Protein AF-A0A0D2U146-F1 (afdb_monomer)

Sequence (484 aa):
MDWNKPRPTAHTASVLSSRIMRSCTVPRSRLTLAAVGFMLVCLGYWLGSMAPRAGFGGRFSPHLDSAAVWSPDGVAHPKGAAAAVVAGGGGGGGGGGGLQDGVASAEDLSFIPYPRTAPLRTPGEVRFRIGMVADLDQASRSPDDEEWHSFLVRGYLVFHSDTNKYSVEIDPKPAARLTSRYAEKGRGMELSELVAFHGRLLAMDDRTGIIFELVLRNEEDGTGIHVHTPDEEAALREQALKLAHESHFADHLFYLTPAMLKGSGAGSGKSDFSVEVVPRYVLSDGPGDASKGFKAEWATIKDNRLVVGGLGKEWTTGKGVVVHTHPQWIKQIDGTGRIRHLDWKPFYDAMRASTGTSFPGYLIHESAVWSPLHRQWYFLPRRASSEPYDEVQDELRGTNWLLAADERFETITRTEIGRVEPRRGFSSFKFVPYTDDNEIIAIKTEEVAGKLSSYVTIFTIYGEVLLPDTLIALDAKLEGIEFI

Mean predicted aligned error: 14.47 Å

pLDDT: mean 75.85, std 27.96, range [24.52, 98.94]

Structure (mmCIF, N/CA/C/O backbone):
data_AF-A0A0D2U146-F1
#
_entry.id   AF-A0A0D2U146-F1
#
loop_
_atom_site.group_PDB
_atom_site.id
_atom_site.type_symbol
_atom_site.label_atom_id
_atom_site.label_alt_id
_atom_site.label_comp_id
_atom_site.label_asym_id
_atom_site.label_entity_id
_atom_site.label_seq_id
_atom_site.pdbx_PDB_ins_code
_atom_site.Cartn_x
_atom_site.Cartn_y
_atom_site.Cartn_z
_atom_site.occupancy
_atom_site.B_iso_or_equiv
_atom_site.auth_seq_id
_atom_site.auth_comp_id
_atom_site.auth_asym_id
_atom_site.auth_atom_id
_atom_site.pdbx_PDB_model_num
ATOM 1 N N . MET A 1 1 ? 72.983 5.415 12.556 1.00 37.62 1 MET A N 1
ATOM 2 C CA . MET A 1 1 ? 73.214 6.722 11.914 1.00 37.62 1 MET A CA 1
ATOM 3 C C . MET A 1 1 ? 71.886 7.447 11.921 1.00 37.62 1 MET A C 1
ATOM 5 O O . MET A 1 1 ? 71.024 7.140 11.110 1.00 37.62 1 MET A O 1
ATOM 9 N N . ASP A 1 2 ? 71.706 8.293 12.933 1.00 35.34 2 ASP A N 1
ATOM 10 C CA . ASP A 1 2 ? 70.670 9.326 12.992 1.00 35.34 2 ASP A CA 1
ATOM 11 C C . ASP A 1 2 ? 70.843 10.339 11.847 1.00 35.34 2 ASP A C 1
ATOM 13 O O . ASP A 1 2 ? 71.936 10.448 11.290 1.00 35.34 2 ASP A O 1
ATOM 17 N N . TRP A 1 3 ? 69.786 11.085 11.509 1.00 31.39 3 TRP A N 1
ATOM 18 C CA . TRP A 1 3 ? 69.676 12.527 11.806 1.00 31.39 3 TRP A CA 1
ATOM 19 C C . TRP A 1 3 ? 68.493 13.181 11.047 1.00 31.39 3 TRP A C 1
ATOM 21 O O . TRP A 1 3 ? 68.475 13.280 9.826 1.00 31.39 3 TRP A O 1
ATOM 31 N N . ASN A 1 4 ? 67.561 13.697 11.858 1.00 33.50 4 ASN A N 1
ATOM 32 C CA . ASN A 1 4 ? 66.827 14.968 11.754 1.00 33.50 4 ASN A CA 1
ATOM 33 C C . ASN A 1 4 ? 65.680 15.241 10.752 1.00 33.50 4 ASN A C 1
ATOM 35 O O . ASN A 1 4 ? 65.870 15.495 9.568 1.00 33.50 4 ASN A O 1
ATOM 39 N N . LYS A 1 5 ? 64.492 15.464 11.348 1.00 39.16 5 LYS A N 1
ATOM 40 C CA . LYS A 1 5 ? 63.605 16.624 11.075 1.00 39.16 5 LYS A CA 1
ATOM 41 C C . LYS A 1 5 ? 64.196 17.898 11.733 1.00 39.16 5 LYS A C 1
ATOM 43 O O . LYS A 1 5 ? 64.958 17.735 12.687 1.00 39.16 5 LYS A O 1
ATOM 48 N N . PRO A 1 6 ? 63.845 19.140 11.315 1.00 42.75 6 PRO A N 1
ATOM 49 C CA . PRO A 1 6 ? 62.639 19.824 11.841 1.00 42.75 6 PRO A CA 1
ATOM 50 C C . PRO A 1 6 ? 61.909 20.800 10.867 1.00 42.75 6 PRO A C 1
ATOM 52 O O . PRO A 1 6 ? 62.410 21.158 9.808 1.00 42.75 6 PRO A O 1
ATOM 55 N N . ARG A 1 7 ? 60.689 21.217 11.269 1.00 34.00 7 ARG A N 1
ATOM 56 C CA . ARG A 1 7 ? 59.896 22.392 10.794 1.00 34.00 7 ARG A CA 1
ATOM 57 C C . ARG A 1 7 ? 60.456 23.709 11.425 1.00 34.00 7 ARG A C 1
ATOM 59 O O . ARG A 1 7 ? 61.428 23.599 12.166 1.00 34.00 7 ARG A O 1
ATOM 66 N N . PRO A 1 8 ? 59.717 24.845 11.492 1.00 55.44 8 PRO A N 1
ATOM 67 C CA . PRO A 1 8 ? 59.112 25.764 10.501 1.00 55.44 8 PRO A CA 1
ATOM 68 C C . PRO A 1 8 ? 59.671 27.214 10.646 1.00 55.44 8 PRO A C 1
ATOM 70 O O . PRO A 1 8 ? 60.405 27.494 11.589 1.00 55.44 8 PRO A O 1
ATOM 73 N N . THR A 1 9 ? 59.244 28.180 9.818 1.00 30.09 9 THR A N 1
ATOM 74 C CA . THR A 1 9 ? 59.349 29.620 10.152 1.00 30.09 9 THR A CA 1
ATOM 75 C C . THR A 1 9 ? 58.092 30.408 9.765 1.00 30.09 9 THR A C 1
ATOM 77 O O . THR A 1 9 ? 57.568 30.303 8.660 1.00 30.09 9 THR A O 1
ATOM 80 N N . ALA A 1 10 ? 57.625 31.201 10.727 1.00 33.12 10 ALA A N 1
ATOM 81 C CA . ALA A 1 10 ? 56.688 32.317 10.614 1.00 33.12 10 ALA A CA 1
ATOM 82 C C . ALA A 1 10 ? 57.446 33.603 10.994 1.00 33.12 10 ALA A C 1
ATOM 84 O O . ALA A 1 10 ? 58.457 33.476 11.674 1.00 33.12 10 ALA A O 1
ATOM 85 N N . HIS A 1 11 ? 56.961 34.793 10.601 1.00 31.27 11 HIS A N 1
ATOM 86 C CA . HIS A 1 11 ? 57.053 36.079 11.338 1.00 31.27 11 HIS A CA 1
ATOM 87 C C . HIS A 1 11 ? 56.341 37.199 10.523 1.00 31.27 11 HIS A C 1
ATOM 89 O O . HIS A 1 11 ? 56.695 37.401 9.368 1.00 31.27 11 HIS A O 1
ATOM 95 N N . THR A 1 12 ? 55.166 37.724 10.944 1.00 32.72 12 THR A N 1
ATOM 96 C CA . THR A 1 12 ? 54.861 38.890 11.850 1.00 32.72 12 THR A CA 1
ATOM 97 C C . THR A 1 12 ? 55.001 40.266 11.163 1.00 32.72 12 THR A C 1
ATOM 99 O O . THR A 1 12 ? 55.906 40.411 10.360 1.00 32.72 12 THR A O 1
ATOM 102 N N . ALA A 1 13 ? 54.238 41.350 11.392 1.00 31.72 13 ALA A N 1
ATOM 103 C CA . ALA A 1 13 ? 53.210 41.813 12.354 1.00 31.72 13 ALA A CA 1
ATOM 104 C C . ALA A 1 13 ? 52.418 42.984 11.676 1.00 31.72 13 ALA A C 1
ATOM 106 O O . ALA A 1 13 ? 52.890 43.504 10.671 1.00 31.72 13 ALA A O 1
ATOM 107 N N . SER A 1 14 ? 51.249 43.465 12.124 1.00 27.20 14 SER A N 1
ATOM 108 C CA . SER A 1 14 ? 51.092 44.390 13.266 1.00 27.20 14 SER A CA 1
ATOM 109 C C . SER A 1 14 ? 49.611 44.632 13.651 1.00 27.20 14 SER A C 1
ATOM 111 O O . SER A 1 14 ? 48.684 44.125 13.028 1.00 27.20 14 SER A O 1
ATOM 113 N N . VAL A 1 15 ? 49.424 45.373 14.745 1.00 32.16 15 VAL A N 1
ATOM 114 C CA . VAL A 1 15 ? 48.312 45.383 15.712 1.00 32.16 15 VAL A CA 1
ATOM 115 C C . VAL A 1 15 ? 47.678 46.788 15.778 1.00 32.16 15 VAL A C 1
ATOM 117 O O . VAL A 1 15 ? 48.434 47.747 15.686 1.00 32.16 15 VAL A O 1
ATOM 120 N N . LEU A 1 16 ? 46.352 46.926 15.995 1.00 27.78 16 LEU A N 1
ATOM 121 C CA . LEU A 1 16 ? 45.701 47.645 17.132 1.00 27.78 16 LEU A CA 1
ATOM 122 C C . LEU A 1 16 ? 44.200 48.008 16.920 1.00 27.78 16 LEU A C 1
ATOM 124 O O . LEU A 1 16 ? 43.851 48.802 16.061 1.00 27.78 16 LEU A O 1
ATOM 128 N N . SER A 1 17 ? 43.365 47.482 17.833 1.00 28.97 17 SER A N 1
ATOM 129 C CA . SER A 1 17 ? 42.366 48.150 18.709 1.00 28.97 17 SER A CA 1
ATOM 130 C C . SER A 1 17 ? 41.310 49.145 18.167 1.00 28.97 17 SER A C 1
ATOM 132 O O . SER A 1 17 ? 41.635 50.263 17.786 1.00 28.97 17 SER A O 1
ATOM 134 N N . SER A 1 18 ? 40.010 48.852 18.367 1.00 29.78 18 SER A N 1
ATOM 135 C CA . SER A 1 18 ? 39.167 49.412 19.463 1.00 29.78 18 SER A CA 1
ATOM 136 C C . SER A 1 18 ? 37.640 49.423 19.181 1.00 29.78 18 SER A C 1
ATOM 138 O O . SER A 1 18 ? 37.177 49.690 18.083 1.00 29.78 18 SER A O 1
ATOM 140 N N . ARG A 1 19 ? 36.896 49.090 20.252 1.00 31.45 19 ARG A N 1
ATOM 141 C CA . ARG A 1 19 ? 35.468 49.243 20.640 1.00 31.45 19 ARG A CA 1
ATOM 142 C C . ARG A 1 19 ? 34.472 50.041 19.749 1.00 31.45 19 ARG A C 1
ATOM 144 O O . ARG A 1 19 ? 34.771 51.154 19.348 1.00 31.45 19 ARG A O 1
ATOM 151 N N . ILE A 1 20 ? 33.200 49.591 19.708 1.00 29.27 20 ILE A N 1
ATOM 152 C CA . ILE A 1 20 ? 31.991 50.173 20.380 1.00 29.27 20 ILE A CA 1
ATOM 153 C C . ILE A 1 20 ? 30.679 49.594 19.777 1.00 29.27 20 ILE A C 1
ATOM 155 O O . ILE A 1 20 ? 30.523 49.503 18.566 1.00 29.27 20 ILE A O 1
ATOM 159 N N . MET A 1 21 ? 29.725 49.241 20.657 1.00 29.00 21 MET A N 1
ATOM 160 C CA . MET A 1 21 ? 28.320 48.865 20.388 1.00 29.00 21 MET A CA 1
ATOM 161 C C . MET A 1 21 ? 27.462 50.018 19.837 1.00 29.00 21 MET A C 1
ATOM 163 O O . MET A 1 21 ? 27.608 51.126 20.345 1.00 29.00 21 MET A O 1
ATOM 167 N N . ARG A 1 22 ? 26.450 49.711 19.001 1.00 28.41 22 ARG A N 1
ATOM 168 C CA . ARG A 1 22 ? 25.055 50.253 19.006 1.00 28.41 22 ARG A CA 1
ATOM 169 C C . ARG A 1 22 ? 24.156 49.252 18.254 1.00 28.41 22 ARG A C 1
ATOM 171 O O . ARG A 1 22 ? 24.463 48.922 17.118 1.00 28.41 22 ARG A O 1
ATOM 178 N N . SER A 1 23 ? 23.274 48.487 18.901 1.00 29.89 23 SER A N 1
ATOM 179 C CA . SER A 1 23 ? 21.856 48.769 19.215 1.00 29.89 23 SER A CA 1
ATOM 180 C C . SER A 1 23 ? 21.037 49.433 18.096 1.00 29.89 23 SER A C 1
ATOM 182 O O . SER A 1 23 ? 21.303 50.568 17.725 1.00 29.89 23 SER A O 1
ATOM 184 N N . CYS A 1 24 ? 19.980 48.744 17.642 1.00 26.83 24 CYS A N 1
ATOM 185 C CA . CYS A 1 24 ? 18.714 49.354 17.220 1.00 26.83 24 CYS A CA 1
ATOM 186 C C . CYS A 1 24 ? 17.594 48.297 17.192 1.00 26.83 24 CYS A C 1
ATOM 188 O O . CYS A 1 24 ? 17.450 47.513 16.263 1.00 26.83 24 CYS A O 1
ATOM 190 N N . THR A 1 25 ? 16.816 48.297 18.270 1.00 32.50 25 THR A N 1
ATOM 191 C CA . THR A 1 25 ? 15.456 47.764 18.420 1.00 32.50 25 THR A CA 1
ATOM 192 C C . THR A 1 25 ? 14.430 48.714 17.799 1.00 32.50 25 THR A C 1
ATOM 194 O O . THR A 1 25 ? 14.525 49.908 18.072 1.00 32.50 25 THR A O 1
ATOM 197 N N . VAL A 1 26 ? 13.396 48.212 17.110 1.00 31.41 26 VAL A N 1
ATOM 198 C CA . VAL A 1 26 ? 12.085 48.889 16.924 1.00 31.41 26 VAL A CA 1
ATOM 199 C C . VAL A 1 26 ? 10.995 47.809 16.649 1.00 31.41 26 VAL A C 1
ATOM 201 O O . VAL A 1 26 ? 11.363 46.693 16.294 1.00 31.41 26 VAL A O 1
ATOM 204 N N . PRO A 1 27 ? 9.681 48.036 16.873 1.00 35.16 27 PRO A N 1
ATOM 205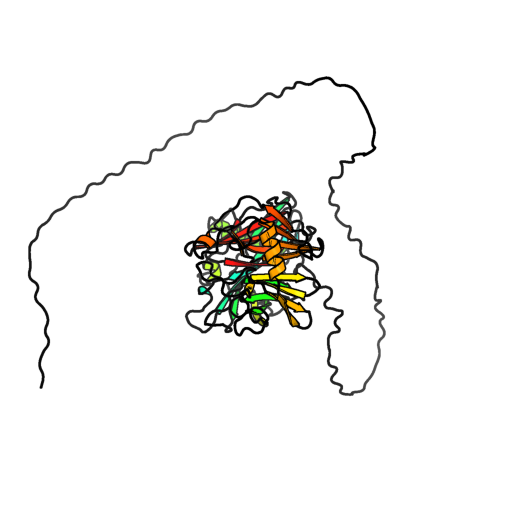 C CA . PRO A 1 27 ? 9.023 47.712 18.140 1.00 35.16 27 PRO A CA 1
ATOM 206 C C . PRO A 1 27 ? 7.725 46.880 17.983 1.00 35.16 27 PRO A C 1
ATOM 208 O O . PRO A 1 27 ? 7.140 46.767 16.910 1.00 35.16 27 PRO A O 1
ATOM 211 N N . ARG A 1 28 ? 7.212 46.373 19.113 1.00 36.53 28 ARG A N 1
ATOM 212 C CA . ARG A 1 28 ? 5.792 46.020 19.292 1.00 36.53 28 ARG A CA 1
ATOM 213 C C . ARG A 1 28 ? 4.997 47.274 19.671 1.00 36.53 28 ARG A C 1
ATOM 215 O O . ARG A 1 28 ? 5.411 47.986 20.584 1.00 36.53 28 ARG A O 1
ATOM 222 N N . SER A 1 29 ? 3.811 47.454 19.097 1.00 32.47 29 SER A N 1
ATOM 223 C CA . SER A 1 29 ? 2.737 48.263 19.688 1.00 32.47 29 SER A CA 1
ATOM 224 C C . SER A 1 29 ? 1.424 47.473 19.723 1.00 32.47 29 SER A C 1
ATOM 226 O O . SER A 1 29 ? 1.082 46.729 18.808 1.00 32.47 29 SER A O 1
ATOM 228 N N . ARG A 1 30 ? 0.754 47.592 20.872 1.00 32.50 30 ARG A N 1
ATOM 229 C CA . ARG A 1 30 ? -0.572 47.071 21.237 1.00 32.50 30 ARG A CA 1
ATOM 230 C C . ARG A 1 30 ? -1.669 48.095 20.881 1.00 32.50 30 ARG A C 1
ATOM 232 O O . ARG A 1 30 ? -1.332 49.222 20.534 1.00 32.50 30 ARG A O 1
ATOM 239 N N . LEU A 1 31 ? -2.915 47.703 21.201 1.00 30.16 31 LEU A N 1
ATOM 240 C CA . LEU A 1 31 ? -4.181 48.460 21.352 1.00 30.16 31 LEU A CA 1
ATOM 241 C C . LEU A 1 31 ? -5.094 48.376 20.107 1.00 30.16 31 LEU A C 1
ATOM 243 O O . LEU A 1 31 ? -4.609 48.549 19.002 1.00 30.16 31 LEU A O 1
ATOM 247 N N . THR A 1 32 ? -6.406 48.099 20.165 1.00 28.56 32 THR A N 1
ATOM 248 C CA . THR A 1 32 ? -7.395 47.966 21.263 1.00 28.56 32 THR A CA 1
ATOM 249 C C . THR A 1 32 ? -8.706 47.375 20.713 1.00 28.56 32 THR A C 1
ATOM 251 O O . THR A 1 32 ? -8.957 47.457 19.515 1.00 28.56 32 THR A O 1
ATOM 254 N N . LEU A 1 33 ? -9.559 46.850 21.606 1.00 30.73 33 LEU A N 1
ATOM 255 C CA . LEU A 1 33 ? -10.980 46.536 21.380 1.00 30.73 33 LEU A CA 1
ATOM 256 C C . LEU A 1 33 ? -11.787 47.726 20.818 1.00 30.73 33 LEU A C 1
ATOM 258 O O . LEU A 1 33 ? -11.645 48.838 21.323 1.00 30.73 33 LEU A O 1
ATOM 262 N N . ALA A 1 34 ? -12.759 47.442 19.942 1.00 28.31 34 ALA A N 1
ATOM 263 C CA . ALA A 1 34 ? -14.071 48.101 19.929 1.00 28.31 34 ALA A CA 1
ATOM 264 C C . ALA A 1 34 ? -15.123 47.191 19.263 1.00 28.31 34 ALA A C 1
ATOM 266 O O . ALA A 1 34 ? -14.854 46.532 18.264 1.00 28.31 34 ALA A O 1
ATOM 267 N N . ALA A 1 35 ? -16.295 47.139 19.891 1.00 28.41 35 ALA A N 1
ATOM 268 C CA . ALA A 1 35 ? -17.453 46.307 19.586 1.00 28.41 35 ALA A CA 1
ATOM 269 C C . ALA A 1 35 ? -18.434 46.976 18.594 1.00 28.41 35 ALA A C 1
ATOM 271 O O . ALA A 1 35 ? -18.204 48.105 18.169 1.00 28.41 35 ALA A O 1
ATOM 272 N N . VAL A 1 36 ? -19.592 46.312 18.403 1.00 29.16 36 VAL A N 1
ATOM 273 C CA . VAL A 1 36 ? -20.848 46.761 17.745 1.00 29.16 36 VAL A CA 1
ATOM 274 C C . VAL A 1 36 ? -20.849 46.523 16.224 1.00 29.16 36 VAL A C 1
ATOM 276 O O . VAL A 1 36 ? -19.914 46.919 15.551 1.00 29.16 36 VAL A O 1
ATOM 279 N N . GLY A 1 37 ? -21.826 45.895 15.563 1.00 26.52 37 GLY A N 1
ATOM 280 C CA . GLY A 1 37 ? -23.199 45.467 15.863 1.00 26.52 37 GLY A CA 1
ATOM 281 C C . GLY A 1 37 ? -24.004 45.461 14.538 1.00 26.52 37 GLY A C 1
ATOM 282 O O . GLY A 1 37 ? -23.528 46.019 13.556 1.00 26.52 37 GLY A O 1
ATOM 283 N N . PHE A 1 38 ? -25.221 44.895 14.554 1.00 28.50 38 PHE A N 1
ATOM 284 C CA . PHE A 1 38 ? -26.259 44.819 13.488 1.00 28.50 38 PHE A CA 1
ATOM 285 C C . PHE A 1 38 ? -26.135 43.687 12.444 1.00 28.50 38 PHE A C 1
ATOM 287 O O . PHE A 1 38 ? -25.205 43.655 11.653 1.00 28.50 38 PHE A O 1
ATOM 294 N N . MET A 1 39 ? -26.946 42.616 12.516 1.00 25.86 39 MET A N 1
ATOM 295 C CA . MET A 1 39 ? -28.391 42.443 12.190 1.00 25.86 39 MET A CA 1
ATOM 296 C C . MET A 1 39 ? -28.739 42.454 10.686 1.00 25.86 39 MET A C 1
ATOM 298 O O . MET A 1 39 ? -28.805 43.509 10.074 1.00 25.86 39 MET A O 1
ATOM 302 N N . LEU A 1 40 ? -29.015 41.245 10.167 1.00 27.64 40 LEU A N 1
ATOM 303 C CA . LEU A 1 40 ? -30.285 40.756 9.585 1.00 27.64 40 LEU A CA 1
ATOM 304 C C . LEU A 1 40 ? -31.109 41.619 8.586 1.00 27.64 40 LEU A C 1
ATOM 306 O O . LEU A 1 40 ? -31.366 42.795 8.805 1.00 27.64 40 LEU A O 1
ATOM 310 N N . VAL A 1 41 ? -31.687 40.889 7.611 1.00 28.28 41 VAL A N 1
ATOM 311 C CA . VAL A 1 41 ? -33.073 40.915 7.056 1.00 28.28 41 VAL A CA 1
ATOM 312 C C . VAL A 1 41 ? -33.178 41.044 5.510 1.00 28.28 41 VAL A C 1
ATOM 314 O O . VAL A 1 41 ? -32.486 41.843 4.888 1.00 28.28 41 VAL A O 1
ATOM 317 N N . CYS A 1 42 ? -34.139 40.260 4.968 1.00 26.56 42 CYS A N 1
ATOM 318 C CA . CYS A 1 42 ? -34.825 40.255 3.648 1.00 26.56 42 CYS A CA 1
ATOM 319 C C . CYS A 1 42 ? -34.186 39.331 2.589 1.00 26.56 42 CYS A C 1
ATOM 321 O O . CYS A 1 42 ? -33.094 39.614 2.123 1.00 26.56 42 CYS A O 1
ATOM 323 N N . LEU A 1 43 ? -34.725 38.181 2.147 1.00 26.58 43 LEU A N 1
ATOM 324 C CA . LEU A 1 43 ? -36.091 37.652 1.929 1.00 26.58 43 LEU A CA 1
ATOM 325 C C . LEU A 1 43 ? -36.941 38.449 0.922 1.00 26.58 43 LEU A C 1
ATOM 327 O O . LEU A 1 43 ? -37.312 39.581 1.210 1.00 26.58 43 LEU A O 1
ATOM 331 N N . GLY A 1 44 ? -37.326 37.815 -0.201 1.00 27.78 44 GLY A N 1
ATOM 332 C CA . GLY A 1 44 ? -38.486 38.252 -0.994 1.00 27.78 44 GLY A CA 1
ATOM 333 C C . GLY A 1 44 ? -38.445 38.073 -2.520 1.00 27.78 44 GLY A C 1
ATOM 334 O O . GLY A 1 44 ? -38.126 39.020 -3.218 1.00 27.78 44 GLY A O 1
ATOM 335 N N . TYR A 1 45 ? -38.851 36.888 -3.001 1.00 27.86 45 TYR A N 1
ATOM 336 C CA . TYR A 1 45 ? -39.795 36.628 -4.112 1.00 27.86 45 TYR A CA 1
ATOM 337 C C . TYR A 1 45 ? -39.806 37.492 -5.395 1.00 27.86 45 TYR A C 1
ATOM 339 O O . TYR A 1 45 ? -40.145 38.667 -5.337 1.00 27.86 45 TYR A O 1
ATOM 347 N N . TRP A 1 46 ? -39.787 36.828 -6.567 1.00 25.86 46 TRP A N 1
ATOM 348 C CA . TRP A 1 46 ? -40.957 36.875 -7.468 1.00 25.86 46 TRP A CA 1
ATOM 349 C C . TRP A 1 46 ? -41.054 35.690 -8.447 1.00 25.86 46 TRP A C 1
ATOM 351 O O . TRP A 1 46 ? -40.058 35.101 -8.857 1.00 25.86 46 TRP A O 1
ATOM 361 N N . LEU A 1 47 ? -42.304 35.353 -8.765 1.00 26.39 47 LEU A N 1
ATOM 362 C CA . LEU A 1 47 ? -42.844 34.163 -9.424 1.00 26.39 47 LEU A CA 1
ATOM 363 C C . LEU A 1 47 ? -43.498 34.543 -10.763 1.00 26.39 47 LEU A C 1
ATOM 365 O O . LEU A 1 47 ? -44.114 35.599 -10.855 1.00 26.39 47 LEU A O 1
ATOM 369 N N . GLY A 1 48 ? -43.517 33.584 -11.698 1.00 26.48 48 GLY A N 1
ATOM 370 C CA . GLY A 1 48 ? -44.532 33.441 -12.758 1.00 26.48 48 GLY A CA 1
ATOM 371 C C . GLY A 1 48 ? -44.221 34.175 -14.065 1.00 26.48 48 GLY A C 1
ATOM 372 O O . GLY A 1 48 ? -43.658 35.256 -14.064 1.00 26.48 48 GLY A O 1
ATOM 373 N N . SER A 1 49 ? -44.580 33.705 -15.257 1.00 27.64 49 SER A N 1
ATOM 374 C CA . SER A 1 49 ? -45.371 32.563 -15.756 1.00 27.64 49 SER A CA 1
ATOM 375 C C . SER A 1 49 ? -45.412 32.789 -17.289 1.00 27.64 49 SER A C 1
ATOM 377 O O . SER A 1 49 ? -45.446 33.939 -17.708 1.00 27.64 49 SER A O 1
ATOM 379 N N . MET A 1 50 ? -45.316 31.816 -18.196 1.00 27.09 50 MET A N 1
ATOM 380 C CA . MET A 1 50 ? -46.433 31.007 -18.694 1.00 27.09 50 MET A CA 1
ATOM 381 C C . MET A 1 50 ? -45.932 30.110 -19.851 1.00 27.09 50 MET A C 1
ATOM 383 O O . MET A 1 50 ? -45.200 30.560 -20.727 1.00 27.09 50 MET A O 1
ATOM 387 N N . ALA A 1 51 ? -46.383 28.854 -19.846 1.00 26.92 51 ALA A N 1
ATOM 388 C CA . ALA A 1 51 ? -46.438 27.906 -20.974 1.00 26.92 51 ALA A CA 1
ATOM 389 C C . ALA A 1 51 ? -47.678 28.237 -21.878 1.00 26.92 51 ALA A C 1
ATOM 391 O O . ALA A 1 51 ? -48.248 29.305 -21.640 1.00 26.92 51 ALA A O 1
ATOM 392 N N . PRO A 1 52 ? -48.221 27.393 -22.811 1.00 47.44 52 PRO A N 1
ATOM 393 C CA . PRO A 1 52 ? -47.904 25.981 -23.135 1.00 47.44 52 PRO A CA 1
ATOM 394 C C . PRO A 1 52 ? -48.088 25.474 -24.602 1.00 47.44 52 PRO A C 1
ATOM 396 O O . PRO A 1 52 ? -48.591 26.186 -25.466 1.00 47.44 52 PRO A O 1
ATOM 399 N N . ARG A 1 53 ? -47.809 24.154 -24.768 1.00 28.78 53 ARG A N 1
ATOM 400 C CA . ARG A 1 53 ? -48.399 23.088 -25.651 1.00 28.78 53 ARG A CA 1
ATOM 401 C C . ARG A 1 53 ? -47.412 22.508 -26.674 1.00 28.78 53 ARG A C 1
ATOM 403 O O . ARG A 1 53 ? -46.698 23.273 -27.295 1.00 28.78 53 ARG A O 1
ATOM 410 N N . ALA A 1 54 ? -47.339 21.208 -26.984 1.00 29.28 54 ALA A N 1
ATOM 411 C CA . ALA A 1 54 ? -47.947 19.928 -26.561 1.00 29.28 54 ALA A CA 1
ATOM 412 C C . ALA A 1 54 ? -47.007 18.817 -27.129 1.00 29.28 54 ALA A C 1
ATOM 414 O O . ALA A 1 54 ? -46.381 19.060 -28.152 1.00 29.28 54 ALA A O 1
ATOM 415 N N . GLY A 1 55 ? -46.744 17.664 -26.504 1.00 25.03 55 GLY A N 1
ATOM 416 C CA . GLY A 1 55 ? -47.599 16.469 -26.422 1.00 25.03 55 GLY A CA 1
ATOM 417 C C . GLY A 1 55 ? -46.828 15.225 -26.940 1.00 25.03 55 GLY A C 1
ATOM 418 O O . GLY A 1 55 ? -45.956 15.384 -27.784 1.00 25.03 55 GLY A O 1
ATOM 419 N N . PHE A 1 56 ? -47.196 14.027 -26.453 1.00 27.78 56 PHE A N 1
ATOM 420 C CA . PHE A 1 56 ? -46.552 12.687 -26.552 1.00 27.78 56 PHE A CA 1
ATOM 421 C C . PHE A 1 56 ? -45.435 12.433 -25.517 1.00 27.78 56 PHE A C 1
ATOM 423 O O . PHE A 1 56 ? -44.444 13.140 -25.492 1.00 27.78 56 PHE A O 1
ATOM 430 N N . GLY A 1 57 ? -45.482 11.450 -24.610 1.00 24.52 57 GLY A N 1
ATOM 431 C CA . GLY A 1 57 ? -46.371 10.298 -24.442 1.00 24.52 57 GLY A CA 1
ATOM 432 C C . GLY A 1 57 ? -45.540 9.042 -24.151 1.00 24.52 57 GLY A C 1
ATOM 433 O O . GLY A 1 57 ? -45.352 8.229 -25.044 1.00 24.52 57 GLY A O 1
ATOM 434 N N . GLY A 1 58 ? -45.027 8.888 -22.925 1.00 26.39 58 GLY A N 1
ATOM 435 C CA . GLY A 1 58 ? -44.268 7.708 -22.492 1.00 26.39 58 GLY A CA 1
ATOM 436 C C . GLY A 1 58 ? -44.157 7.664 -20.968 1.00 26.39 58 GLY A C 1
ATOM 437 O O . GLY A 1 58 ? -43.597 8.569 -20.362 1.00 26.39 58 GLY A O 1
ATOM 438 N N . ARG A 1 59 ? -44.770 6.650 -20.349 1.00 27.62 59 ARG A N 1
ATOM 439 C CA . ARG A 1 59 ? -44.855 6.445 -18.895 1.00 27.62 59 ARG A CA 1
ATOM 440 C C . ARG A 1 59 ? -43.474 6.212 -18.270 1.00 27.62 59 ARG A C 1
ATOM 442 O O . ARG A 1 59 ? -42.868 5.185 -18.545 1.00 27.62 59 ARG A O 1
ATOM 449 N N . PHE A 1 60 ? -43.077 7.078 -17.343 1.00 26.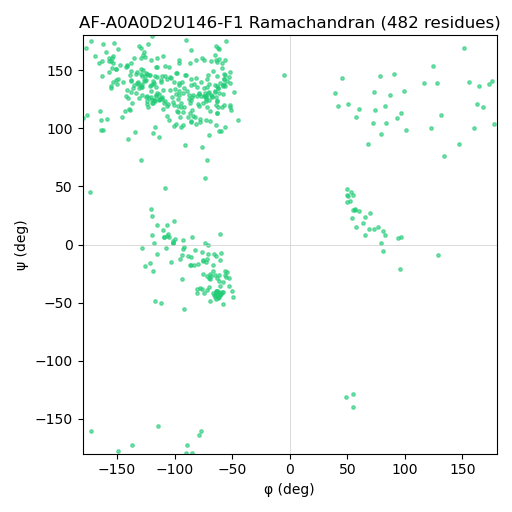92 60 PHE A N 1
ATOM 450 C CA . PHE A 1 60 ? -42.169 6.764 -16.237 1.00 26.92 60 PHE A CA 1
ATOM 451 C C . PHE A 1 60 ? -42.706 7.481 -14.990 1.00 26.92 60 PHE A C 1
ATOM 453 O O . PHE A 1 60 ? -42.828 8.704 -14.985 1.00 26.92 60 PHE A O 1
ATOM 460 N N . SER A 1 61 ? -43.097 6.719 -13.966 1.00 28.28 61 SER A N 1
ATOM 461 C CA . SER A 1 61 ? -43.411 7.267 -12.641 1.00 28.28 61 SER A CA 1
ATOM 462 C C . SER A 1 61 ? -42.111 7.497 -11.867 1.00 28.28 61 SER A C 1
ATOM 464 O O . SER A 1 61 ? -41.278 6.590 -11.852 1.00 28.28 61 SER A O 1
ATOM 466 N N . PRO A 1 62 ? -41.942 8.641 -11.183 1.00 29.53 62 PRO A N 1
ATOM 467 C CA . PRO A 1 62 ? -40.881 8.836 -10.211 1.00 29.53 62 PRO A CA 1
ATOM 468 C C . PRO A 1 62 ? -41.396 8.482 -8.809 1.00 29.53 62 PRO A C 1
ATOM 470 O O . PRO A 1 62 ? -42.439 8.974 -8.383 1.00 29.53 62 PRO A O 1
ATOM 473 N N . HIS A 1 63 ? -40.645 7.668 -8.074 1.00 26.08 63 HIS A N 1
ATOM 474 C CA . HIS A 1 63 ? -40.718 7.650 -6.616 1.00 26.08 63 HIS A CA 1
ATOM 475 C C . HIS A 1 63 ? -39.342 8.044 -6.079 1.00 26.08 63 HIS A C 1
ATOM 477 O O . HIS A 1 63 ? -38.427 7.232 -5.999 1.00 26.08 63 HIS A O 1
ATOM 483 N N . LEU A 1 64 ? -39.214 9.334 -5.773 1.00 29.70 64 LEU A N 1
ATOM 484 C CA . LEU A 1 64 ? -38.408 9.808 -4.658 1.00 29.70 64 LEU A CA 1
ATOM 485 C C . LEU A 1 64 ? -39.255 9.584 -3.405 1.00 29.70 64 LEU A C 1
ATOM 487 O O . LEU A 1 64 ? -40.384 10.065 -3.363 1.00 29.70 64 LEU A O 1
ATOM 491 N N . ASP A 1 65 ? -38.741 8.773 -2.484 1.00 25.98 65 ASP A N 1
ATOM 492 C CA . ASP A 1 65 ? -38.841 8.914 -1.026 1.00 25.98 65 ASP A CA 1
ATOM 493 C C . ASP A 1 65 ? -38.563 7.557 -0.377 1.00 25.98 65 ASP A C 1
ATOM 495 O O . ASP A 1 65 ? -39.432 6.694 -0.291 1.00 25.98 65 ASP A O 1
ATOM 499 N N . SER A 1 66 ? -37.340 7.390 0.122 1.00 26.91 66 SER A N 1
ATOM 500 C CA . SER A 1 66 ? -37.102 6.652 1.360 1.00 26.91 66 SER A CA 1
ATOM 501 C C . SER A 1 66 ? -35.698 6.974 1.856 1.00 26.91 66 SER A C 1
ATOM 503 O O . SER A 1 66 ? -34.711 6.393 1.409 1.00 26.91 66 SER A O 1
ATOM 505 N N . ALA A 1 67 ? -35.624 7.907 2.804 1.00 25.02 67 ALA A N 1
ATOM 506 C CA . ALA A 1 67 ? -34.581 7.882 3.812 1.00 25.02 67 ALA A CA 1
ATOM 507 C C . ALA A 1 67 ? -34.595 6.483 4.446 1.00 25.02 67 ALA A C 1
ATOM 509 O O . ALA A 1 67 ? -35.618 6.062 4.992 1.00 25.02 67 ALA A O 1
ATOM 510 N N . ALA A 1 68 ? -33.497 5.740 4.325 1.00 24.84 68 ALA A N 1
ATOM 511 C CA . ALA A 1 68 ? -33.337 4.487 5.042 1.00 24.84 68 ALA A CA 1
ATOM 512 C C . ALA A 1 68 ? -33.151 4.823 6.524 1.00 24.84 68 ALA A C 1
ATOM 514 O O . ALA A 1 68 ? -32.062 5.150 6.990 1.00 24.84 68 ALA A O 1
ATOM 515 N N . VAL A 1 69 ? -34.264 4.799 7.251 1.00 24.81 69 VAL A N 1
ATOM 516 C CA . VAL A 1 69 ? -34.280 4.737 8.705 1.00 24.81 69 VAL A CA 1
ATOM 517 C C . VAL A 1 69 ? -33.627 3.415 9.091 1.00 24.81 69 VAL A C 1
ATOM 519 O O . VAL A 1 69 ? -34.146 2.340 8.794 1.00 24.81 69 VAL A O 1
ATOM 522 N N . TRP A 1 70 ? -32.468 3.510 9.730 1.00 26.55 70 TRP A N 1
ATOM 523 C CA . TRP A 1 70 ? -31.811 2.399 10.398 1.00 26.55 70 TRP A CA 1
ATOM 524 C C . TRP A 1 70 ? -32.768 1.861 11.475 1.00 26.55 70 TRP A C 1
ATOM 526 O O . TRP A 1 70 ? -33.172 2.606 12.368 1.00 26.55 70 TRP A O 1
ATOM 536 N N . SER A 1 71 ? -33.180 0.597 11.370 1.00 26.31 71 SER A N 1
ATOM 537 C CA . SER A 1 71 ? -33.819 -0.117 12.481 1.00 26.31 71 SER A CA 1
ATOM 538 C C . SER A 1 71 ? -32.812 -1.085 13.094 1.00 26.31 71 SER A C 1
ATOM 540 O O . SER A 1 71 ? -32.149 -1.806 12.343 1.00 26.31 71 SER A O 1
ATOM 542 N N . PRO A 1 72 ? -32.692 -1.115 14.432 1.00 34.38 72 PRO A N 1
ATOM 543 C CA . PRO A 1 72 ? -31.936 -2.142 15.122 1.00 34.38 72 PRO A CA 1
ATOM 544 C C . PRO A 1 72 ? -32.728 -3.455 15.043 1.00 34.38 72 PRO A C 1
ATOM 546 O O . PRO A 1 72 ? -33.953 -3.448 15.125 1.00 34.38 72 PRO A O 1
ATOM 549 N N . ASP A 1 73 ? -32.009 -4.561 14.884 1.00 39.66 73 ASP A N 1
ATOM 550 C CA . ASP A 1 73 ? -32.505 -5.944 14.826 1.00 39.66 73 ASP A CA 1
ATOM 551 C C . ASP A 1 73 ? -33.108 -6.386 13.479 1.00 39.66 73 ASP A C 1
ATOM 553 O O . ASP A 1 73 ? -34.293 -6.232 13.189 1.00 39.66 73 ASP A O 1
ATOM 557 N N . GLY A 1 74 ? -32.276 -7.027 12.650 1.00 27.61 74 GLY A N 1
ATOM 558 C CA . GLY A 1 74 ? -32.726 -7.595 11.378 1.00 27.61 74 GLY A CA 1
ATOM 559 C C . GLY A 1 74 ? -31.688 -8.425 10.626 1.00 27.61 74 GLY A C 1
ATOM 560 O O . GLY A 1 74 ? -31.542 -8.260 9.420 1.00 27.61 74 GLY A O 1
ATOM 561 N N . VAL A 1 75 ? -30.958 -9.320 11.301 1.00 32.22 75 VAL A N 1
ATOM 562 C CA . VAL A 1 75 ? -30.161 -10.346 10.603 1.00 32.22 75 VAL A CA 1
ATOM 563 C C . VAL A 1 75 ? -31.101 -11.460 10.143 1.00 32.22 75 VAL A C 1
ATOM 565 O O . VAL A 1 75 ? -31.595 -12.253 10.944 1.00 32.22 75 VAL A O 1
ATOM 568 N N . ALA A 1 76 ? -31.344 -11.542 8.837 1.00 25.83 76 ALA A N 1
ATOM 569 C CA . ALA A 1 76 ? -31.922 -12.729 8.226 1.00 25.83 76 ALA A CA 1
ATOM 570 C C . ALA A 1 76 ? -30.823 -13.795 8.069 1.00 25.83 76 ALA A C 1
ATOM 572 O O . ALA A 1 76 ? -29.967 -13.694 7.195 1.00 25.83 76 ALA A O 1
ATOM 573 N N . HIS A 1 77 ? -30.841 -14.827 8.915 1.00 31.03 77 HIS A N 1
ATOM 574 C CA . HIS A 1 77 ? -30.010 -16.017 8.723 1.00 31.03 77 HIS A CA 1
ATOM 575 C C . HIS A 1 77 ? -30.574 -16.901 7.594 1.00 31.03 77 HIS A C 1
ATOM 577 O O . HIS A 1 77 ? -31.774 -17.203 7.604 1.00 31.03 77 HIS A O 1
ATOM 583 N N . PRO A 1 78 ? -29.745 -17.410 6.663 1.00 29.19 78 PRO A N 1
ATOM 584 C CA . PRO A 1 78 ? -30.140 -18.537 5.831 1.00 29.19 78 PRO A CA 1
ATOM 585 C C . PRO A 1 78 ? -30.261 -19.797 6.704 1.00 29.19 78 PRO A C 1
ATOM 587 O O . PRO A 1 78 ? -29.364 -20.149 7.467 1.00 29.19 78 PRO A O 1
ATOM 590 N N . LYS A 1 79 ? -31.408 -20.477 6.607 1.00 29.03 79 LYS A N 1
ATOM 591 C CA . LYS A 1 79 ? -31.669 -21.763 7.268 1.00 29.03 79 LYS A CA 1
ATOM 592 C C . LYS A 1 79 ? -30.717 -22.839 6.733 1.00 29.03 79 LYS A C 1
ATOM 594 O O . LYS A 1 79 ? -30.774 -23.155 5.548 1.00 29.03 79 LYS A O 1
ATOM 599 N N . GLY A 1 80 ? -29.951 -23.479 7.616 1.00 26.86 80 GLY A N 1
ATOM 600 C CA . GLY A 1 80 ? -29.224 -24.708 7.295 1.00 26.86 80 GLY A CA 1
ATOM 601 C C . GLY A 1 80 ? -28.490 -25.312 8.493 1.00 26.86 80 GLY A C 1
ATOM 602 O O . GLY A 1 80 ? -27.511 -24.750 8.951 1.00 26.86 80 GLY A O 1
ATOM 603 N N . ALA A 1 81 ? -28.973 -26.477 8.940 1.00 27.36 81 ALA A N 1
ATOM 604 C CA . ALA A 1 81 ? -28.353 -27.437 9.863 1.00 27.36 81 ALA A CA 1
ATOM 605 C C . ALA A 1 81 ? -28.158 -27.019 11.339 1.00 27.36 81 ALA A C 1
ATOM 607 O O . ALA A 1 81 ? -27.085 -26.632 11.786 1.00 27.36 81 ALA A O 1
ATOM 608 N N . ALA A 1 82 ? -29.203 -27.252 12.139 1.00 27.38 82 ALA A N 1
ATOM 609 C CA . ALA A 1 82 ? -29.055 -27.501 13.569 1.00 27.38 82 ALA A CA 1
ATOM 610 C C . ALA A 1 82 ? -28.438 -28.897 13.783 1.00 27.38 82 ALA A C 1
ATOM 612 O O . ALA A 1 82 ? -29.049 -29.900 13.413 1.00 27.38 82 ALA A O 1
ATOM 613 N N . ALA A 1 83 ? -27.253 -28.974 14.392 1.00 29.72 83 ALA A N 1
ATOM 614 C CA . ALA A 1 83 ? -26.723 -30.222 14.932 1.00 29.72 83 ALA A CA 1
ATOM 615 C C . ALA A 1 83 ? -27.221 -30.383 16.375 1.00 29.72 83 ALA A C 1
ATOM 617 O O . ALA A 1 83 ? -26.848 -29.630 17.274 1.00 29.72 83 ALA A O 1
ATOM 618 N N . ALA A 1 84 ? -28.118 -31.346 16.578 1.00 28.17 84 ALA A N 1
ATOM 619 C CA . ALA A 1 84 ? -28.605 -31.738 17.889 1.00 28.17 84 ALA A CA 1
ATOM 620 C C . ALA A 1 84 ? -27.486 -32.417 18.694 1.00 28.17 84 ALA A C 1
ATOM 622 O O . ALA A 1 84 ? -26.863 -33.373 18.233 1.00 28.17 84 ALA A O 1
ATOM 623 N N . VAL A 1 85 ? -27.272 -31.947 19.922 1.00 27.14 85 VAL A N 1
ATOM 624 C CA . VAL A 1 85 ? -26.452 -32.625 20.928 1.00 27.14 85 VAL A CA 1
ATOM 625 C C . VAL A 1 85 ? -27.235 -33.840 21.426 1.00 27.14 85 VAL A C 1
ATOM 627 O O . VAL A 1 85 ? -28.215 -33.698 22.155 1.00 27.14 85 VAL A O 1
ATOM 630 N N . VAL A 1 86 ? -26.813 -35.041 21.029 1.00 28.02 86 VAL A N 1
ATOM 631 C CA . VAL A 1 86 ? -27.260 -36.293 21.651 1.00 28.02 86 VAL A CA 1
ATOM 632 C C . VAL A 1 86 ? -26.210 -36.711 22.672 1.00 28.02 86 VAL A C 1
ATOM 634 O O . VAL A 1 86 ? -25.078 -37.040 22.328 1.00 28.02 86 VAL A O 1
ATOM 637 N N . ALA A 1 87 ? -26.608 -36.696 23.941 1.00 30.50 87 ALA A N 1
ATOM 638 C CA . ALA A 1 87 ? -25.888 -37.347 25.020 1.00 30.50 87 ALA A CA 1
ATOM 639 C C . ALA A 1 87 ? -26.084 -38.870 24.932 1.00 30.50 87 ALA A C 1
ATOM 641 O O . ALA A 1 87 ? -27.213 -39.354 24.859 1.00 30.50 87 ALA A O 1
ATOM 642 N N . GLY A 1 88 ? -24.987 -39.623 24.988 1.00 27.05 88 GLY A N 1
ATOM 643 C CA . GLY A 1 88 ? -24.985 -41.078 25.119 1.00 27.05 88 GLY A CA 1
ATOM 644 C C . GLY A 1 88 ? -23.598 -41.553 25.537 1.00 27.05 88 GLY A C 1
ATOM 645 O O . GLY A 1 88 ? -22.656 -41.473 24.757 1.00 27.05 88 GLY A O 1
ATOM 646 N N . GLY A 1 89 ? -23.459 -41.973 26.795 1.00 26.72 89 GLY A N 1
ATOM 647 C CA . GLY A 1 89 ? -22.200 -42.448 27.365 1.00 26.72 89 GLY A CA 1
ATOM 648 C C . GLY A 1 89 ? -21.920 -43.934 27.124 1.00 26.72 89 GLY A C 1
ATOM 649 O O . GLY A 1 89 ? -22.823 -44.704 26.811 1.00 26.72 89 GLY A O 1
ATOM 650 N N . GLY A 1 90 ? -20.668 -44.326 27.397 1.00 27.03 90 GLY A N 1
ATOM 651 C CA . GLY A 1 90 ? -20.318 -45.675 27.858 1.00 27.03 90 GLY A CA 1
ATOM 652 C C . GLY A 1 90 ? -19.313 -46.475 27.017 1.00 27.03 90 GLY A C 1
ATOM 653 O O . GLY A 1 90 ? -19.710 -47.170 26.095 1.00 27.03 90 GLY A O 1
ATOM 654 N N . GLY A 1 91 ? -18.049 -46.503 27.470 1.00 26.88 91 GLY A N 1
ATOM 655 C CA . GLY A 1 91 ? -17.294 -47.755 27.665 1.00 26.88 91 GLY A CA 1
ATOM 656 C C . GLY A 1 91 ? -16.325 -48.264 26.579 1.00 26.88 91 GLY A C 1
ATOM 657 O O . GLY A 1 91 ? -16.750 -48.827 25.584 1.00 26.88 91 GLY A O 1
ATOM 658 N N . GLY A 1 92 ? -15.022 -48.262 26.912 1.00 26.75 92 GLY A N 1
ATOM 659 C CA . GLY A 1 92 ? -14.185 -49.476 26.839 1.00 26.75 92 GLY A CA 1
ATOM 660 C C . GLY A 1 92 ? -13.230 -49.698 25.650 1.00 26.75 92 GLY A C 1
ATOM 661 O O . GLY A 1 92 ? -13.616 -50.304 24.666 1.00 26.75 92 GLY A O 1
ATOM 662 N N . GLY A 1 93 ? -11.944 -49.369 25.861 1.00 26.88 93 GLY A N 1
ATOM 663 C CA . GLY A 1 93 ? -10.781 -50.265 25.677 1.00 26.88 93 GLY A CA 1
ATOM 664 C C . GLY A 1 93 ? -10.277 -50.662 24.274 1.00 26.88 93 GLY A C 1
ATOM 665 O O . GLY A 1 93 ? -10.999 -51.239 23.475 1.00 26.88 93 GLY A O 1
ATOM 666 N N . GLY A 1 94 ? -8.956 -50.529 24.074 1.00 27.09 94 GLY A N 1
ATOM 667 C CA . GLY A 1 94 ? -8.179 -51.360 23.138 1.00 27.09 94 GLY A CA 1
ATOM 668 C C . GLY A 1 94 ? -7.268 -50.579 22.191 1.00 27.09 94 GLY A C 1
ATOM 669 O O . GLY A 1 94 ? -7.742 -49.865 21.319 1.00 27.09 94 GLY A O 1
ATOM 670 N N . GLY A 1 95 ? -5.953 -50.718 22.376 1.00 29.14 95 GLY A N 1
ATOM 671 C CA . GLY A 1 95 ? -4.924 -50.012 21.616 1.00 29.14 95 GLY A CA 1
ATOM 672 C C . GLY A 1 95 ? -4.684 -50.537 20.198 1.00 29.14 95 GLY A C 1
ATOM 673 O O . GLY A 1 95 ? -4.978 -51.682 19.868 1.00 29.14 95 GLY A O 1
ATOM 674 N N . GLY A 1 96 ? -4.068 -49.678 19.390 1.00 27.33 96 GLY A N 1
ATOM 675 C CA . GLY A 1 96 ? -3.566 -49.983 18.056 1.00 27.33 96 GLY A CA 1
ATOM 676 C C . GLY A 1 96 ? -2.981 -48.717 17.444 1.00 27.33 96 GLY A C 1
ATOM 677 O O . GLY A 1 96 ? -3.721 -47.815 17.070 1.00 27.33 96 GLY A O 1
ATOM 678 N N . GLY A 1 97 ? -1.650 -48.620 17.418 1.00 35.84 97 GLY A N 1
ATOM 679 C CA . GLY A 1 97 ? -0.937 -47.484 16.848 1.00 35.84 97 GLY A CA 1
ATOM 680 C C . GLY A 1 97 ? -1.196 -47.358 15.348 1.00 35.84 97 GLY A C 1
ATOM 681 O O . GLY A 1 97 ? -0.923 -48.280 14.585 1.00 35.84 97 GLY A O 1
ATOM 682 N N . GLY A 1 98 ? -1.688 -46.193 14.946 1.00 26.48 98 GLY A N 1
ATOM 683 C CA . GLY A 1 98 ? -1.729 -45.734 13.568 1.00 26.48 98 GLY A CA 1
ATOM 684 C C . GLY A 1 98 ? -1.452 -44.240 13.579 1.00 26.48 98 GLY A C 1
ATOM 685 O O . GLY A 1 98 ? -2.222 -43.477 14.155 1.00 26.48 98 GLY A O 1
ATOM 686 N N . LEU A 1 99 ? -0.328 -43.836 12.986 1.00 34.94 99 LEU A N 1
ATOM 687 C CA . LEU A 1 99 ? -0.082 -42.452 12.601 1.00 34.94 99 LEU A CA 1
ATOM 688 C C . LEU A 1 99 ? -1.170 -42.081 11.586 1.00 34.94 99 LEU A C 1
ATOM 690 O O . LEU A 1 99 ? -1.096 -42.476 10.426 1.00 34.94 99 LEU A O 1
ATOM 694 N N . GLN A 1 100 ? -2.229 -41.415 12.045 1.00 29.44 100 GLN A N 1
ATOM 695 C CA . GLN A 1 100 ? -3.146 -40.718 11.157 1.00 29.44 100 GLN A CA 1
ATOM 696 C C . GLN A 1 100 ? -2.563 -39.333 10.921 1.00 29.44 100 GLN A C 1
ATOM 698 O O . GLN A 1 100 ? -2.591 -38.473 11.801 1.00 29.44 100 GLN A O 1
ATOM 703 N N . ASP A 1 101 ? -2.006 -39.157 9.727 1.00 33.78 101 ASP A N 1
ATOM 704 C CA . ASP A 1 101 ? -1.722 -37.854 9.153 1.00 33.78 101 ASP A CA 1
ATOM 705 C C . ASP A 1 101 ? -3.031 -37.058 9.113 1.00 33.78 101 ASP A C 1
ATOM 707 O O . ASP A 1 101 ? -3.897 -37.269 8.262 1.00 33.78 101 ASP A O 1
ATOM 711 N N . GLY A 1 102 ? -3.195 -36.159 10.082 1.00 29.48 102 GLY A N 1
ATOM 712 C CA . GLY A 1 102 ? -4.264 -35.172 10.107 1.00 29.48 102 GLY A CA 1
ATOM 713 C C . GLY A 1 102 ? -4.006 -34.106 9.051 1.00 29.48 102 GLY A C 1
ATOM 714 O O . GLY A 1 102 ? -3.629 -32.983 9.376 1.00 29.48 102 GLY A O 1
ATOM 715 N N . VAL A 1 103 ? -4.186 -34.453 7.778 1.00 33.59 103 VAL A N 1
ATOM 716 C CA . VAL A 1 103 ? -4.370 -33.451 6.729 1.00 33.59 103 VAL A CA 1
ATOM 717 C C . VAL A 1 103 ? -5.736 -32.830 6.988 1.00 33.59 103 VAL A C 1
ATOM 719 O O . VAL A 1 103 ? -6.762 -33.471 6.768 1.00 33.59 103 VAL A O 1
ATOM 722 N N . ALA A 1 104 ? -5.746 -31.600 7.501 1.00 30.59 104 ALA A N 1
ATOM 723 C CA . ALA A 1 104 ? -6.952 -30.788 7.549 1.00 30.59 104 ALA A CA 1
ATOM 724 C C . ALA A 1 104 ? -7.576 -30.781 6.144 1.00 30.59 104 ALA A C 1
ATOM 726 O O . ALA A 1 104 ? -6.948 -30.345 5.175 1.00 30.59 104 ALA A O 1
ATOM 727 N N . SER A 1 105 ? -8.777 -31.342 6.014 1.00 34.34 105 SER A N 1
ATOM 728 C CA . SER A 1 105 ? -9.521 -31.350 4.760 1.00 34.34 105 SER A CA 1
ATOM 729 C C . SER A 1 105 ? -9.737 -29.912 4.293 1.00 34.34 105 SER A C 1
ATOM 731 O O . SER A 1 105 ? -10.108 -29.049 5.085 1.00 34.34 105 SER A O 1
ATOM 733 N N . ALA A 1 106 ? -9.534 -29.668 2.999 1.00 39.22 106 ALA A N 1
ATOM 734 C CA . ALA A 1 106 ? -9.568 -28.361 2.338 1.00 39.22 106 ALA A CA 1
ATOM 735 C C . ALA A 1 106 ? -10.914 -27.595 2.413 1.00 39.22 106 ALA A C 1
ATOM 737 O O . ALA A 1 106 ? -11.070 -26.573 1.748 1.00 39.22 106 ALA A O 1
ATOM 738 N N . GLU A 1 107 ? -11.883 -28.062 3.200 1.00 39.16 107 GLU A N 1
ATOM 739 C CA . GLU A 1 107 ? -13.234 -27.501 3.293 1.00 39.16 107 GLU A CA 1
ATOM 740 C C . GLU A 1 107 ? -13.410 -26.462 4.421 1.00 39.16 107 GLU A C 1
ATOM 742 O O . GLU A 1 107 ? -14.394 -25.725 4.400 1.00 39.16 107 GLU A O 1
ATOM 747 N N . ASP A 1 108 ? -12.435 -26.286 5.325 1.00 41.66 108 ASP A N 1
ATOM 748 C CA . ASP A 1 108 ? -12.569 -25.377 6.488 1.00 41.66 108 ASP A CA 1
ATOM 749 C C . ASP A 1 108 ? -11.763 -24.058 6.385 1.00 41.66 108 ASP A C 1
ATOM 751 O O . ASP A 1 108 ? -11.717 -23.253 7.308 1.00 41.66 108 ASP A O 1
ATOM 755 N N . LEU A 1 109 ? -11.143 -23.780 5.229 1.00 43.22 109 LEU A N 1
ATOM 756 C CA . LEU A 1 109 ? -10.503 -22.479 4.937 1.00 43.22 109 LEU A CA 1
ATOM 757 C C . LEU A 1 109 ? -11.497 -21.431 4.392 1.00 43.22 109 LEU A C 1
ATOM 759 O O . LEU A 1 109 ? -11.089 -20.364 3.935 1.00 43.22 109 LEU A O 1
ATOM 763 N N . SER A 1 110 ? -12.794 -21.755 4.373 1.00 43.41 110 SER A N 1
ATOM 764 C CA . SER A 1 110 ? -13.826 -21.035 3.616 1.00 43.41 110 SER A CA 1
ATOM 765 C C . SER A 1 110 ? -14.478 -19.865 4.363 1.00 43.41 110 SER A C 1
ATOM 767 O O . SER A 1 110 ? -15.158 -19.058 3.731 1.00 43.41 110 SER A O 1
ATOM 769 N N . PHE A 1 111 ? -14.229 -19.704 5.667 1.00 50.22 111 PHE A N 1
ATOM 770 C CA . PHE A 1 111 ? -14.694 -18.540 6.423 1.00 50.22 111 PHE A CA 1
ATOM 771 C C . PHE A 1 111 ? -13.631 -18.058 7.412 1.00 50.22 111 PHE A C 1
ATOM 773 O O . PHE A 1 111 ? -13.583 -18.482 8.564 1.00 50.22 111 PHE A O 1
ATOM 780 N N . ILE A 1 112 ? -12.774 -17.139 6.964 1.00 59.00 112 ILE A N 1
ATOM 781 C CA . ILE A 1 112 ? -12.027 -16.286 7.889 1.00 59.00 112 ILE A CA 1
ATOM 782 C C . ILE A 1 112 ? -12.834 -14.999 8.047 1.00 59.00 112 ILE A C 1
ATOM 784 O O . ILE A 1 112 ? -13.044 -14.318 7.040 1.00 59.00 112 ILE A O 1
ATOM 788 N N . PRO A 1 113 ? -13.304 -14.660 9.260 1.00 66.69 113 PRO A N 1
ATOM 789 C CA . PRO A 1 113 ? -13.996 -13.401 9.481 1.00 66.69 113 PRO A CA 1
ATOM 790 C C . PRO A 1 113 ? -13.080 -12.237 9.084 1.00 66.69 113 PRO A C 1
ATOM 792 O O . PRO A 1 113 ? -11.914 -12.181 9.480 1.00 66.69 113 PRO A O 1
ATOM 795 N N . TYR A 1 114 ? -13.619 -11.333 8.269 1.00 78.94 114 TYR A N 1
ATOM 796 C CA . TYR A 1 114 ? -12.989 -10.072 7.908 1.00 78.94 114 TYR A CA 1
ATOM 797 C C . TYR A 1 114 ? -13.950 -8.929 8.260 1.00 78.94 114 TYR A C 1
ATOM 799 O O . TYR A 1 114 ? -15.114 -8.985 7.849 1.00 78.94 114 TYR A O 1
ATOM 807 N N . PRO A 1 115 ? -13.514 -7.902 9.009 1.00 83.88 115 PRO A N 1
ATOM 808 C CA . PRO A 1 115 ? -12.182 -7.732 9.604 1.00 83.88 115 PRO A CA 1
ATOM 809 C C . PRO A 1 115 ? -11.855 -8.805 10.660 1.00 83.88 115 PRO A C 1
ATOM 811 O O . PRO A 1 115 ? -12.758 -9.457 11.186 1.00 83.88 115 PRO A O 1
ATOM 814 N N . ARG A 1 116 ? -10.559 -9.017 10.940 1.00 77.38 116 ARG A N 1
ATOM 815 C CA . ARG A 1 116 ? -10.094 -10.086 11.850 1.00 77.38 116 ARG A CA 1
ATOM 816 C C . ARG A 1 116 ? -10.599 -9.897 13.282 1.00 77.38 116 ARG A C 1
ATOM 818 O O . ARG A 1 116 ? -10.985 -10.876 13.918 1.00 77.38 116 ARG A O 1
ATOM 825 N N . THR A 1 117 ? -10.624 -8.662 13.782 1.00 82.81 117 THR A N 1
ATOM 826 C CA . THR A 1 117 ? -11.331 -8.310 15.018 1.00 82.81 117 THR A CA 1
ATOM 827 C C . THR A 1 117 ? -12.721 -7.763 14.713 1.00 82.81 117 THR A C 1
ATOM 829 O O . THR A 1 117 ? -12.922 -6.985 13.778 1.00 82.81 117 THR A O 1
ATOM 832 N N . ALA A 1 118 ? -13.708 -8.174 15.513 1.00 85.31 118 ALA A N 1
ATOM 833 C CA . ALA A 1 118 ? -15.059 -7.646 15.393 1.00 85.31 118 ALA A CA 1
ATOM 834 C C . ALA A 1 118 ? -15.062 -6.132 15.695 1.00 85.31 118 ALA A C 1
ATOM 836 O O . ALA A 1 118 ? -14.442 -5.717 16.677 1.00 85.31 118 ALA A O 1
ATOM 837 N N . PRO A 1 119 ? -15.768 -5.301 14.905 1.00 90.75 119 PRO A N 1
ATOM 838 C CA . PRO A 1 119 ? -15.863 -3.873 15.189 1.00 90.75 119 PRO A CA 1
ATOM 839 C C . PRO A 1 119 ? -16.513 -3.616 16.550 1.00 90.75 119 PRO A C 1
ATOM 841 O O . PRO A 1 119 ? -17.527 -4.238 16.885 1.00 90.75 119 PRO A O 1
ATOM 844 N N . LEU A 1 120 ? -15.985 -2.648 17.298 1.00 90.62 120 LEU A N 1
ATOM 845 C CA . LEU A 1 120 ? -16.595 -2.185 18.541 1.00 90.62 120 LEU A CA 1
ATOM 846 C C . LEU A 1 120 ? -17.718 -1.205 18.203 1.00 90.62 120 LEU A C 1
ATOM 848 O O . LEU A 1 120 ? -17.514 -0.249 17.454 1.00 90.62 120 LEU A O 1
ATOM 852 N N . ARG A 1 121 ? -18.912 -1.444 18.745 1.00 89.31 121 ARG A N 1
ATOM 853 C CA . ARG A 1 121 ? -20.100 -0.622 18.492 1.00 89.31 121 ARG A CA 1
ATOM 854 C C . ARG A 1 121 ? -20.569 0.009 19.792 1.00 89.31 121 ARG A C 1
ATOM 856 O O . ARG A 1 121 ? -20.857 -0.705 20.751 1.00 89.31 121 ARG A O 1
ATOM 863 N N . THR A 1 122 ? -20.684 1.327 19.799 1.00 86.44 122 THR A N 1
ATOM 864 C CA . THR A 1 122 ? -21.275 2.108 20.889 1.00 86.44 122 THR A CA 1
ATOM 865 C C . THR A 1 122 ? -22.362 3.023 20.316 1.00 86.44 122 THR A C 1
ATOM 867 O O . THR A 1 122 ? -22.427 3.222 19.099 1.00 86.44 122 THR A O 1
ATOM 870 N N . PRO A 1 123 ? -23.265 3.579 21.142 1.00 88.31 123 PRO A N 1
ATOM 871 C CA . PRO A 1 123 ? -24.148 4.642 20.674 1.00 88.31 123 PRO A CA 1
ATOM 872 C C . PRO A 1 123 ? -23.308 5.810 20.133 1.00 88.31 123 PRO A C 1
ATOM 874 O O . PRO A 1 123 ? -22.505 6.371 20.875 1.00 88.31 123 PRO A O 1
ATOM 877 N N . GLY A 1 124 ? -23.473 6.153 18.854 1.00 89.06 124 GLY A N 1
ATOM 878 C CA . GLY A 1 124 ? -22.764 7.266 18.211 1.00 89.06 124 GLY A CA 1
ATOM 879 C C . GLY A 1 124 ? -21.493 6.890 17.433 1.00 89.06 124 GLY A C 1
ATOM 880 O O . GLY A 1 124 ? -21.101 7.644 16.542 1.00 89.06 124 GLY A O 1
ATOM 881 N N . GLU A 1 125 ? -20.856 5.741 17.706 1.00 93.25 125 GLU A N 1
ATOM 882 C CA . GLU A 1 125 ? -19.581 5.360 17.073 1.00 93.25 125 GLU A CA 1
ATOM 883 C C . GLU A 1 125 ? -19.507 3.870 16.670 1.00 93.25 125 GLU A C 1
ATOM 885 O O . GLU A 1 125 ? -19.989 2.966 17.360 1.00 93.25 125 GLU A O 1
ATOM 890 N N . VAL A 1 126 ? -18.815 3.595 15.560 1.00 93.88 126 VAL A N 1
ATOM 891 C CA . VAL A 1 126 ? -18.319 2.257 15.196 1.00 93.88 126 VAL A CA 1
ATOM 892 C C . VAL A 1 126 ? -16.808 2.330 15.025 1.00 93.88 126 VAL A C 1
ATOM 894 O O . VAL A 1 126 ? -16.310 3.150 14.256 1.00 93.88 126 VAL A O 1
ATOM 897 N N . ARG A 1 127 ? -16.069 1.476 15.734 1.00 94.56 127 ARG A N 1
ATOM 898 C CA . ARG A 1 127 ? -14.602 1.486 15.763 1.00 94.56 127 ARG A CA 1
ATOM 899 C C . ARG A 1 127 ? -14.059 0.194 15.164 1.00 94.56 127 ARG A C 1
ATOM 901 O O . ARG A 1 127 ? -14.441 -0.900 15.579 1.00 94.56 127 ARG A O 1
ATOM 908 N N . PHE A 1 128 ? -13.143 0.324 14.216 1.00 94.69 128 PHE A N 1
ATOM 909 C CA . PHE A 1 128 ? -12.466 -0.786 13.554 1.00 94.69 128 PHE A CA 1
ATOM 910 C C . PHE A 1 128 ? -10.992 -0.778 13.923 1.00 94.69 128 PHE A C 1
ATOM 912 O O . PHE A 1 128 ? -10.331 0.255 13.787 1.00 94.69 128 PHE A O 1
ATOM 919 N N . ARG A 1 129 ? -10.463 -1.921 14.365 1.00 93.25 129 ARG A N 1
ATOM 920 C CA . ARG A 1 129 ? -9.034 -2.042 14.636 1.00 93.25 129 ARG A CA 1
ATOM 921 C C . ARG A 1 129 ? -8.262 -2.008 13.325 1.00 93.25 129 ARG A C 1
ATOM 923 O O . ARG A 1 129 ? -8.592 -2.745 12.397 1.00 93.25 129 ARG A O 1
ATOM 930 N N . ILE A 1 130 ? -7.228 -1.179 13.267 1.00 95.69 130 ILE A N 1
ATOM 931 C CA . ILE A 1 130 ? -6.339 -1.086 12.108 1.00 95.69 130 ILE A CA 1
ATOM 932 C C . ILE A 1 130 ? -4.887 -1.320 12.518 1.00 95.69 130 ILE A C 1
ATOM 934 O O . ILE A 1 130 ? -4.469 -0.972 13.627 1.00 95.69 130 ILE A O 1
ATOM 938 N N . GLY A 1 131 ? -4.127 -1.922 11.611 1.00 95.31 131 GLY A N 1
ATOM 939 C CA . GLY A 1 131 ? -2.684 -2.095 11.692 1.00 95.31 131 GLY A CA 1
ATOM 940 C C . GLY A 1 131 ? -2.011 -1.467 10.483 1.00 95.31 131 GLY A C 1
ATOM 941 O O . GLY A 1 131 ? -2.572 -1.482 9.389 1.00 95.31 131 GLY A O 1
ATOM 942 N N . MET A 1 132 ? -0.819 -0.918 10.684 1.00 97.12 132 MET A N 1
ATOM 943 C CA . MET A 1 132 ? 0.002 -0.322 9.638 1.00 97.12 132 MET A CA 1
ATOM 944 C C . MET A 1 132 ? 1.463 -0.720 9.812 1.00 97.12 132 MET A C 1
ATOM 946 O O . MET A 1 132 ? 1.952 -0.764 10.941 1.00 97.12 132 MET A O 1
ATOM 950 N N . VAL A 1 133 ? 2.164 -0.991 8.714 1.00 97.31 133 VAL A N 1
ATOM 951 C CA . VAL A 1 133 ? 3.598 -1.329 8.735 1.00 97.31 133 VAL A CA 1
ATOM 952 C C . VAL A 1 133 ? 4.442 -0.201 8.166 1.00 97.31 133 VAL A C 1
ATOM 954 O O . VAL A 1 133 ? 4.008 0.508 7.257 1.00 97.31 133 VAL A O 1
ATOM 957 N N . ALA A 1 134 ? 5.631 -0.027 8.739 1.00 95.81 134 ALA A N 1
ATOM 958 C CA . ALA A 1 134 ? 6.574 0.996 8.316 1.00 95.81 134 ALA A CA 1
ATOM 959 C C . ALA A 1 134 ? 7.616 0.450 7.332 1.00 95.81 134 ALA A C 1
ATOM 961 O O . ALA A 1 134 ? 8.226 -0.590 7.586 1.00 95.81 134 ALA A O 1
ATOM 962 N N . ASP A 1 135 ? 7.903 1.215 6.288 1.00 95.69 135 ASP A N 1
ATOM 963 C CA . ASP A 1 135 ? 9.139 1.083 5.528 1.00 95.69 135 ASP A CA 1
ATOM 964 C C . ASP A 1 135 ? 10.110 2.193 5.964 1.00 95.69 135 ASP A C 1
ATOM 966 O O . ASP A 1 135 ? 9.792 3.386 5.944 1.00 95.69 135 ASP A O 1
ATOM 970 N N . LEU A 1 136 ? 11.288 1.780 6.428 1.00 92.50 136 LEU A N 1
ATOM 971 C CA . LEU A 1 136 ? 12.354 2.663 6.905 1.00 92.50 136 LEU A CA 1
ATOM 972 C C . LEU A 1 136 ? 13.500 2.772 5.890 1.00 92.50 136 LEU A C 1
ATOM 974 O O . LEU A 1 136 ? 14.551 3.334 6.212 1.00 92.50 136 LEU A O 1
ATOM 978 N N . ASP A 1 137 ? 13.342 2.194 4.700 1.00 92.25 137 ASP A N 1
ATOM 979 C CA . ASP A 1 137 ? 14.384 2.055 3.693 1.00 92.25 137 ASP A CA 1
ATOM 980 C C . ASP A 1 137 ? 15.676 1.490 4.320 1.00 92.25 137 ASP A C 1
ATOM 982 O O . ASP A 1 137 ? 15.682 0.542 5.109 1.00 92.25 137 ASP A O 1
ATOM 986 N N . GLN A 1 138 ? 16.812 2.131 4.040 1.00 91.38 138 GLN A N 1
ATOM 987 C CA . GLN A 1 138 ? 18.118 1.761 4.580 1.00 91.38 138 GLN A CA 1
ATOM 988 C C . GLN A 1 138 ? 18.235 1.980 6.097 1.00 91.38 138 GLN A C 1
ATOM 990 O O . GLN A 1 138 ? 19.137 1.411 6.715 1.00 91.38 138 GLN A O 1
ATOM 995 N N . ALA A 1 139 ? 17.350 2.778 6.706 1.00 91.12 139 ALA A N 1
ATOM 996 C CA . ALA A 1 139 ? 17.329 2.990 8.153 1.00 91.12 139 ALA A CA 1
ATOM 997 C C . ALA A 1 139 ? 16.715 1.805 8.922 1.00 91.12 139 ALA A C 1
ATOM 999 O O . ALA A 1 139 ? 16.800 1.770 10.149 1.00 91.12 139 ALA A O 1
ATOM 1000 N N . SER A 1 140 ? 16.169 0.804 8.219 1.00 93.00 140 SER A N 1
ATOM 1001 C CA . SER A 1 140 ? 15.764 -0.484 8.802 1.00 93.00 140 SER A CA 1
ATOM 1002 C C . SER A 1 140 ? 16.937 -1.245 9.426 1.00 93.00 140 SER A C 1
ATOM 1004 O O . SER A 1 140 ? 16.747 -2.035 10.352 1.00 93.00 140 SER A O 1
ATOM 1006 N N . ARG A 1 141 ? 18.171 -1.026 8.963 1.00 93.31 141 ARG A N 1
ATOM 1007 C CA . ARG A 1 141 ? 19.341 -1.749 9.465 1.00 93.31 141 ARG A CA 1
ATOM 1008 C C . ARG A 1 141 ? 19.733 -1.278 10.869 1.00 93.31 141 ARG A C 1
ATOM 1010 O O . ARG A 1 141 ? 19.971 -0.092 11.094 1.00 93.31 141 ARG A O 1
ATOM 1017 N N . SER A 1 142 ? 19.871 -2.220 11.799 1.00 89.94 142 SER A N 1
ATOM 1018 C CA . SER A 1 142 ? 20.456 -1.964 13.116 1.00 89.94 142 SER A CA 1
ATOM 1019 C C . SER A 1 142 ? 21.940 -1.579 12.981 1.00 89.94 142 SER A C 1
ATOM 1021 O O . SER A 1 142 ? 22.660 -2.197 12.194 1.00 89.94 142 SER A O 1
ATOM 1023 N N . PRO A 1 143 ? 22.434 -0.572 13.725 1.00 83.38 143 PRO A N 1
ATOM 1024 C CA . PRO A 1 143 ? 23.840 -0.176 13.665 1.00 83.38 143 PRO A CA 1
ATOM 1025 C C . PRO A 1 143 ? 24.785 -1.219 14.277 1.00 83.38 143 PRO A C 1
ATOM 1027 O O . PRO A 1 143 ? 25.926 -1.332 13.831 1.00 83.38 143 PRO A O 1
ATOM 1030 N N . ASP A 1 144 ? 24.307 -1.972 15.270 1.00 76.56 144 ASP A N 1
ATOM 1031 C CA . ASP A 1 144 ? 25.152 -2.807 16.129 1.00 76.56 144 ASP A CA 1
ATOM 1032 C C . ASP A 1 144 ? 25.101 -4.304 15.777 1.00 76.56 144 ASP A C 1
ATOM 1034 O O . ASP A 1 144 ? 25.990 -5.051 16.176 1.00 76.56 144 ASP A O 1
ATOM 1038 N N . ASP A 1 145 ? 24.112 -4.734 14.985 1.00 77.75 145 ASP A N 1
ATOM 1039 C CA . ASP A 1 145 ? 23.844 -6.144 14.683 1.00 77.75 145 ASP A CA 1
ATOM 1040 C C . ASP A 1 145 ? 23.499 -6.366 13.198 1.00 77.75 145 ASP A C 1
ATOM 1042 O O . ASP A 1 145 ? 22.999 -5.471 12.513 1.00 77.75 145 ASP A O 1
ATOM 1046 N N . GLU A 1 146 ? 23.705 -7.590 12.693 1.00 89.00 146 GLU A N 1
ATOM 1047 C CA . GLU A 1 146 ? 23.152 -8.057 11.405 1.00 89.00 146 GLU A CA 1
ATOM 1048 C C . GLU A 1 146 ? 21.643 -8.334 11.529 1.00 89.00 146 GLU A C 1
ATOM 1050 O O . GLU A 1 146 ? 21.154 -9.445 11.316 1.00 89.00 146 GLU A O 1
ATOM 1055 N N . GLU A 1 147 ? 20.908 -7.307 11.943 1.00 94.56 147 GLU A N 1
ATOM 1056 C CA . GLU A 1 147 ? 19.470 -7.322 12.161 1.00 94.56 147 GLU A CA 1
ATOM 1057 C C . GLU A 1 147 ? 18.836 -6.103 11.492 1.00 94.56 147 GLU A C 1
ATOM 1059 O O . GLU A 1 147 ? 19.359 -4.986 11.546 1.00 94.56 147 GLU A O 1
ATOM 1064 N N . TRP A 1 148 ? 17.683 -6.323 10.876 1.00 96.12 148 TRP A N 1
ATOM 1065 C CA . TRP A 1 148 ? 16.849 -5.293 10.284 1.00 96.12 148 TRP A CA 1
ATOM 1066 C C . TRP A 1 148 ? 15.532 -5.221 11.038 1.00 96.12 148 TRP A C 1
ATOM 1068 O O . TRP A 1 148 ? 15.079 -6.209 11.625 1.00 96.12 148 TRP A O 1
ATOM 1078 N N . HIS A 1 149 ? 14.920 -4.044 11.034 1.00 94.81 149 HIS A N 1
ATOM 1079 C CA . HIS A 1 149 ? 13.685 -3.811 11.752 1.00 94.81 149 HIS A CA 1
ATOM 1080 C C . HIS A 1 149 ? 12.709 -2.912 11.004 1.00 94.81 149 HIS A C 1
ATOM 1082 O O . HIS A 1 149 ? 13.090 -2.063 10.204 1.00 94.81 149 HIS A O 1
ATOM 1088 N N . SER A 1 150 ? 11.443 -3.111 11.344 1.00 95.44 150 SER A N 1
ATOM 1089 C CA . SER A 1 150 ? 10.291 -2.296 10.975 1.00 95.44 150 SER A CA 1
ATOM 1090 C C . SER A 1 150 ? 9.407 -2.130 12.221 1.00 95.44 150 SER A C 1
ATOM 1092 O O . SER A 1 150 ? 9.787 -2.525 13.331 1.00 95.44 150 SER A O 1
ATOM 1094 N N . PHE A 1 151 ? 8.227 -1.543 12.060 1.00 93.75 151 PHE A N 1
ATOM 1095 C CA . PHE A 1 151 ? 7.263 -1.315 13.123 1.00 93.75 151 PHE A CA 1
ATOM 1096 C C . PHE A 1 151 ? 5.853 -1.676 12.671 1.00 93.75 151 PHE A C 1
ATOM 1098 O O . PHE A 1 151 ? 5.442 -1.306 11.573 1.00 93.75 151 PHE A O 1
ATOM 1105 N N . LEU A 1 152 ? 5.104 -2.344 13.550 1.00 93.50 152 LEU A N 1
ATOM 1106 C CA . LEU A 1 152 ? 3.653 -2.458 13.456 1.00 93.50 152 LEU A CA 1
ATOM 1107 C C . LEU A 1 152 ? 3.021 -1.372 14.332 1.00 93.50 152 LEU A C 1
ATOM 1109 O O . LEU A 1 152 ? 3.076 -1.423 15.565 1.00 93.50 152 LEU A O 1
ATOM 1113 N N . VAL A 1 153 ? 2.413 -0.394 13.675 1.00 91.62 153 VAL A N 1
ATOM 1114 C CA . VAL A 1 153 ? 1.631 0.680 14.285 1.00 91.62 153 VAL A CA 1
ATOM 1115 C C . VAL A 1 153 ? 0.175 0.236 14.326 1.00 91.62 153 VAL A C 1
ATOM 1117 O O . VAL A 1 153 ? -0.338 -0.298 13.346 1.00 91.62 153 VAL A O 1
ATOM 1120 N N . ARG A 1 154 ? -0.508 0.441 15.451 1.00 90.62 154 ARG A N 1
ATOM 1121 C CA . ARG A 1 154 ? -1.929 0.108 15.596 1.00 90.62 154 ARG A CA 1
ATOM 1122 C C . ARG A 1 154 ? -2.740 1.345 15.936 1.00 90.62 154 ARG A C 1
ATOM 1124 O O . ARG A 1 154 ? -2.205 2.336 16.433 1.00 90.62 154 ARG A O 1
ATOM 1131 N N . GLY A 1 155 ? -4.030 1.261 15.664 1.00 91.00 155 GLY A N 1
ATOM 1132 C CA . GLY A 1 155 ? -4.973 2.316 15.974 1.00 91.00 155 GLY A CA 1
ATOM 1133 C C . GLY A 1 155 ? -6.407 1.890 15.716 1.00 91.00 155 GLY A C 1
ATOM 1134 O O . GLY A 1 155 ? -6.719 0.697 15.606 1.00 91.00 155 GLY A O 1
ATOM 1135 N N . TYR A 1 156 ? -7.270 2.886 15.591 1.00 92.56 156 TYR A N 1
ATOM 1136 C CA . TYR A 1 156 ? -8.668 2.727 15.239 1.00 92.56 156 TYR A CA 1
ATOM 1137 C C . TYR A 1 156 ? -9.047 3.634 14.076 1.00 92.56 156 TYR A C 1
ATOM 1139 O O . TYR A 1 156 ? -8.736 4.825 14.072 1.00 92.56 156 TYR A O 1
ATOM 1147 N N . LEU A 1 157 ? -9.790 3.071 13.127 1.00 95.81 157 LEU A N 1
ATOM 1148 C CA . LEU A 1 157 ? -10.699 3.847 12.295 1.00 95.81 157 LEU A CA 1
ATOM 1149 C C . LEU A 1 157 ? -12.017 3.993 13.059 1.00 95.81 157 LEU A C 1
ATOM 1151 O O . LEU A 1 157 ? -12.593 2.991 13.482 1.00 95.81 157 LEU A O 1
ATOM 1155 N N . VAL A 1 158 ? -12.503 5.218 13.220 1.00 94.94 158 VAL A N 1
ATOM 1156 C CA . VAL A 1 158 ? -13.744 5.515 13.941 1.00 94.94 158 VAL A CA 1
ATOM 1157 C C . VAL A 1 158 ? -14.728 6.173 12.990 1.00 94.94 158 VAL A C 1
ATOM 1159 O O . VAL A 1 158 ? -14.433 7.220 12.417 1.00 94.94 158 VAL A O 1
ATOM 1162 N N . PHE A 1 159 ? -15.897 5.565 12.834 1.00 95.62 159 PHE A N 1
ATOM 1163 C CA . PHE A 1 159 ? -17.044 6.158 12.162 1.00 95.62 159 PHE A CA 1
ATOM 1164 C C . PHE A 1 159 ? -17.988 6.769 13.196 1.00 95.62 159 PHE A C 1
ATOM 1166 O O . PHE A 1 159 ? -18.432 6.073 14.108 1.00 95.62 159 PHE A O 1
ATOM 1173 N N . HIS A 1 160 ? -18.313 8.048 13.034 1.00 93.50 160 HIS A N 1
ATOM 1174 C CA . HIS A 1 160 ? -19.191 8.821 13.911 1.00 93.50 160 HIS A CA 1
ATOM 1175 C C . HIS A 1 160 ? -20.583 8.914 13.289 1.00 93.50 160 HIS A C 1
ATOM 1177 O O . HIS A 1 160 ? -20.801 9.728 12.385 1.00 93.50 160 HIS A O 1
ATOM 1183 N N . SER A 1 161 ? -21.540 8.117 13.772 1.00 90.31 161 SER A N 1
ATOM 1184 C CA . SER A 1 161 ? -22.887 8.038 13.186 1.00 90.31 161 SER A CA 1
ATOM 1185 C C . SER A 1 161 ? -23.660 9.352 13.278 1.00 90.31 161 SER A C 1
ATOM 1187 O O . SER A 1 161 ? -24.478 9.644 12.412 1.00 90.31 161 SER A O 1
ATOM 1189 N N . ASP A 1 162 ? -23.371 10.170 14.290 1.00 89.44 162 ASP A N 1
ATOM 1190 C CA . ASP A 1 162 ? -24.077 11.436 14.524 1.00 89.44 162 ASP A CA 1
ATOM 1191 C C . ASP A 1 162 ? -23.714 12.514 13.495 1.00 89.44 162 ASP A C 1
ATOM 1193 O O . ASP A 1 162 ? -24.501 13.421 13.225 1.00 89.44 162 ASP A O 1
ATOM 1197 N N . THR A 1 163 ? -22.511 12.430 12.918 1.00 90.00 163 THR A N 1
ATOM 1198 C CA . THR A 1 163 ? -22.011 13.409 11.938 1.00 90.00 163 THR A CA 1
ATOM 1199 C C . THR A 1 163 ? -21.785 12.819 10.552 1.00 90.00 163 THR A C 1
ATOM 1201 O O . THR A 1 163 ? -21.533 13.582 9.619 1.00 90.00 163 THR A O 1
ATOM 1204 N N . ASN A 1 164 ? -21.889 11.493 10.417 1.00 88.50 164 ASN A N 1
ATOM 1205 C CA . ASN A 1 164 ? -21.534 10.736 9.221 1.00 88.50 164 ASN A CA 1
ATOM 1206 C C . ASN A 1 164 ? -20.098 11.035 8.753 1.00 88.50 164 ASN A C 1
ATOM 1208 O O . ASN A 1 164 ? -19.852 11.323 7.582 1.00 88.50 164 ASN A O 1
ATOM 1212 N N . LYS A 1 165 ? -19.152 11.055 9.700 1.00 90.44 165 LYS A N 1
ATOM 1213 C CA . LYS A 1 165 ? -17.737 11.367 9.449 1.00 90.44 165 LYS A CA 1
ATOM 1214 C C . LYS A 1 165 ? -16.822 10.316 10.041 1.00 90.44 165 LYS A C 1
ATOM 1216 O O . LYS A 1 165 ? -17.185 9.617 10.981 1.00 90.44 165 LYS A O 1
ATOM 1221 N N . TYR A 1 166 ? -15.600 10.287 9.528 1.00 95.31 166 TYR A N 1
ATOM 1222 C CA . TYR A 1 166 ? -14.535 9.450 10.051 1.00 95.31 166 TYR A CA 1
ATOM 1223 C C . TYR A 1 166 ? -13.507 10.241 10.856 1.00 95.31 166 TYR A C 1
ATOM 1225 O O . TYR A 1 166 ? -13.248 11.414 10.584 1.00 95.31 166 TYR A O 1
ATOM 1233 N N . SER A 1 167 ? -12.866 9.561 11.800 1.00 93.25 167 SER A N 1
ATOM 1234 C CA . SER A 1 167 ? -11.583 9.954 12.381 1.00 93.25 167 SER A CA 1
ATOM 1235 C C . SER A 1 167 ? -10.662 8.741 12.484 1.00 93.25 167 SER A C 1
ATOM 1237 O O . SER A 1 167 ? -11.114 7.597 12.460 1.00 93.25 167 SER A O 1
ATOM 1239 N N . VAL A 1 168 ? -9.363 8.992 12.616 1.00 91.88 168 VAL A N 1
ATOM 1240 C CA . VAL A 1 168 ? -8.358 7.957 12.876 1.00 91.88 168 VAL A CA 1
ATOM 1241 C C . VAL A 1 168 ? -7.653 8.296 14.179 1.00 91.88 168 VAL A C 1
ATOM 1243 O O . VAL A 1 168 ? -7.330 9.457 14.417 1.00 91.88 168 VAL A O 1
ATOM 1246 N N . GLU A 1 169 ? -7.453 7.288 15.019 1.00 88.62 169 GLU A N 1
ATOM 1247 C CA . GLU A 1 169 ? -6.785 7.407 16.316 1.00 88.62 169 GLU A CA 1
ATOM 1248 C C . GLU A 1 169 ? -5.617 6.412 16.345 1.00 88.62 169 GLU A C 1
ATOM 1250 O O . GLU A 1 169 ? -5.836 5.214 16.167 1.00 88.62 169 GLU A O 1
ATOM 1255 N N . ILE A 1 170 ? -4.380 6.880 16.540 1.00 87.25 170 ILE A N 1
ATOM 1256 C CA . ILE A 1 170 ? -3.211 5.999 16.724 1.00 87.25 170 ILE A CA 1
ATOM 1257 C C . ILE A 1 170 ? -3.092 5.621 18.202 1.00 87.25 170 ILE A C 1
ATOM 1259 O O . ILE A 1 170 ? -3.351 6.444 19.082 1.00 87.25 170 ILE A O 1
ATOM 1263 N N . ASP A 1 171 ? -2.695 4.379 18.485 1.00 83.50 171 ASP A N 1
ATOM 1264 C CA . ASP A 1 171 ? -2.468 3.933 19.858 1.00 83.50 171 ASP A CA 1
ATOM 1265 C C . ASP A 1 171 ? -1.443 4.848 20.562 1.00 83.50 171 ASP A C 1
ATOM 1267 O O . ASP A 1 171 ? -0.391 5.153 19.993 1.00 83.50 171 ASP A O 1
ATOM 1271 N N . PRO A 1 172 ? -1.676 5.243 21.827 1.00 71.62 172 PRO A N 1
ATOM 1272 C CA . PRO A 1 172 ? -0.744 6.094 22.571 1.00 71.62 172 PRO A CA 1
ATOM 1273 C C . PRO A 1 172 ? 0.543 5.365 22.988 1.00 71.62 172 PRO A C 1
ATOM 1275 O O . PRO A 1 172 ? 1.494 5.993 23.456 1.00 71.62 172 PRO A O 1
ATOM 1278 N N . LYS A 1 173 ? 0.570 4.033 22.871 1.00 72.81 173 LYS A N 1
ATOM 1279 C CA . LYS A 1 173 ? 1.707 3.191 23.254 1.00 72.81 173 LYS A CA 1
ATOM 1280 C C . LYS A 1 173 ? 2.708 3.064 22.099 1.00 72.81 173 LYS A C 1
ATOM 1282 O O . LYS A 1 173 ? 2.325 3.243 20.943 1.00 72.81 173 LYS A O 1
ATOM 1287 N N . PRO A 1 174 ? 3.992 2.768 22.384 1.00 74.56 174 PRO A N 1
ATOM 1288 C CA . PRO A 1 174 ? 4.991 2.601 21.333 1.00 74.56 174 PRO A CA 1
ATOM 1289 C C . PRO A 1 174 ? 4.585 1.533 20.314 1.00 74.56 174 PRO A C 1
ATOM 1291 O O . PRO A 1 174 ? 3.969 0.524 20.668 1.00 74.56 174 PRO A O 1
ATOM 1294 N N . ALA A 1 175 ? 4.961 1.752 19.054 1.00 83.62 175 ALA A N 1
ATOM 1295 C CA . ALA A 1 175 ? 4.743 0.774 17.997 1.00 83.62 175 ALA A CA 1
ATOM 1296 C C . ALA A 1 175 ? 5.534 -0.510 18.292 1.00 83.62 175 ALA A C 1
ATOM 1298 O O . ALA A 1 175 ? 6.652 -0.453 18.814 1.00 83.62 175 ALA A O 1
ATOM 1299 N N . ALA A 1 176 ? 4.979 -1.671 17.941 1.00 87.31 176 ALA A N 1
ATOM 1300 C CA . ALA A 1 176 ? 5.689 -2.926 18.149 1.00 87.31 176 ALA A CA 1
ATOM 1301 C C . ALA A 1 176 ? 6.824 -3.052 17.137 1.00 87.31 176 ALA A C 1
ATOM 1303 O O . ALA A 1 176 ? 6.605 -2.969 15.927 1.00 87.31 176 ALA A O 1
ATOM 1304 N N . ARG A 1 177 ? 8.040 -3.267 17.639 1.00 90.31 177 ARG A N 1
ATOM 1305 C CA . ARG A 1 177 ? 9.217 -3.473 16.798 1.00 90.31 177 ARG A CA 1
ATOM 1306 C C . ARG A 1 177 ? 9.161 -4.862 16.168 1.00 90.31 177 ARG A C 1
ATOM 1308 O O . ARG A 1 177 ? 9.018 -5.860 16.868 1.00 90.31 177 ARG A O 1
ATOM 1315 N N . LEU A 1 178 ? 9.302 -4.907 14.851 1.00 94.25 178 LEU A N 1
ATOM 1316 C CA . LEU A 1 178 ? 9.397 -6.126 14.055 1.00 94.25 178 LEU A CA 1
ATOM 1317 C C . LEU A 1 178 ? 10.867 -6.324 13.708 1.00 94.25 178 LEU A C 1
ATOM 1319 O O . LEU A 1 178 ? 11.464 -5.393 13.174 1.00 94.25 178 LEU A O 1
ATOM 1323 N N . THR A 1 179 ? 11.461 -7.485 13.983 1.00 94.38 179 THR A N 1
ATOM 1324 C CA . THR A 1 179 ? 12.879 -7.731 13.677 1.00 94.38 179 THR A CA 1
ATOM 1325 C C . THR A 1 179 ? 13.087 -9.006 12.873 1.00 94.38 179 THR A C 1
ATOM 1327 O O . THR A 1 179 ? 12.321 -9.965 12.970 1.00 94.38 179 THR A O 1
ATOM 1330 N N . SER A 1 180 ? 14.131 -9.004 12.049 1.00 95.94 180 SER A N 1
ATOM 1331 C CA . SER A 1 180 ? 14.552 -10.151 11.251 1.00 95.94 180 SER A CA 1
ATOM 1332 C C . SER A 1 180 ? 16.039 -10.060 10.931 1.00 95.94 180 SER A C 1
ATOM 1334 O O . SER A 1 180 ? 16.603 -8.975 10.804 1.00 95.94 180 SER A O 1
ATOM 1336 N N . ARG A 1 181 ? 16.672 -11.219 10.750 1.00 96.19 181 ARG A N 1
ATOM 1337 C CA . ARG A 1 181 ? 18.056 -11.331 10.259 1.00 96.19 181 ARG A CA 1
ATOM 1338 C C . ARG A 1 181 ? 18.136 -11.715 8.782 1.00 96.19 181 ARG A C 1
ATOM 1340 O O . ARG A 1 181 ? 19.228 -11.893 8.250 1.00 96.19 181 ARG A O 1
ATOM 1347 N N . TYR A 1 182 ? 16.993 -11.877 8.118 1.00 97.00 182 TYR A N 1
ATOM 1348 C CA . TYR A 1 182 ? 16.957 -12.081 6.676 1.00 97.00 182 TYR A CA 1
ATOM 1349 C C . TYR A 1 182 ? 17.191 -10.750 5.967 1.00 97.00 182 TYR A C 1
ATOM 1351 O O . TYR A 1 182 ? 16.509 -9.767 6.243 1.00 97.00 182 TYR A O 1
ATOM 1359 N N . ALA A 1 183 ? 18.145 -10.743 5.042 1.00 96.94 183 ALA A N 1
ATOM 1360 C CA . ALA A 1 183 ? 18.452 -9.591 4.216 1.00 96.94 183 ALA A CA 1
ATOM 1361 C C . ALA A 1 183 ? 19.005 -10.029 2.862 1.00 96.94 183 ALA A C 1
ATOM 1363 O O . ALA A 1 183 ? 19.688 -11.049 2.744 1.00 96.94 183 ALA A O 1
ATOM 1364 N N . GLU A 1 184 ? 18.774 -9.207 1.844 1.00 96.62 184 GLU A N 1
ATOM 1365 C CA . GLU A 1 184 ? 19.391 -9.336 0.533 1.00 96.62 184 GLU A CA 1
ATOM 1366 C C . GLU A 1 184 ? 20.228 -8.085 0.260 1.00 96.62 184 GLU A C 1
ATOM 1368 O O . GLU A 1 184 ? 19.747 -6.954 0.326 1.00 96.62 184 GLU A O 1
ATOM 1373 N N . LYS A 1 185 ? 21.520 -8.280 -0.042 1.00 94.94 185 LYS A N 1
ATOM 1374 C CA . LYS A 1 185 ? 22.481 -7.186 -0.291 1.00 94.94 185 LYS A CA 1
ATOM 1375 C C . LYS A 1 185 ? 22.510 -6.142 0.841 1.00 94.94 185 LYS A C 1
ATOM 1377 O O . LYS A 1 185 ? 22.670 -4.951 0.590 1.00 94.94 185 LYS A O 1
ATOM 1382 N N . GLY A 1 186 ? 22.373 -6.604 2.086 1.00 94.38 186 GLY A N 1
ATOM 1383 C CA . GLY A 1 186 ? 22.441 -5.765 3.284 1.00 94.38 186 GLY A CA 1
ATOM 1384 C C . GLY A 1 186 ? 21.187 -4.927 3.567 1.00 94.38 186 GLY A C 1
ATOM 1385 O O . GLY A 1 186 ? 21.270 -3.997 4.369 1.00 94.38 186 GLY A O 1
ATOM 1386 N N . ARG A 1 187 ? 20.056 -5.233 2.918 1.00 96.94 187 ARG A N 1
ATOM 1387 C CA . ARG A 1 187 ? 18.747 -4.597 3.126 1.00 96.94 187 ARG A CA 1
ATOM 1388 C C . ARG A 1 187 ? 17.683 -5.656 3.435 1.00 96.94 187 ARG A C 1
ATOM 1390 O O . ARG A 1 187 ? 17.748 -6.747 2.868 1.00 96.94 187 ARG A O 1
ATOM 1397 N N . GLY A 1 188 ? 16.726 -5.337 4.295 1.00 97.19 188 GLY A N 1
ATOM 1398 C CA . GLY A 1 188 ? 15.632 -6.222 4.692 1.00 97.19 188 GLY A CA 1
ATOM 1399 C C . GLY A 1 188 ? 14.676 -5.508 5.644 1.00 97.19 188 GLY A C 1
ATOM 1400 O O . GLY A 1 188 ? 15.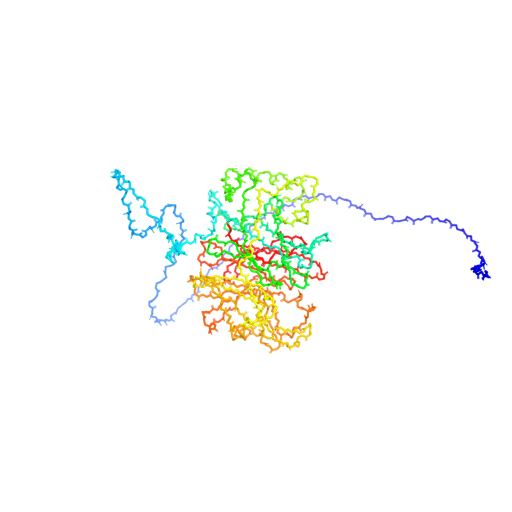004 -4.435 6.144 1.00 97.19 188 GLY A O 1
ATOM 1401 N N . MET A 1 189 ? 13.515 -6.109 5.905 1.00 97.69 189 MET A N 1
ATOM 1402 C CA . MET A 1 189 ? 12.431 -5.494 6.697 1.00 97.69 189 MET A CA 1
ATOM 1403 C C . MET A 1 189 ? 11.945 -4.142 6.153 1.00 97.69 189 MET A C 1
ATOM 1405 O O . MET A 1 189 ? 11.473 -3.300 6.914 1.00 97.69 189 MET A O 1
ATOM 1409 N N . GLU A 1 190 ? 12.023 -3.944 4.842 1.00 97.88 190 GLU A N 1
ATOM 1410 C CA . GLU A 1 190 ? 11.408 -2.803 4.163 1.00 97.88 190 GLU A CA 1
ATOM 1411 C C . GLU A 1 190 ? 10.002 -3.239 3.749 1.00 97.88 190 GLU A C 1
ATOM 1413 O O . GLU A 1 190 ? 9.790 -3.863 2.710 1.00 97.88 190 GLU A O 1
ATOM 1418 N N . LEU A 1 191 ? 9.068 -3.093 4.697 1.00 98.38 191 LEU A N 1
ATOM 1419 C CA . LEU A 1 191 ? 7.744 -3.704 4.613 1.00 98.38 191 LEU A CA 1
ATOM 1420 C C . LEU A 1 191 ? 6.773 -2.817 3.827 1.00 98.38 191 LEU A C 1
ATOM 1422 O O . LEU A 1 191 ? 6.271 -1.834 4.372 1.00 98.38 191 LEU A O 1
ATOM 1426 N N . SER A 1 192 ? 6.456 -3.220 2.597 1.00 97.75 192 SER A N 1
ATOM 1427 C CA . SER A 1 192 ? 5.724 -2.389 1.625 1.00 97.75 192 SER A CA 1
ATOM 1428 C C . SER A 1 192 ? 4.232 -2.710 1.474 1.00 97.75 192 SER A C 1
ATOM 1430 O O . SER A 1 192 ? 3.575 -2.129 0.629 1.00 97.75 192 SER A O 1
ATOM 1432 N N . GLU A 1 193 ? 3.671 -3.648 2.250 1.00 98.38 193 GLU A N 1
ATOM 1433 C CA . GLU A 1 193 ? 2.215 -3.872 2.328 1.00 98.38 193 GLU A CA 1
ATOM 1434 C C . GLU A 1 193 ? 1.849 -4.696 3.576 1.00 98.38 193 GLU A C 1
ATOM 1436 O O . GLU A 1 193 ? 2.677 -5.442 4.112 1.00 98.38 193 GLU A O 1
ATOM 1441 N N . LEU A 1 194 ? 0.588 -4.598 4.013 1.00 98.38 194 LEU A N 1
ATOM 1442 C CA . LEU A 1 194 ? -0.032 -5.412 5.054 1.00 98.38 194 LEU A CA 1
ATOM 1443 C C . LEU A 1 194 ? -1.358 -6.007 4.550 1.00 98.38 194 LEU A C 1
ATOM 1445 O O . LEU A 1 194 ? -2.232 -5.288 4.061 1.00 98.38 194 LEU A O 1
ATOM 1449 N N . VAL A 1 195 ? -1.530 -7.324 4.682 1.00 96.69 195 VAL A N 1
ATOM 1450 C CA . VAL A 1 195 ? -2.731 -8.016 4.187 1.00 96.69 195 VAL A CA 1
ATOM 1451 C C . VAL A 1 195 ? -3.158 -9.180 5.076 1.00 96.69 195 VAL A C 1
ATOM 1453 O O . VAL A 1 195 ? -2.331 -9.962 5.553 1.00 96.69 195 VAL A O 1
ATOM 1456 N N . ALA A 1 196 ? -4.465 -9.331 5.277 1.00 92.12 196 ALA A N 1
ATOM 1457 C CA . ALA A 1 196 ? -5.053 -10.494 5.928 1.00 92.12 196 ALA A CA 1
ATOM 1458 C C . ALA A 1 196 ? -5.319 -11.618 4.909 1.00 92.12 196 ALA A C 1
ATOM 1460 O O . ALA A 1 196 ? -6.078 -11.455 3.954 1.00 92.12 196 ALA A O 1
ATOM 1461 N N . PHE A 1 197 ? -4.729 -12.794 5.126 1.00 88.69 197 PHE A N 1
ATOM 1462 C CA . PHE A 1 197 ? -4.938 -13.970 4.276 1.00 88.69 197 PHE A CA 1
ATOM 1463 C C . PHE A 1 197 ? -4.980 -15.244 5.113 1.00 88.69 197 PHE A C 1
ATOM 1465 O O . PHE A 1 197 ? -4.071 -15.505 5.896 1.00 88.69 197 PHE A O 1
ATOM 1472 N N . HIS A 1 198 ? -6.023 -16.062 4.948 1.00 84.25 198 HIS A N 1
ATOM 1473 C CA . HIS A 1 198 ? -6.143 -17.355 5.645 1.00 84.25 198 HIS A CA 1
ATOM 1474 C C . HIS A 1 198 ? -5.936 -17.268 7.166 1.00 84.25 198 HIS A C 1
ATOM 1476 O O . HIS A 1 198 ? -5.257 -18.096 7.766 1.00 84.25 198 HIS A O 1
ATOM 1482 N N . GLY A 1 199 ? -6.500 -16.222 7.785 1.00 80.19 199 GLY A N 1
ATOM 1483 C CA . GLY A 1 199 ? -6.442 -15.976 9.235 1.00 80.19 199 GLY A CA 1
ATOM 1484 C C . GLY A 1 199 ? -5.138 -15.334 9.716 1.00 80.19 199 GLY A C 1
ATOM 1485 O O . GLY A 1 199 ? -5.030 -14.943 10.883 1.00 80.19 199 GLY A O 1
ATOM 1486 N N . ARG A 1 200 ? -4.168 -15.179 8.814 1.00 88.25 200 ARG A N 1
ATOM 1487 C CA . ARG A 1 200 ? -2.833 -14.647 9.079 1.00 88.25 200 ARG A CA 1
ATOM 1488 C C . ARG A 1 200 ? -2.767 -13.185 8.681 1.00 88.25 200 ARG A C 1
ATOM 1490 O O . ARG A 1 200 ? -3.402 -12.778 7.711 1.00 88.25 200 ARG A O 1
ATOM 1497 N N . LEU A 1 201 ? -1.961 -12.428 9.411 1.00 94.19 201 LEU A N 1
ATOM 1498 C CA . LEU A 1 201 ? -1.568 -11.081 9.032 1.00 94.19 201 LEU A CA 1
ATOM 1499 C C . LEU A 1 201 ? -0.199 -11.168 8.359 1.00 94.19 201 LEU A C 1
ATOM 1501 O O . LEU A 1 201 ? 0.745 -11.665 8.971 1.00 94.19 201 LEU A O 1
ATOM 1505 N N . LEU A 1 202 ? -0.104 -10.754 7.101 1.00 97.19 202 LEU A N 1
ATOM 1506 C CA . LEU A 1 202 ? 1.091 -10.916 6.281 1.00 97.19 202 LEU A CA 1
ATOM 1507 C 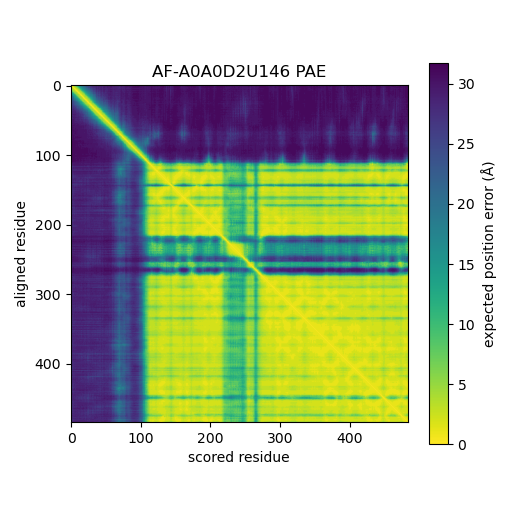C . LEU A 1 202 ? 1.673 -9.557 5.897 1.00 97.19 202 LEU A C 1
ATOM 1509 O O . LEU A 1 202 ? 0.929 -8.678 5.470 1.00 97.19 202 LEU A O 1
ATOM 1513 N N . ALA A 1 203 ? 2.991 -9.417 6.007 1.00 98.38 203 ALA A N 1
ATOM 1514 C CA . ALA A 1 203 ? 3.744 -8.246 5.570 1.00 98.38 203 ALA A CA 1
ATOM 1515 C C . ALA A 1 203 ? 4.860 -8.654 4.602 1.00 98.38 203 ALA A C 1
ATOM 1517 O O . ALA A 1 203 ? 5.395 -9.761 4.701 1.00 98.38 203 ALA A O 1
ATOM 1518 N N . MET A 1 204 ? 5.192 -7.789 3.647 1.00 98.25 204 MET A N 1
ATOM 1519 C CA . MET A 1 204 ? 6.044 -8.145 2.505 1.00 98.25 204 MET A CA 1
ATOM 1520 C C . MET A 1 204 ? 7.298 -7.294 2.485 1.00 98.25 204 MET A C 1
ATOM 1522 O O . MET A 1 204 ? 7.190 -6.079 2.423 1.00 98.25 204 MET A O 1
ATOM 1526 N N . ASP A 1 205 ? 8.462 -7.935 2.529 1.00 98.69 205 ASP A N 1
ATOM 1527 C CA . ASP A 1 205 ? 9.752 -7.259 2.398 1.00 98.69 205 ASP A CA 1
ATOM 1528 C C . ASP A 1 205 ? 10.129 -7.133 0.917 1.00 98.69 205 ASP A C 1
ATOM 1530 O O . ASP A 1 205 ? 10.396 -8.137 0.241 1.00 98.69 205 ASP A O 1
ATOM 1534 N N . ASP A 1 206 ? 10.160 -5.902 0.411 1.00 98.19 206 ASP A N 1
ATOM 1535 C CA . ASP A 1 206 ? 10.408 -5.579 -0.999 1.00 98.19 206 ASP A CA 1
ATOM 1536 C C . ASP A 1 206 ? 11.871 -5.829 -1.433 1.00 98.19 206 ASP A C 1
ATOM 1538 O O . ASP A 1 206 ? 12.217 -5.762 -2.623 1.00 98.19 206 ASP A O 1
ATOM 1542 N N . ARG A 1 207 ? 12.757 -6.127 -0.473 1.00 98.00 207 ARG A N 1
ATOM 1543 C CA . ARG A 1 207 ? 14.182 -6.388 -0.716 1.00 98.00 207 ARG A CA 1
ATOM 1544 C C . ARG A 1 207 ? 14.441 -7.854 -0.934 1.00 98.00 207 ARG A C 1
ATOM 1546 O O . ARG A 1 207 ? 15.038 -8.222 -1.942 1.00 98.00 207 ARG A O 1
ATOM 1553 N N . THR A 1 208 ? 14.016 -8.663 0.028 1.00 98.38 208 THR A N 1
ATOM 1554 C CA . THR A 1 208 ? 14.245 -10.109 0.042 1.00 98.38 208 THR A CA 1
ATOM 1555 C C . THR A 1 208 ? 13.175 -10.871 -0.737 1.00 98.38 208 THR A C 1
ATOM 1557 O O . THR A 1 208 ? 13.379 -12.036 -1.081 1.00 98.38 208 THR A O 1
ATOM 1560 N N . GLY A 1 209 ? 12.026 -10.242 -1.008 1.00 98.38 209 GLY A N 1
ATOM 1561 C CA . GLY A 1 209 ? 10.843 -10.914 -1.537 1.00 98.38 209 GLY A CA 1
ATOM 1562 C C . GLY A 1 209 ? 10.202 -11.870 -0.528 1.00 98.38 209 GLY A C 1
ATOM 1563 O O . GLY A 1 209 ? 9.390 -12.710 -0.922 1.00 98.38 209 GLY A O 1
ATOM 1564 N N . ILE A 1 210 ? 10.579 -11.808 0.754 1.00 98.75 210 ILE A N 1
ATOM 1565 C CA . ILE A 1 210 ? 9.987 -12.644 1.798 1.00 98.75 210 ILE A CA 1
ATOM 1566 C C . ILE A 1 210 ? 8.636 -12.057 2.206 1.00 98.75 210 ILE A C 1
ATOM 1568 O O . ILE A 1 210 ? 8.522 -10.879 2.538 1.00 98.75 210 ILE A O 1
ATOM 1572 N N . ILE A 1 211 ? 7.614 -12.910 2.243 1.00 98.69 211 ILE A N 1
ATOM 1573 C CA . ILE A 1 211 ? 6.370 -12.619 2.955 1.00 98.69 211 ILE A CA 1
ATOM 1574 C C . ILE A 1 211 ? 6.507 -13.167 4.373 1.00 98.69 211 ILE A C 1
ATOM 1576 O O . ILE A 1 211 ? 6.647 -14.381 4.571 1.00 98.69 211 ILE A O 1
ATOM 1580 N N . PHE A 1 212 ? 6.431 -12.275 5.350 1.00 98.62 212 PHE A N 1
ATOM 1581 C CA . PHE A 1 212 ? 6.396 -12.594 6.767 1.00 98.62 212 PHE A CA 1
ATOM 1582 C C . PHE A 1 212 ? 4.956 -12.699 7.260 1.00 98.62 212 PHE A C 1
ATOM 1584 O O . PHE A 1 212 ? 4.105 -11.894 6.902 1.00 98.62 212 PHE A O 1
ATOM 1591 N N . GLU A 1 213 ? 4.687 -13.671 8.122 1.00 96.75 213 GLU A N 1
ATOM 1592 C CA . GLU A 1 213 ? 3.519 -13.667 8.992 1.00 96.75 213 GLU A CA 1
ATOM 1593 C C . GLU A 1 213 ? 3.858 -12.930 10.283 1.00 96.75 213 GLU A C 1
ATOM 1595 O O . GLU A 1 213 ? 4.857 -13.233 10.936 1.00 96.75 213 GLU A O 1
ATOM 1600 N N . LEU A 1 214 ? 3.007 -11.974 10.642 1.00 95.31 214 LEU A N 1
ATOM 1601 C CA . LEU A 1 214 ? 3.072 -11.241 11.894 1.00 95.31 214 LEU A CA 1
ATOM 1602 C C . LEU A 1 214 ? 2.149 -11.931 12.901 1.00 95.31 214 LEU A C 1
ATOM 1604 O O . LEU A 1 214 ? 0.925 -11.771 12.859 1.00 95.31 214 LEU A O 1
ATOM 1608 N N . VAL A 1 215 ? 2.730 -12.718 13.805 1.00 90.56 215 VAL A N 1
ATOM 1609 C CA . VAL A 1 215 ? 1.988 -13.404 14.869 1.00 90.56 215 VAL A CA 1
ATOM 1610 C C . VAL A 1 215 ? 1.995 -12.522 16.111 1.00 90.56 215 VAL A C 1
ATOM 1612 O O . VAL A 1 215 ? 2.994 -12.431 16.823 1.00 90.56 215 VAL A O 1
ATOM 1615 N N . LEU A 1 216 ? 0.876 -11.849 16.365 1.00 85.62 216 LEU A N 1
ATOM 1616 C CA . LEU A 1 216 ? 0.716 -10.995 17.539 1.00 85.62 216 LEU A CA 1
ATOM 1617 C C . LEU A 1 216 ? 0.431 -11.857 18.780 1.00 85.62 216 LEU A C 1
ATOM 1619 O O . LEU A 1 216 ? -0.482 -12.687 18.765 1.00 85.62 216 LEU A O 1
ATOM 1623 N N . ARG A 1 217 ? 1.186 -11.626 19.856 1.00 77.69 217 ARG A N 1
ATOM 1624 C CA . ARG A 1 217 ? 1.054 -12.301 21.156 1.00 77.69 217 ARG A CA 1
ATOM 1625 C C . ARG A 1 217 ? 0.886 -11.268 22.266 1.00 77.69 217 ARG A C 1
ATOM 1627 O O . ARG A 1 217 ? 1.555 -10.233 22.246 1.00 77.69 217 ARG A O 1
ATOM 1634 N N . ASN A 1 218 ? 0.021 -11.550 23.235 1.00 67.88 218 ASN A N 1
ATOM 1635 C CA . ASN A 1 218 ? -0.087 -10.738 24.444 1.00 67.88 218 ASN A CA 1
ATOM 1636 C C . ASN A 1 218 ? 1.144 -10.969 25.345 1.00 67.88 218 ASN A C 1
ATOM 1638 O O . ASN A 1 218 ? 1.573 -12.113 25.512 1.00 67.88 218 ASN A O 1
ATOM 1642 N N . GLU A 1 219 ? 1.740 -9.906 25.896 1.00 61.31 219 GLU A N 1
ATOM 1643 C CA . GLU A 1 219 ? 2.903 -10.043 26.789 1.00 61.31 219 GLU A CA 1
ATOM 1644 C C . GLU A 1 219 ? 2.528 -10.543 28.196 1.00 61.31 219 GLU A C 1
ATOM 1646 O O . GLU A 1 219 ? 3.370 -11.155 28.853 1.00 61.31 219 GLU A O 1
ATOM 1651 N N . GLU A 1 220 ? 1.294 -10.318 28.664 1.00 60.62 220 GLU A N 1
ATOM 1652 C CA . GLU A 1 220 ? 0.907 -10.641 30.049 1.00 60.62 220 GLU A CA 1
ATOM 1653 C C . GLU A 1 220 ? 0.673 -12.138 30.294 1.00 60.62 220 GLU A C 1
ATOM 1655 O O . GLU A 1 220 ? 1.053 -12.660 31.343 1.00 60.62 220 GLU A O 1
ATOM 1660 N N . ASP A 1 221 ? 0.075 -12.846 29.335 1.00 56.53 221 ASP A N 1
ATOM 1661 C CA . ASP A 1 221 ? -0.305 -14.256 29.485 1.00 56.53 221 ASP A CA 1
ATOM 1662 C C . ASP A 1 221 ? 0.209 -15.164 28.353 1.00 56.53 221 ASP A C 1
ATOM 1664 O O . ASP A 1 221 ? 0.016 -16.382 28.393 1.00 56.53 221 ASP A O 1
ATOM 1668 N N . GLY A 1 222 ? 0.883 -14.597 27.345 1.00 53.41 222 GLY A N 1
ATOM 1669 C CA . GLY A 1 222 ? 1.387 -15.331 26.184 1.00 53.41 222 GLY A CA 1
ATOM 1670 C C . GLY A 1 222 ? 0.292 -15.924 25.292 1.00 53.41 222 GLY A C 1
ATOM 1671 O O . GLY A 1 222 ? 0.613 -16.698 24.380 1.00 53.41 222 GLY A O 1
ATOM 1672 N N . THR A 1 223 ? -0.980 -15.597 25.542 1.00 47.66 223 THR A N 1
ATOM 1673 C CA . THR A 1 223 ? -2.104 -16.040 24.717 1.00 47.66 223 THR A CA 1
ATOM 1674 C C . THR A 1 223 ? -2.288 -15.092 23.524 1.00 47.66 223 THR A C 1
ATOM 1676 O O . THR A 1 223 ? -1.467 -14.199 23.280 1.00 47.66 223 THR A O 1
ATOM 1679 N N . GLY A 1 224 ? -3.292 -15.356 22.679 1.00 53.28 224 GLY A N 1
ATOM 1680 C CA . GLY A 1 224 ? -3.592 -14.508 21.521 1.00 53.28 224 GLY A CA 1
ATOM 1681 C C . GLY A 1 224 ? -3.832 -13.041 21.911 1.00 53.28 224 GLY A C 1
ATOM 1682 O O . GLY A 1 224 ? -3.837 -12.683 23.081 1.00 53.28 224 GLY A O 1
ATOM 1683 N N . ILE A 1 225 ? -4.018 -12.166 20.921 1.00 54.19 225 ILE A N 1
ATOM 1684 C CA . ILE A 1 225 ? -4.262 -10.733 21.161 1.00 54.19 225 ILE A CA 1
ATOM 1685 C C . ILE A 1 225 ? -5.411 -10.560 22.170 1.00 54.19 225 ILE A C 1
ATOM 1687 O O . ILE A 1 225 ? -6.534 -10.973 21.877 1.00 54.19 225 ILE A O 1
ATOM 1691 N N . HIS A 1 226 ? -5.149 -9.921 23.319 1.00 55.72 226 HIS A N 1
ATOM 1692 C CA . HIS A 1 226 ? -6.215 -9.454 24.209 1.00 55.72 226 HIS A CA 1
ATOM 1693 C C . HIS A 1 226 ? -7.033 -8.407 23.462 1.00 55.72 226 HIS A C 1
ATOM 1695 O O . HIS A 1 226 ? -6.524 -7.345 23.095 1.00 55.72 226 HIS A O 1
ATOM 1701 N N . VAL A 1 227 ? -8.286 -8.738 23.168 1.00 58.53 227 VAL A N 1
ATOM 1702 C CA . VAL A 1 227 ? -9.234 -7.793 22.585 1.00 58.53 227 VAL A CA 1
ATOM 1703 C C . VAL A 1 227 ? -9.792 -6.980 23.740 1.00 58.53 227 VAL A C 1
ATOM 1705 O O . VAL A 1 227 ? -10.532 -7.519 24.564 1.00 58.53 227 VAL A O 1
ATOM 1708 N N . HIS A 1 228 ? -9.416 -5.703 23.808 1.00 59.31 228 HIS A N 1
ATOM 1709 C CA . HIS A 1 228 ? -9.889 -4.821 24.863 1.00 59.31 228 HIS A CA 1
ATOM 1710 C C . HIS A 1 228 ? -11.416 -4.740 24.865 1.00 59.31 228 HIS A C 1
ATOM 1712 O O . HIS A 1 228 ? -12.066 -4.631 23.819 1.00 59.31 228 HIS A O 1
ATOM 1718 N N . THR A 1 229 ? -11.996 -4.777 26.059 1.00 64.62 229 THR A N 1
ATOM 1719 C CA . THR A 1 229 ? -13.422 -4.495 26.232 1.00 64.62 229 THR A CA 1
ATOM 1720 C C . THR A 1 229 ? -13.710 -3.012 25.948 1.00 64.62 229 THR A C 1
ATOM 1722 O O . THR A 1 229 ? -12.806 -2.181 26.062 1.00 64.62 229 THR A O 1
ATOM 1725 N N . PRO A 1 230 ? -14.959 -2.628 25.617 1.00 66.69 230 PRO A N 1
ATOM 1726 C CA . PRO A 1 230 ? -15.315 -1.219 25.434 1.00 66.69 230 PRO A CA 1
ATOM 1727 C C . PRO A 1 230 ? -14.928 -0.314 26.616 1.00 66.69 230 PRO A C 1
ATOM 1729 O O . PRO A 1 230 ? -14.513 0.821 26.394 1.00 66.69 230 PRO A O 1
ATOM 1732 N N . ASP A 1 231 ? -15.012 -0.817 27.852 1.00 70.44 231 ASP A N 1
ATOM 1733 C CA . ASP A 1 231 ? -14.636 -0.068 29.058 1.00 70.44 231 ASP A CA 1
ATOM 1734 C C . ASP A 1 231 ? -13.111 0.101 29.181 1.00 70.44 231 ASP A C 1
ATOM 1736 O O . ASP A 1 231 ? -12.630 1.175 29.546 1.00 70.44 231 ASP A O 1
ATOM 1740 N N . GLU A 1 232 ? -12.336 -0.933 28.834 1.00 70.38 232 GLU A N 1
ATOM 1741 C CA . GLU A 1 232 ? -10.868 -0.859 28.781 1.00 70.38 232 GLU A CA 1
ATOM 1742 C C . GLU A 1 232 ? -10.399 0.133 27.707 1.00 70.38 232 GLU A C 1
ATOM 1744 O O . GLU A 1 232 ? -9.518 0.954 27.966 1.00 70.38 232 GLU A O 1
ATOM 1749 N N . GLU A 1 233 ? -11.025 0.113 26.528 1.00 69.81 233 GLU A N 1
ATOM 1750 C CA . GLU A 1 233 ? -10.771 1.085 25.457 1.00 69.81 233 GLU A CA 1
ATOM 1751 C C . GLU A 1 233 ? -11.135 2.511 25.877 1.00 69.81 233 GLU A C 1
ATOM 1753 O O . GLU A 1 233 ? -10.378 3.449 25.617 1.00 69.81 233 GLU A O 1
ATOM 1758 N N . ALA A 1 234 ? -12.262 2.696 26.570 1.00 70.12 234 ALA A N 1
ATOM 1759 C CA . ALA A 1 234 ? -12.656 3.999 27.095 1.00 70.12 234 ALA A CA 1
ATOM 1760 C C . ALA A 1 234 ? -11.625 4.539 28.102 1.00 70.12 234 ALA A C 1
ATOM 1762 O O . ALA A 1 234 ? -11.243 5.709 28.018 1.00 70.12 234 ALA A O 1
ATOM 1763 N N . ALA A 1 235 ? -11.119 3.688 28.999 1.00 73.75 235 ALA A N 1
ATOM 1764 C CA . ALA A 1 235 ? -10.087 4.058 29.965 1.00 73.75 235 ALA A CA 1
ATOM 1765 C C . ALA A 1 235 ? -8.748 4.407 29.288 1.00 73.75 235 ALA A C 1
ATOM 1767 O O . ALA A 1 235 ? -8.126 5.420 29.624 1.00 73.75 235 ALA A O 1
ATOM 1768 N N . LEU A 1 236 ? -8.319 3.612 28.299 1.00 69.25 236 LEU A N 1
ATOM 1769 C CA . LEU A 1 236 ? -7.125 3.903 27.500 1.00 69.25 236 LEU A CA 1
ATOM 1770 C C . LEU A 1 236 ? -7.275 5.231 26.753 1.00 69.25 236 LEU A C 1
ATOM 1772 O O . LEU A 1 236 ? -6.353 6.046 26.778 1.00 69.25 236 LEU A O 1
ATOM 1776 N N . ARG A 1 237 ? -8.442 5.490 26.150 1.00 68.94 237 ARG A N 1
ATOM 1777 C CA . ARG A 1 237 ? -8.755 6.751 25.459 1.00 68.94 237 ARG A CA 1
ATOM 1778 C C . ARG A 1 237 ? -8.711 7.945 26.410 1.00 68.94 237 ARG A C 1
ATOM 1780 O O . ARG A 1 237 ? -8.132 8.967 26.052 1.00 68.94 237 ARG A O 1
ATOM 1787 N N . GLU A 1 238 ? -9.270 7.833 27.614 1.00 74.62 238 GLU A N 1
ATOM 1788 C CA . GLU A 1 238 ? -9.221 8.897 28.628 1.00 74.62 238 GLU A CA 1
ATOM 1789 C C . GLU A 1 238 ? -7.777 9.208 29.046 1.00 74.62 238 GLU A C 1
ATOM 1791 O O . GLU A 1 238 ? -7.366 10.374 29.083 1.00 74.62 238 GLU A O 1
ATOM 1796 N N . GLN A 1 239 ? -6.969 8.172 29.286 1.00 68.69 239 GLN A N 1
ATOM 1797 C CA . GLN A 1 239 ? -5.543 8.329 29.569 1.00 68.69 239 GLN A CA 1
ATOM 1798 C C . GLN A 1 239 ? -4.818 9.027 28.410 1.00 68.69 239 GLN A C 1
ATOM 1800 O O . GLN A 1 239 ? -3.999 9.925 28.630 1.00 68.69 239 GLN A O 1
ATOM 1805 N N . ALA A 1 240 ? -5.137 8.638 27.178 1.00 62.78 240 ALA A N 1
ATOM 1806 C CA . ALA A 1 240 ? -4.556 9.196 25.971 1.00 62.78 240 ALA A CA 1
ATOM 1807 C C . ALA A 1 240 ? -4.936 10.682 25.789 1.00 62.78 240 ALA A C 1
ATOM 1809 O O . ALA A 1 240 ? -4.069 11.526 25.559 1.00 62.78 240 ALA A O 1
ATOM 1810 N N . LEU A 1 241 ? -6.207 11.036 25.995 1.00 66.00 241 LEU A N 1
ATOM 1811 C CA . LEU A 1 241 ? -6.700 12.418 25.981 1.00 66.00 241 LEU A CA 1
ATOM 1812 C C . LEU A 1 241 ? -5.989 13.292 27.021 1.00 66.00 241 LEU A C 1
ATOM 1814 O O . LEU A 1 241 ? -5.617 14.431 26.730 1.00 66.00 241 LEU A O 1
ATOM 1818 N N . LYS A 1 242 ? -5.754 12.757 28.223 1.00 67.81 242 LYS A N 1
ATOM 1819 C CA . LYS A 1 242 ? -5.015 13.460 29.276 1.00 67.81 242 LYS A CA 1
ATOM 1820 C C . LYS A 1 242 ? -3.571 13.763 28.855 1.00 67.81 242 LYS A C 1
ATOM 1822 O O . LYS A 1 242 ? -3.129 14.903 28.985 1.00 67.81 242 LYS A O 1
ATOM 1827 N N . LEU A 1 243 ? -2.872 12.780 28.281 1.00 61.88 243 LEU A N 1
ATOM 1828 C CA . LEU A 1 243 ? -1.518 12.947 27.732 1.00 61.88 243 LEU A CA 1
ATOM 1829 C C . LEU A 1 243 ? -1.475 13.964 26.576 1.00 61.88 243 LEU A C 1
ATOM 1831 O O . LEU A 1 243 ? -0.557 14.786 26.502 1.00 61.88 243 LEU A O 1
ATOM 1835 N N . ALA A 1 244 ? -2.468 13.944 25.683 1.00 56.72 244 ALA A N 1
ATOM 1836 C CA . ALA A 1 244 ? -2.573 14.881 24.561 1.00 56.72 244 ALA A CA 1
ATOM 1837 C C . ALA A 1 244 ? -2.770 16.333 25.036 1.00 56.72 244 ALA A C 1
ATOM 1839 O O . ALA A 1 244 ? -2.155 17.265 24.510 1.00 56.72 244 ALA A O 1
ATOM 1840 N N . HIS A 1 245 ? -3.581 16.527 26.078 1.00 58.41 245 HIS A N 1
ATOM 1841 C CA . HIS A 1 245 ? -3.814 17.840 26.674 1.00 58.41 245 HIS A CA 1
ATOM 1842 C C . HIS A 1 245 ? -2.549 18.400 27.347 1.00 58.41 245 HIS A C 1
ATOM 1844 O O . HIS A 1 245 ? -2.222 19.574 27.166 1.00 58.41 245 HIS A O 1
ATOM 1850 N N . GLU A 1 246 ? -1.794 17.559 28.058 1.00 56.94 246 GLU A N 1
ATOM 1851 C CA . GLU A 1 246 ? -0.527 17.938 28.704 1.00 56.94 246 GLU A CA 1
ATOM 1852 C C . GLU A 1 246 ? 0.587 18.281 27.696 1.00 56.94 246 GLU A C 1
ATOM 1854 O O . GLU A 1 246 ? 1.510 19.026 28.022 1.00 56.94 246 GLU A O 1
ATOM 1859 N N . SER A 1 247 ? 0.489 17.787 26.458 1.00 50.28 247 SER A N 1
ATOM 1860 C CA . SER A 1 247 ? 1.493 17.979 25.403 1.00 50.28 247 SER A CA 1
ATOM 1861 C C . SER A 1 247 ? 1.155 19.086 24.389 1.00 50.28 247 SER A C 1
ATOM 1863 O O . SER A 1 247 ? 1.930 19.307 23.463 1.00 50.28 247 SER A O 1
ATOM 1865 N N . HIS A 1 248 ? 0.065 19.842 24.588 1.00 48.31 248 HIS A N 1
ATOM 1866 C CA . HIS A 1 248 ? -0.441 20.886 23.674 1.00 48.31 248 HIS A CA 1
ATOM 1867 C C . HIS A 1 248 ? -0.892 20.387 22.279 1.00 48.31 248 HIS A C 1
ATOM 1869 O O . HIS A 1 248 ? -1.059 21.201 21.371 1.00 48.31 248 HIS A O 1
ATOM 1875 N N . PHE A 1 249 ? -1.153 19.087 22.101 1.00 49.50 249 PHE A N 1
ATOM 1876 C CA . PHE A 1 249 ? -1.591 18.483 20.828 1.00 49.50 249 PHE A CA 1
ATOM 1877 C C . PHE A 1 249 ? -3.073 18.064 20.866 1.00 49.50 249 PHE A C 1
ATOM 1879 O O . PHE A 1 249 ? -3.425 16.938 20.529 1.00 49.50 249 PHE A O 1
ATOM 1886 N N . ALA A 1 250 ? -3.953 18.962 21.316 1.00 42.25 250 ALA A N 1
ATOM 1887 C CA . ALA A 1 250 ? -5.346 18.631 21.637 1.00 42.25 250 ALA A CA 1
ATOM 1888 C C . ALA A 1 250 ? -6.264 18.371 20.422 1.00 42.25 250 ALA A C 1
ATOM 1890 O O . ALA A 1 250 ? -7.337 17.801 20.603 1.00 42.25 250 ALA A O 1
ATOM 1891 N N . ASP A 1 251 ? -5.864 18.745 19.202 1.00 41.75 251 ASP A N 1
ATOM 1892 C CA . ASP A 1 251 ? -6.798 18.769 18.063 1.00 41.75 251 ASP A CA 1
ATOM 1893 C C . ASP A 1 251 ? -6.789 17.495 17.194 1.00 41.75 251 ASP A C 1
ATOM 1895 O O . ASP A 1 251 ? -7.711 17.289 16.406 1.00 41.75 251 ASP A O 1
ATOM 1899 N N . HIS A 1 252 ? -5.806 16.600 17.357 1.00 45.94 252 HIS A N 1
ATOM 1900 C CA . HIS A 1 252 ? -5.716 15.334 16.616 1.00 45.94 252 HIS A CA 1
ATOM 1901 C C . HIS A 1 252 ? -5.111 14.247 17.510 1.00 45.94 252 HIS A C 1
ATOM 1903 O O . HIS A 1 252 ? -3.925 14.299 17.838 1.00 45.94 252 HIS A O 1
ATOM 1909 N N . LEU A 1 253 ? -5.922 13.271 17.926 1.00 51.12 253 LEU A N 1
ATOM 1910 C CA . LEU A 1 253 ? -5.464 12.167 18.767 1.00 51.12 253 LEU A CA 1
ATOM 1911 C C . LEU A 1 253 ? -4.431 11.307 18.003 1.00 51.12 253 LEU A C 1
ATOM 1913 O O . LEU A 1 253 ? -4.791 10.502 17.150 1.00 51.12 253 LEU A O 1
ATOM 1917 N N . PHE A 1 254 ? -3.159 11.519 18.354 1.00 64.38 254 PHE A N 1
ATOM 1918 C CA . PHE A 1 254 ? -1.929 10.796 17.997 1.00 64.38 254 PHE A CA 1
ATOM 1919 C C . PHE A 1 254 ? -1.606 10.672 16.501 1.00 64.38 254 PHE A C 1
ATOM 1921 O O . PHE A 1 254 ? -2.184 9.877 15.775 1.00 64.38 254 PHE A O 1
ATOM 1928 N N . TYR A 1 255 ? -0.564 11.381 16.064 1.00 64.69 255 TYR A N 1
ATOM 1929 C CA . TYR A 1 255 ? 0.274 10.937 14.950 1.00 64.69 255 TYR A CA 1
ATOM 1930 C C . TYR A 1 255 ? 1.522 10.257 15.523 1.00 64.69 255 TYR A C 1
ATOM 1932 O O . TYR A 1 255 ? 2.027 10.638 16.583 1.00 64.69 255 TYR A O 1
ATOM 1940 N N . LEU A 1 256 ? 2.038 9.254 14.821 1.00 66.12 256 LEU A N 1
ATOM 1941 C CA . LEU A 1 256 ? 3.268 8.565 15.179 1.00 66.12 256 LEU A CA 1
ATOM 1942 C C . LEU A 1 256 ? 4.445 9.549 15.140 1.00 66.12 256 LEU A C 1
ATOM 1944 O O . LEU A 1 256 ? 4.765 10.127 14.097 1.00 66.12 256 LEU A O 1
ATOM 1948 N N . THR A 1 257 ? 5.088 9.743 16.290 1.00 67.19 257 THR A N 1
ATOM 1949 C CA . THR A 1 257 ? 6.281 10.590 16.415 1.00 67.19 257 THR A CA 1
ATOM 1950 C C . THR A 1 257 ? 7.561 9.754 16.335 1.00 67.19 257 THR A C 1
ATOM 1952 O O . THR A 1 257 ? 7.550 8.575 16.703 1.00 67.19 257 THR A O 1
ATOM 1955 N N . PRO A 1 258 ? 8.715 10.359 15.992 1.00 66.88 258 PRO A N 1
ATOM 1956 C CA . PRO A 1 258 ? 10.001 9.661 16.037 1.00 66.88 258 PRO A CA 1
ATOM 1957 C C . PRO A 1 258 ? 10.327 9.044 17.408 1.00 66.88 258 PRO A C 1
ATOM 1959 O O . PRO A 1 258 ? 11.043 8.049 17.486 1.00 66.88 258 PRO A O 1
ATOM 1962 N N . ALA A 1 259 ? 9.808 9.609 18.505 1.00 62.59 259 ALA A N 1
ATOM 1963 C CA . ALA A 1 259 ? 10.008 9.069 19.851 1.00 62.59 259 ALA A CA 1
ATOM 1964 C C . ALA A 1 259 ? 9.254 7.745 20.072 1.00 62.59 259 ALA A C 1
ATOM 1966 O O . ALA A 1 259 ? 9.787 6.845 20.719 1.00 62.59 259 ALA A O 1
ATOM 1967 N N . MET A 1 260 ? 8.054 7.608 19.496 1.00 63.84 260 MET A N 1
ATOM 1968 C CA . MET A 1 260 ? 7.246 6.382 19.570 1.00 63.84 260 MET A CA 1
ATOM 1969 C C . 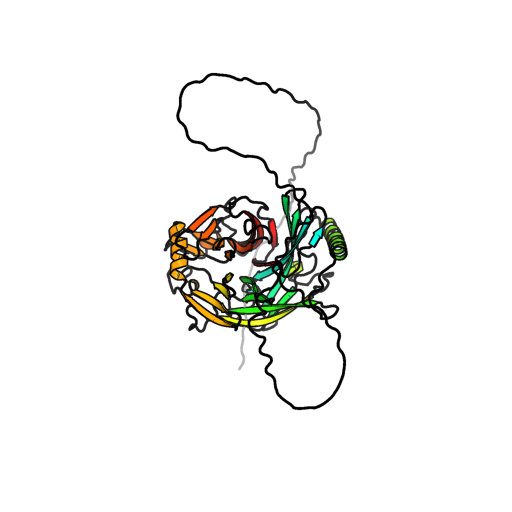MET A 1 260 ? 7.858 5.227 18.768 1.00 63.84 260 MET A C 1
ATOM 1971 O O . MET A 1 260 ? 7.629 4.071 19.107 1.00 63.84 260 MET A O 1
ATOM 1975 N N . LEU A 1 261 ? 8.662 5.541 17.745 1.00 64.06 261 LEU A N 1
ATOM 1976 C CA . LEU A 1 261 ? 9.438 4.569 16.968 1.00 64.06 261 LEU A CA 1
ATOM 1977 C C . LEU A 1 261 ? 10.732 4.148 17.679 1.00 64.06 261 LEU A C 1
ATOM 1979 O O . LEU A 1 261 ? 11.121 2.987 17.648 1.00 64.06 261 LEU A O 1
ATOM 1983 N N . LYS A 1 262 ? 11.417 5.077 18.355 1.00 56.25 262 LYS A N 1
ATOM 1984 C CA . LYS A 1 262 ? 12.730 4.800 18.967 1.00 56.25 262 LYS A CA 1
ATOM 1985 C C . LYS A 1 262 ? 12.672 3.969 20.252 1.00 56.25 262 LYS A C 1
ATOM 1987 O O . LYS A 1 262 ? 13.716 3.515 20.710 1.00 56.25 262 LYS A O 1
ATOM 1992 N N . GLY A 1 263 ? 11.498 3.801 20.869 1.00 51.00 263 GLY A N 1
ATOM 1993 C CA . GLY A 1 263 ? 11.348 3.076 22.141 1.00 51.00 263 GLY A CA 1
ATOM 1994 C C . GLY A 1 263 ? 12.187 3.650 23.298 1.00 51.00 263 GLY A C 1
ATOM 1995 O O . GLY A 1 263 ? 12.396 2.979 24.304 1.00 51.00 263 GLY A O 1
ATOM 1996 N N . SER A 1 264 ? 12.708 4.873 23.147 1.00 36.62 264 SER A N 1
ATOM 1997 C CA . SER A 1 264 ? 13.722 5.466 24.018 1.00 36.62 264 SER A CA 1
ATOM 1998 C C . SER A 1 264 ? 13.284 6.858 24.480 1.00 36.62 264 SER A C 1
ATOM 2000 O O . SER A 1 264 ? 13.799 7.884 24.032 1.00 36.62 264 SER A O 1
ATOM 2002 N N . GLY A 1 265 ? 12.306 6.897 25.379 1.00 33.69 265 GLY A N 1
ATOM 2003 C CA . GLY A 1 265 ? 12.004 8.065 26.200 1.00 33.69 265 GLY A CA 1
ATOM 2004 C C . GLY A 1 265 ? 11.921 7.625 27.655 1.00 33.69 265 GLY A C 1
ATOM 2005 O O . GLY A 1 265 ? 11.326 6.592 27.947 1.00 33.69 265 GLY A O 1
ATOM 2006 N N . ALA A 1 266 ? 12.523 8.371 28.582 1.00 31.06 266 ALA A N 1
ATOM 2007 C CA . ALA A 1 266 ? 12.347 8.129 30.012 1.00 31.06 266 ALA A CA 1
ATOM 2008 C C . ALA A 1 266 ? 10.850 8.278 30.356 1.00 31.06 266 ALA A C 1
ATOM 2010 O O . ALA A 1 266 ? 10.352 9.394 30.473 1.00 31.06 266 ALA A O 1
ATOM 2011 N N . GLY A 1 267 ? 10.135 7.149 30.419 1.00 39.06 267 GLY A N 1
ATOM 2012 C CA . GLY A 1 267 ? 8.675 7.075 30.549 1.00 39.06 267 GLY A CA 1
ATOM 2013 C C . GLY A 1 267 ? 7.962 6.168 29.531 1.00 39.06 267 GLY A C 1
ATOM 2014 O O . GLY A 1 267 ? 6.777 5.905 29.712 1.00 39.06 267 GLY A O 1
ATOM 2015 N N . SER A 1 268 ? 8.635 5.656 28.491 1.00 41.81 268 SER A N 1
ATOM 2016 C CA . SER A 1 268 ? 8.016 4.748 27.514 1.00 41.81 268 SER A CA 1
ATOM 2017 C C . SER A 1 268 ? 7.973 3.316 28.050 1.00 41.81 268 SER A C 1
ATOM 2019 O O . SER A 1 268 ? 8.994 2.628 28.083 1.00 41.81 268 SER A O 1
ATOM 2021 N N . GLY A 1 269 ? 6.793 2.868 28.482 1.00 51.81 269 GLY A N 1
ATOM 2022 C CA . GLY A 1 269 ? 6.534 1.445 28.712 1.00 51.81 269 GLY A CA 1
ATOM 2023 C C . GLY A 1 269 ? 6.802 0.620 27.446 1.00 51.81 269 GLY A C 1
ATOM 2024 O O . GLY A 1 269 ? 6.815 1.160 26.339 1.00 51.81 269 GLY A O 1
ATOM 2025 N N . LYS A 1 270 ? 7.037 -0.687 27.605 1.00 57.19 270 LYS A N 1
ATOM 2026 C CA . LYS A 1 270 ? 7.039 -1.632 26.475 1.00 57.19 270 LYS A CA 1
ATOM 2027 C C . LYS A 1 270 ? 5.672 -1.606 25.778 1.00 57.19 270 LYS A C 1
ATOM 2029 O O . LYS A 1 270 ? 4.681 -1.223 26.401 1.00 57.19 270 LYS A O 1
ATOM 2034 N N . SER A 1 271 ? 5.612 -1.987 24.501 1.00 63.12 271 SER A N 1
ATOM 2035 C CA . SER A 1 271 ? 4.324 -2.310 23.879 1.00 63.12 271 SER A CA 1
ATOM 2036 C C . SER A 1 271 ? 3.656 -3.423 24.691 1.00 63.12 271 SER A C 1
ATOM 2038 O O . SER A 1 271 ? 4.342 -4.334 25.133 1.00 63.12 271 SER A O 1
ATOM 2040 N N . ASP A 1 272 ? 2.332 -3.402 24.867 1.00 69.06 272 ASP A N 1
ATOM 2041 C CA . ASP A 1 272 ? 1.652 -4.474 25.632 1.00 69.06 272 ASP A CA 1
ATOM 2042 C C . ASP A 1 272 ? 1.561 -5.803 24.868 1.00 69.06 272 ASP A C 1
ATOM 2044 O O . ASP A 1 272 ? 0.931 -6.764 25.301 1.00 69.06 272 ASP A O 1
ATOM 2048 N N . PHE A 1 273 ? 2.117 -5.837 23.664 1.00 72.56 273 PHE A N 1
ATOM 2049 C CA . PHE A 1 273 ? 2.102 -6.989 22.793 1.00 72.56 273 PHE A CA 1
ATOM 2050 C C . PHE A 1 273 ? 3.471 -7.144 22.150 1.00 72.56 273 PHE A C 1
ATOM 2052 O O . PHE A 1 273 ? 4.171 -6.162 21.879 1.00 72.56 273 PHE A O 1
ATOM 2059 N N . SER A 1 274 ? 3.813 -8.393 21.867 1.00 78.00 274 SER A N 1
ATOM 2060 C CA . SER A 1 274 ? 4.968 -8.755 21.060 1.00 78.00 274 SER A CA 1
ATOM 2061 C C . SER A 1 274 ? 4.492 -9.284 19.712 1.00 78.00 274 SER A C 1
ATOM 2063 O O . SER A 1 274 ? 3.366 -9.771 19.567 1.00 78.00 274 SER A O 1
ATOM 2065 N N . VAL A 1 275 ? 5.343 -9.155 18.698 1.00 88.12 275 VAL A N 1
ATOM 2066 C CA . VAL A 1 275 ? 5.068 -9.683 17.363 1.00 88.12 275 VAL A CA 1
ATOM 2067 C C . VAL A 1 275 ? 6.194 -10.622 16.990 1.00 88.12 275 VAL A C 1
ATOM 2069 O O . VAL A 1 275 ? 7.352 -10.220 16.900 1.00 88.12 275 VAL A O 1
ATOM 2072 N N . GLU A 1 276 ? 5.848 -11.880 16.767 1.00 91.19 276 GLU A N 1
ATOM 2073 C CA . GLU A 1 276 ? 6.763 -12.848 16.186 1.00 91.19 276 GLU A CA 1
ATOM 2074 C C . GLU A 1 276 ? 6.691 -12.727 14.658 1.00 91.19 276 GLU A C 1
ATOM 2076 O O . GLU A 1 276 ? 5.614 -12.801 14.063 1.00 91.19 276 GLU A O 1
ATOM 2081 N N . VAL A 1 277 ? 7.846 -12.495 14.033 1.00 95.31 277 VAL A N 1
ATOM 2082 C CA . VAL A 1 277 ? 7.988 -12.281 12.588 1.00 95.31 277 VAL A CA 1
ATOM 2083 C C . VAL A 1 277 ? 8.442 -13.591 11.949 1.00 95.31 277 VAL A C 1
ATOM 2085 O O . VAL A 1 277 ? 9.603 -13.985 12.068 1.00 95.31 277 VAL A O 1
ATOM 2088 N N . VAL A 1 278 ? 7.524 -14.298 11.288 1.00 97.31 278 VAL A N 1
ATOM 2089 C CA . VAL A 1 278 ? 7.759 -15.662 10.786 1.00 97.31 278 VAL A CA 1
ATOM 2090 C C . VAL A 1 278 ? 7.829 -15.667 9.257 1.00 97.31 278 VAL A C 1
ATOM 2092 O O . VAL A 1 278 ? 6.819 -15.380 8.617 1.00 97.31 278 VAL A O 1
ATOM 2095 N N . PRO A 1 279 ? 8.960 -16.023 8.619 1.00 97.50 279 PRO A N 1
ATOM 2096 C CA . PRO A 1 279 ? 9.025 -16.116 7.160 1.00 97.50 279 PRO A CA 1
ATOM 2097 C C . PRO A 1 279 ? 8.110 -17.243 6.658 1.00 97.50 279 PRO A C 1
ATOM 2099 O O . PRO A 1 279 ? 8.154 -18.365 7.171 1.00 97.50 279 PRO A O 1
ATOM 2102 N N . ARG A 1 280 ? 7.271 -16.961 5.655 1.00 94.81 280 ARG A N 1
ATOM 2103 C CA . ARG A 1 280 ? 6.311 -17.934 5.096 1.00 94.81 280 ARG A CA 1
ATOM 2104 C C . ARG A 1 280 ? 6.558 -18.267 3.641 1.00 94.81 280 ARG A C 1
ATOM 2106 O O . ARG A 1 280 ? 6.583 -19.442 3.285 1.00 94.81 280 ARG A O 1
ATOM 2113 N N . TYR A 1 281 ? 6.736 -17.245 2.820 1.00 97.25 281 TYR A N 1
ATOM 2114 C CA . TYR A 1 281 ? 6.959 -17.396 1.388 1.00 97.25 281 TYR A CA 1
ATOM 2115 C C . TYR A 1 281 ? 8.185 -16.592 0.987 1.00 97.25 281 TYR A C 1
ATOM 2117 O O . TYR A 1 281 ? 8.473 -15.570 1.601 1.00 97.25 281 TYR A O 1
ATOM 2125 N N . VAL A 1 282 ? 8.881 -17.042 -0.053 1.00 97.88 282 VAL A N 1
ATOM 2126 C CA . VAL A 1 282 ? 9.973 -16.296 -0.684 1.00 97.88 282 VAL A CA 1
ATOM 2127 C C . VAL A 1 282 ? 9.636 -16.163 -2.160 1.00 97.88 282 VAL A C 1
ATOM 2129 O O . VAL A 1 282 ? 9.377 -17.162 -2.833 1.00 97.88 282 VAL A O 1
ATOM 2132 N N . LEU A 1 283 ? 9.585 -14.931 -2.649 1.00 98.69 283 LEU A N 1
ATOM 2133 C CA . LEU A 1 283 ? 9.181 -14.601 -4.006 1.00 98.69 283 LEU A CA 1
ATOM 2134 C C . LEU A 1 283 ? 10.410 -14.193 -4.815 1.00 98.69 283 LEU A C 1
ATOM 2136 O O . LEU A 1 283 ? 10.958 -13.118 -4.603 1.00 98.69 283 LEU A O 1
ATOM 2140 N N . SER A 1 284 ? 10.817 -15.018 -5.775 1.00 98.50 284 SER A N 1
ATOM 2141 C CA . SER A 1 284 ? 11.817 -14.627 -6.776 1.00 98.50 284 SER A CA 1
ATOM 2142 C C . SER A 1 284 ? 11.249 -13.606 -7.767 1.00 98.50 284 SER A C 1
ATOM 2144 O O . SER A 1 284 ? 10.063 -13.655 -8.120 1.00 98.50 284 SER A O 1
ATOM 2146 N N . ASP A 1 285 ? 12.096 -12.685 -8.228 1.00 98.62 285 ASP A N 1
ATOM 2147 C CA . ASP A 1 285 ? 11.713 -11.588 -9.120 1.00 98.62 285 ASP A CA 1
ATOM 2148 C C . ASP A 1 285 ? 11.203 -12.066 -10.497 1.00 98.62 285 ASP A C 1
ATOM 2150 O O . ASP A 1 285 ? 11.484 -13.179 -10.952 1.00 98.62 285 ASP A O 1
ATOM 2154 N N . GLY A 1 286 ? 10.420 -11.212 -11.164 1.00 98.12 286 GLY A N 1
ATOM 2155 C CA . GLY A 1 286 ? 9.936 -11.434 -12.529 1.00 98.12 286 GLY A CA 1
ATOM 2156 C C . GLY A 1 286 ? 9.191 -12.770 -12.709 1.00 98.12 286 GLY A C 1
ATOM 2157 O O . GLY A 1 286 ? 8.270 -13.046 -11.924 1.00 98.12 286 GLY A O 1
ATOM 2158 N N . PRO A 1 287 ? 9.562 -13.596 -13.712 1.00 98.12 287 PRO A N 1
ATOM 2159 C CA . PRO A 1 287 ? 8.930 -14.890 -13.980 1.00 98.12 287 PRO A CA 1
ATOM 2160 C C . PRO A 1 287 ? 9.228 -15.979 -12.939 1.00 98.12 287 PRO A C 1
ATOM 2162 O O . PRO A 1 287 ? 8.690 -17.079 -13.058 1.00 98.12 287 PRO A O 1
ATOM 2165 N N . GLY A 1 288 ? 10.022 -15.683 -11.904 1.00 97.69 288 GLY A N 1
ATOM 2166 C CA . GLY A 1 288 ? 10.325 -16.615 -10.814 1.00 97.69 288 GLY A CA 1
ATOM 2167 C C . GLY A 1 288 ? 11.632 -17.390 -10.967 1.00 97.69 288 GLY A C 1
ATOM 2168 O O . GLY A 1 288 ? 11.909 -18.264 -10.155 1.00 97.69 288 GLY A O 1
ATOM 2169 N N . ASP A 1 289 ? 12.438 -17.072 -11.977 1.00 97.06 289 ASP A N 1
ATOM 2170 C CA . ASP A 1 289 ? 13.754 -17.669 -12.242 1.00 97.06 289 ASP A CA 1
ATOM 2171 C C . ASP A 1 289 ? 14.922 -16.697 -11.973 1.00 97.06 289 ASP A C 1
ATOM 2173 O O . ASP A 1 289 ? 16.087 -17.020 -12.215 1.00 97.06 289 ASP A O 1
ATOM 2177 N N . ALA A 1 290 ? 14.627 -15.513 -11.429 1.00 96.19 290 ALA A N 1
ATOM 2178 C CA . ALA A 1 290 ? 15.627 -14.547 -11.004 1.00 96.19 290 ALA A CA 1
ATOM 2179 C C . ALA A 1 290 ? 16.188 -14.889 -9.614 1.00 96.19 290 ALA A C 1
ATOM 2181 O O . ALA A 1 290 ? 15.467 -15.290 -8.701 1.00 96.19 290 ALA A O 1
ATOM 2182 N N . SER A 1 291 ? 17.488 -14.650 -9.423 1.00 94.50 291 SER A N 1
ATOM 2183 C CA . SER A 1 291 ? 18.162 -14.856 -8.133 1.00 94.50 291 SER A CA 1
ATOM 2184 C C . SER A 1 291 ? 17.854 -13.778 -7.088 1.00 94.50 291 SER A C 1
ATOM 2186 O O . SER A 1 291 ? 18.237 -13.932 -5.935 1.00 94.50 291 SER A O 1
ATOM 2188 N N . LYS A 1 292 ? 17.254 -12.661 -7.510 1.00 97.12 292 LYS A N 1
ATOM 2189 C CA . LYS A 1 292 ? 16.883 -11.523 -6.663 1.00 97.12 292 LYS A CA 1
ATOM 2190 C C . LYS A 1 292 ? 15.463 -11.722 -6.125 1.00 97.12 292 LYS A C 1
ATOM 2192 O O . LYS A 1 292 ? 14.609 -12.226 -6.860 1.00 97.12 292 LYS A O 1
ATOM 2197 N N . GLY A 1 293 ? 15.199 -11.262 -4.907 1.00 98.31 293 GLY A N 1
ATOM 2198 C CA . GLY A 1 293 ? 13.858 -11.099 -4.360 1.00 98.31 293 GLY A CA 1
ATOM 2199 C C . GLY A 1 293 ? 12.972 -10.186 -5.215 1.00 98.31 293 GLY A C 1
ATOM 2200 O O . GLY A 1 293 ? 13.420 -9.193 -5.804 1.00 98.31 293 GLY A O 1
ATOM 2201 N N . PHE A 1 294 ? 11.696 -10.551 -5.310 1.00 98.75 294 PHE A N 1
ATOM 2202 C CA . PHE A 1 294 ? 10.656 -9.762 -5.954 1.00 98.75 294 PHE A CA 1
ATOM 2203 C C . PHE A 1 294 ? 10.394 -8.496 -5.139 1.00 98.75 294 PHE A C 1
ATOM 2205 O O . PHE A 1 294 ? 10.102 -8.579 -3.949 1.00 98.75 294 PHE A O 1
ATOM 2212 N N . LYS A 1 295 ? 10.454 -7.337 -5.802 1.00 98.50 295 LYS A N 1
ATOM 2213 C CA . LYS A 1 295 ? 10.095 -6.050 -5.198 1.00 98.50 295 LYS A CA 1
ATOM 2214 C C . LYS A 1 295 ? 8.570 -5.951 -5.117 1.00 98.50 295 LYS A C 1
ATOM 2216 O O . LYS A 1 295 ? 7.930 -5.489 -6.063 1.00 98.50 295 LYS A O 1
ATOM 2221 N N . ALA A 1 296 ? 8.020 -6.537 -4.056 1.00 98.50 296 ALA A N 1
ATOM 2222 C CA . ALA A 1 296 ? 6.599 -6.542 -3.740 1.00 98.50 296 ALA A CA 1
ATOM 2223 C C . ALA A 1 296 ? 6.183 -5.165 -3.223 1.00 98.50 296 ALA A C 1
ATOM 2225 O O . ALA A 1 296 ? 6.807 -4.659 -2.305 1.00 98.50 296 ALA A O 1
ATOM 2226 N N . GLU A 1 297 ? 5.142 -4.594 -3.816 1.00 98.75 297 GLU A N 1
ATOM 2227 C CA . GLU A 1 297 ? 4.679 -3.230 -3.529 1.00 98.75 297 GLU A CA 1
ATOM 2228 C C . GLU A 1 297 ? 3.200 -3.188 -3.145 1.00 98.75 297 GLU A C 1
ATOM 2230 O O . GLU A 1 297 ? 2.730 -2.190 -2.635 1.00 98.75 297 GLU A O 1
ATOM 2235 N N . TRP A 1 298 ? 2.426 -4.232 -3.455 1.00 98.88 298 TRP A N 1
ATOM 2236 C CA . TRP A 1 298 ? 1.008 -4.295 -3.113 1.00 98.88 298 TRP A CA 1
ATOM 2237 C C . TRP A 1 298 ? 0.525 -5.734 -3.053 1.00 98.88 298 TRP A C 1
ATOM 2239 O O . TRP A 1 298 ? 1.087 -6.630 -3.699 1.00 98.88 298 TRP A O 1
ATOM 2249 N N . ALA A 1 299 ? -0.575 -5.952 -2.335 1.00 98.75 299 ALA A N 1
ATOM 2250 C CA . ALA A 1 299 ? -1.208 -7.254 -2.260 1.00 98.75 299 ALA A CA 1
ATOM 2251 C C . ALA A 1 299 ? -2.714 -7.202 -2.020 1.00 98.75 299 ALA A C 1
ATOM 2253 O O . ALA A 1 299 ? -3.244 -6.316 -1.358 1.00 98.75 299 ALA A O 1
ATOM 2254 N N . THR A 1 300 ? -3.407 -8.219 -2.526 1.00 98.38 300 THR A N 1
ATOM 2255 C CA . THR A 1 300 ? -4.844 -8.399 -2.320 1.00 98.38 300 THR A CA 1
ATOM 2256 C C . THR A 1 300 ? -5.246 -9.865 -2.396 1.00 98.38 300 THR A C 1
ATOM 2258 O O . THR A 1 300 ? -4.441 -10.728 -2.755 1.00 98.38 300 THR A O 1
ATOM 2261 N N . ILE A 1 301 ? -6.506 -10.159 -2.082 1.00 96.25 301 ILE A N 1
ATOM 2262 C CA . ILE A 1 301 ? -7.075 -11.499 -2.173 1.00 96.25 301 ILE A CA 1
ATOM 2263 C C . ILE A 1 301 ? -8.054 -11.556 -3.340 1.00 96.25 301 ILE A C 1
ATOM 2265 O O . ILE A 1 301 ? -9.035 -10.818 -3.379 1.00 96.25 301 ILE A O 1
ATOM 2269 N N . LYS A 1 302 ? -7.829 -12.487 -4.270 1.00 95.44 302 LYS A N 1
ATOM 2270 C CA . LYS A 1 302 ? -8.775 -12.800 -5.349 1.00 95.44 302 LYS A CA 1
ATOM 2271 C C . LYS A 1 302 ? -8.944 -14.303 -5.479 1.00 95.44 302 LYS A C 1
ATOM 2273 O O . LYS A 1 302 ? -7.960 -15.036 -5.554 1.00 95.44 302 LYS A O 1
ATOM 2278 N N . ASP A 1 303 ? -10.192 -14.764 -5.517 1.00 91.19 303 ASP A N 1
ATOM 2279 C CA . ASP A 1 303 ? -10.553 -16.176 -5.701 1.00 91.19 303 ASP A CA 1
ATOM 2280 C C . ASP A 1 303 ? -9.789 -17.117 -4.755 1.00 91.19 303 ASP A C 1
ATOM 2282 O O . ASP A 1 303 ? -9.202 -18.118 -5.182 1.00 91.19 303 ASP A O 1
ATOM 2286 N N . ASN A 1 304 ? -9.769 -16.754 -3.466 1.00 87.88 304 ASN A N 1
ATOM 2287 C CA . ASN A 1 304 ? -9.082 -17.479 -2.395 1.00 87.88 304 ASN A CA 1
ATOM 2288 C C . ASN A 1 304 ? -7.558 -17.623 -2.590 1.00 87.88 304 ASN A C 1
ATOM 2290 O O . ASN A 1 304 ? -6.948 -18.604 -2.157 1.00 87.88 304 ASN A O 1
ATOM 2294 N N . ARG A 1 305 ? -6.938 -16.666 -3.283 1.00 95.19 305 ARG A N 1
ATOM 2295 C CA . ARG A 1 305 ? -5.493 -16.614 -3.510 1.00 95.19 305 ARG A CA 1
ATOM 2296 C C . ARG A 1 305 ? -4.958 -15.254 -3.117 1.00 95.19 305 ARG A C 1
ATOM 2298 O O . ARG A 1 305 ? -5.559 -14.235 -3.458 1.00 95.19 305 ARG A O 1
ATOM 2305 N N . LEU A 1 306 ? -3.810 -15.258 -2.457 1.00 97.75 306 LEU A N 1
ATOM 2306 C CA . LEU A 1 306 ? -3.023 -14.057 -2.244 1.00 97.75 306 LEU A CA 1
ATOM 2307 C C . LEU A 1 306 ? -2.372 -13.669 -3.572 1.00 97.75 306 LEU A C 1
ATOM 2309 O O . LEU A 1 306 ? -1.673 -14.474 -4.188 1.00 97.75 306 LEU A O 1
ATOM 2313 N N . VAL A 1 307 ? -2.627 -12.449 -4.020 1.00 98.81 307 VAL A N 1
ATOM 2314 C CA . VAL A 1 307 ? -2.029 -11.849 -5.208 1.00 98.81 307 VAL A CA 1
ATOM 2315 C C . VAL A 1 307 ? -1.098 -10.741 -4.750 1.00 98.81 307 VAL A C 1
ATOM 2317 O O . VAL A 1 307 ? -1.525 -9.865 -4.010 1.00 98.81 307 VAL A O 1
ATOM 2320 N N . VAL A 1 308 ? 0.153 -10.787 -5.197 1.00 98.94 308 VAL A N 1
ATOM 2321 C CA . VAL A 1 308 ? 1.204 -9.825 -4.855 1.00 98.94 308 VAL A CA 1
ATOM 2322 C C . VAL A 1 308 ? 1.775 -9.246 -6.137 1.00 98.94 308 VAL A C 1
ATOM 2324 O O . VAL A 1 308 ? 2.193 -10.005 -7.018 1.00 98.94 308 VAL A O 1
ATOM 2327 N N . GLY A 1 309 ? 1.819 -7.927 -6.260 1.00 98.88 309 GLY A N 1
ATOM 2328 C CA . GLY A 1 309 ? 2.438 -7.259 -7.399 1.00 98.88 309 GLY A CA 1
ATOM 2329 C C . GLY A 1 309 ? 3.540 -6.298 -6.992 1.00 98.88 309 GLY A C 1
ATOM 2330 O O . GLY A 1 309 ? 3.799 -6.087 -5.813 1.00 98.88 309 GLY A O 1
ATOM 2331 N N . GLY A 1 310 ? 4.232 -5.781 -8.004 1.00 98.56 310 GLY A N 1
ATOM 2332 C CA . GLY A 1 310 ? 5.267 -4.767 -7.852 1.00 98.56 310 GLY A CA 1
ATOM 2333 C C . GLY A 1 310 ? 4.843 -3.455 -8.505 1.00 98.56 310 GLY A C 1
ATOM 2334 O O . GLY A 1 310 ? 3.661 -3.234 -8.770 1.00 98.56 310 GLY A O 1
ATOM 2335 N N . LEU A 1 311 ? 5.836 -2.640 -8.868 1.00 98.75 311 LEU A N 1
ATOM 2336 C CA . LEU A 1 311 ? 5.656 -1.280 -9.398 1.00 98.75 311 LEU A CA 1
ATOM 2337 C C . LEU A 1 311 ? 4.735 -1.169 -10.628 1.00 98.75 311 LEU A C 1
ATOM 2339 O O . LEU A 1 311 ? 4.241 -0.081 -10.919 1.00 98.75 311 LEU A O 1
ATOM 2343 N N . GLY A 1 312 ? 4.551 -2.242 -11.405 1.00 98.56 312 GLY A N 1
ATOM 2344 C CA . GLY A 1 312 ? 3.632 -2.250 -12.548 1.00 98.56 312 GLY A CA 1
ATOM 2345 C C . GLY A 1 312 ? 4.101 -1.474 -13.782 1.00 98.56 312 GLY A C 1
ATOM 2346 O O . GLY A 1 312 ? 3.342 -1.269 -14.726 1.00 98.56 312 GLY A O 1
ATOM 2347 N N . LYS A 1 313 ? 5.378 -1.095 -13.832 1.00 98.62 313 LYS A N 1
ATOM 2348 C CA . LYS A 1 313 ? 6.037 -0.528 -15.016 1.00 98.62 313 LYS A CA 1
ATOM 2349 C C . LYS A 1 313 ? 7.354 -1.234 -15.302 1.00 98.62 313 LYS A C 1
ATOM 2351 O O . LYS A 1 313 ? 7.854 -2.009 -14.485 1.00 98.62 313 LYS A O 1
ATOM 2356 N N . GLU A 1 314 ? 7.949 -0.935 -16.448 1.00 98.69 314 GLU A N 1
ATOM 2357 C CA . GLU A 1 314 ? 9.305 -1.368 -16.756 1.00 98.69 314 GLU A CA 1
ATOM 2358 C C . GLU A 1 314 ? 10.286 -0.919 -15.656 1.00 98.69 314 GLU A C 1
ATOM 2360 O O . GLU A 1 314 ? 10.223 0.205 -15.133 1.00 98.69 314 GLU A O 1
ATOM 2365 N N . TRP A 1 315 ? 11.234 -1.795 -15.320 1.00 98.44 315 TRP A N 1
ATOM 2366 C CA . TRP A 1 315 ? 12.410 -1.377 -14.573 1.00 98.44 315 TRP A CA 1
ATOM 2367 C C . TRP A 1 315 ? 13.307 -0.578 -15.507 1.00 98.44 315 TRP A C 1
ATOM 2369 O O . TRP A 1 315 ? 13.664 -1.038 -16.597 1.00 98.44 315 TRP A O 1
ATOM 2379 N N . THR A 1 316 ? 13.676 0.617 -15.071 1.00 98.38 316 THR A N 1
ATOM 2380 C CA . THR A 1 316 ? 14.469 1.565 -15.847 1.00 98.38 316 THR A CA 1
ATOM 2381 C C . THR A 1 316 ? 15.699 1.990 -15.059 1.00 98.38 316 THR A C 1
ATOM 2383 O O . THR A 1 316 ? 15.741 1.872 -13.836 1.00 98.38 316 THR A O 1
ATOM 2386 N N . THR A 1 317 ? 16.699 2.539 -15.742 1.00 97.88 317 THR A N 1
ATOM 2387 C CA . THR A 1 317 ? 17.696 3.391 -15.079 1.00 97.88 317 THR A CA 1
ATOM 2388 C C . THR A 1 317 ? 17.019 4.637 -14.485 1.00 97.88 317 THR A C 1
ATOM 2390 O O . THR A 1 317 ? 15.875 4.951 -14.833 1.00 97.88 317 THR A O 1
ATOM 2393 N N . GLY A 1 318 ? 17.741 5.408 -13.663 1.00 95.56 318 GLY A N 1
ATOM 2394 C CA . GLY A 1 318 ? 17.265 6.692 -13.118 1.00 95.56 318 GLY A CA 1
ATOM 2395 C C . GLY A 1 318 ? 16.916 7.759 -14.171 1.00 95.56 318 GLY A C 1
ATOM 2396 O O . GLY A 1 318 ? 16.379 8.806 -13.830 1.00 95.56 318 GLY A O 1
ATOM 2397 N N . LYS A 1 319 ? 17.205 7.496 -15.456 1.00 95.88 319 LYS A N 1
ATOM 2398 C CA . LYS A 1 319 ? 16.890 8.351 -16.616 1.00 95.88 319 LYS A CA 1
ATOM 2399 C C . LYS A 1 319 ? 15.894 7.714 -17.593 1.00 95.88 319 LYS A C 1
ATOM 2401 O O . LYS A 1 319 ? 15.832 8.110 -18.753 1.00 95.88 319 LYS A O 1
ATOM 2406 N N . GLY A 1 320 ? 15.172 6.680 -17.159 1.00 96.12 320 GLY A N 1
ATOM 2407 C CA . GLY A 1 320 ? 14.058 6.112 -17.922 1.00 96.12 320 GLY A CA 1
ATOM 2408 C C . GLY A 1 320 ? 14.452 5.137 -19.036 1.00 96.12 320 GLY A C 1
ATOM 2409 O O . GLY A 1 320 ? 13.604 4.754 -19.838 1.00 96.12 320 GLY A O 1
ATOM 2410 N N . VAL A 1 321 ? 15.711 4.689 -19.094 1.00 97.75 321 VAL A N 1
ATOM 2411 C CA . VAL A 1 321 ? 16.137 3.665 -20.065 1.00 97.75 321 VAL A CA 1
ATOM 2412 C C . VAL A 1 321 ? 15.732 2.286 -19.556 1.00 97.75 321 VAL A C 1
ATOM 2414 O O . VAL A 1 321 ? 16.159 1.889 -18.474 1.00 97.75 321 VAL A O 1
ATOM 2417 N N . VAL A 1 322 ? 14.917 1.562 -20.327 1.00 98.31 322 VAL A N 1
ATOM 2418 C CA . VAL A 1 322 ? 14.397 0.231 -19.965 1.00 98.31 322 VAL A CA 1
ATOM 2419 C C . VAL A 1 322 ? 15.527 -0.784 -19.802 1.00 98.31 322 VAL A C 1
ATOM 2421 O O . VAL A 1 322 ? 16.421 -0.876 -20.641 1.00 98.31 322 VAL A O 1
ATOM 2424 N N . VAL A 1 323 ? 15.448 -1.572 -18.729 1.00 98.12 323 VAL A N 1
ATOM 2425 C CA . VAL A 1 323 ? 16.360 -2.683 -18.427 1.00 98.12 323 VAL A CA 1
ATOM 2426 C C . VAL A 1 323 ? 15.629 -4.023 -18.542 1.00 98.12 323 VAL A C 1
ATOM 2428 O O . VAL A 1 323 ? 16.114 -4.923 -19.218 1.00 98.12 323 VAL A O 1
ATOM 2431 N N . HIS A 1 324 ? 14.462 -4.162 -17.902 1.00 97.62 324 HIS A N 1
ATOM 2432 C CA . HIS A 1 324 ? 13.621 -5.368 -17.944 1.00 97.62 324 HIS A CA 1
ATOM 2433 C C . HIS A 1 324 ? 12.179 -5.068 -17.497 1.00 97.62 324 HIS A C 1
ATOM 2435 O O . HIS A 1 324 ? 11.884 -3.988 -16.989 1.00 97.62 324 HIS A O 1
ATOM 2441 N N . THR A 1 325 ? 11.274 -6.041 -17.626 1.00 98.44 325 THR A N 1
ATOM 2442 C CA . THR A 1 325 ? 9.838 -5.910 -17.296 1.00 98.44 325 THR A CA 1
ATOM 2443 C C . THR A 1 325 ? 9.429 -6.617 -15.999 1.00 98.44 325 THR A C 1
ATOM 2445 O O . THR A 1 325 ? 8.246 -6.717 -15.700 1.00 98.44 325 THR A O 1
ATOM 2448 N N . HIS A 1 326 ? 10.377 -7.110 -15.195 1.00 98.75 326 HIS A N 1
ATOM 2449 C CA . HIS A 1 326 ? 10.073 -7.889 -13.981 1.00 98.75 326 HIS A CA 1
ATOM 2450 C C . HIS A 1 326 ? 9.046 -7.271 -13.007 1.00 98.75 326 HIS A C 1
ATOM 2452 O O . HIS A 1 326 ? 8.193 -8.027 -12.542 1.00 98.75 326 HIS A O 1
ATOM 2458 N N . PRO A 1 327 ? 9.026 -5.944 -12.739 1.00 98.81 327 PRO A N 1
ATOM 2459 C CA . PRO A 1 327 ? 8.013 -5.349 -11.857 1.00 98.81 327 PRO A CA 1
ATOM 2460 C C . PRO A 1 327 ? 6.577 -5.410 -12.406 1.00 98.81 327 PRO A C 1
ATOM 2462 O O . PRO A 1 327 ? 5.636 -5.070 -11.695 1.00 98.81 327 PRO A O 1
ATOM 2465 N N . GLN A 1 328 ? 6.400 -5.832 -13.664 1.00 98.88 328 GLN A N 1
ATOM 2466 C CA . GLN A 1 328 ? 5.104 -6.051 -14.310 1.00 98.88 328 GLN A CA 1
ATOM 2467 C C . GLN A 1 328 ? 4.615 -7.501 -14.180 1.00 98.88 328 GLN A C 1
ATOM 2469 O O . GLN A 1 328 ? 3.571 -7.843 -14.726 1.00 98.88 328 GLN A O 1
ATOM 2474 N N . TRP A 1 329 ? 5.343 -8.360 -13.465 1.00 98.88 329 TRP A N 1
ATOM 2475 C CA . TRP A 1 329 ? 4.877 -9.692 -13.082 1.00 98.88 329 TRP A CA 1
ATOM 2476 C C . TRP A 1 329 ? 4.174 -9.636 -11.732 1.00 98.88 329 TRP A C 1
ATOM 2478 O O . TRP A 1 329 ? 4.621 -8.924 -10.838 1.00 98.88 329 TRP A O 1
ATOM 2488 N N . ILE A 1 330 ? 3.152 -10.463 -11.540 1.00 98.88 330 ILE A N 1
ATOM 2489 C CA . ILE A 1 330 ? 2.564 -10.709 -10.217 1.00 98.88 330 ILE A CA 1
ATOM 2490 C C . ILE A 1 330 ? 2.877 -12.125 -9.735 1.00 98.88 330 ILE A C 1
ATOM 2492 O O . ILE A 1 330 ? 3.244 -13.012 -10.517 1.00 98.88 330 ILE A O 1
ATOM 2496 N N . LYS A 1 331 ? 2.716 -12.336 -8.435 1.00 98.88 331 LYS A N 1
ATOM 2497 C CA . LYS A 1 331 ? 2.843 -13.620 -7.752 1.00 98.88 331 LYS A CA 1
ATOM 2498 C C . LYS A 1 331 ? 1.478 -13.985 -7.190 1.00 98.88 331 LYS A C 1
ATOM 2500 O O . LYS A 1 331 ? 0.833 -13.166 -6.547 1.00 98.88 331 LYS A O 1
ATOM 2505 N N . GLN A 1 332 ? 1.024 -15.201 -7.455 1.00 98.50 332 GLN A N 1
ATOM 2506 C CA . GLN A 1 332 ? -0.243 -15.708 -6.945 1.00 98.50 332 GLN A CA 1
ATOM 2507 C C . GLN A 1 332 ? 0.014 -16.945 -6.091 1.00 98.50 332 GLN A C 1
ATOM 2509 O O . GLN A 1 332 ? 0.603 -17.909 -6.578 1.00 98.50 332 GLN A O 1
ATOM 2514 N N . ILE A 1 333 ? -0.442 -16.917 -4.843 1.00 97.75 333 ILE A N 1
ATOM 2515 C CA . ILE A 1 333 ? -0.233 -17.966 -3.846 1.00 97.75 333 ILE A CA 1
ATOM 2516 C C . ILE A 1 333 ? -1.594 -18.535 -3.456 1.00 97.75 333 ILE A C 1
ATOM 2518 O O . ILE A 1 333 ? -2.494 -17.790 -3.065 1.00 97.75 333 ILE A O 1
ATOM 2522 N N . ASP A 1 334 ? -1.773 -19.845 -3.603 1.00 89.31 334 ASP A N 1
ATOM 2523 C CA . ASP A 1 334 ? -3.000 -20.521 -3.173 1.00 89.31 334 ASP A CA 1
ATOM 2524 C C . ASP A 1 334 ? -2.931 -21.018 -1.720 1.00 89.31 334 ASP A C 1
ATOM 2526 O O . ASP A 1 334 ? -1.902 -20.912 -1.056 1.00 89.31 334 ASP A O 1
ATOM 2530 N N . GLY A 1 335 ? -4.039 -21.574 -1.216 1.00 79.25 335 GLY A N 1
ATOM 2531 C CA . GLY A 1 335 ? -4.126 -22.081 0.160 1.00 79.25 335 GLY A CA 1
ATOM 2532 C C . GLY A 1 335 ? -3.211 -23.261 0.489 1.00 79.25 335 GLY A C 1
ATOM 2533 O O . GLY A 1 335 ? -3.075 -23.605 1.657 1.00 79.25 335 GLY A O 1
ATOM 2534 N N . THR A 1 336 ? -2.565 -23.871 -0.510 1.00 85.19 336 THR A N 1
ATOM 2535 C CA . THR A 1 336 ? -1.541 -24.908 -0.295 1.00 85.19 336 THR A CA 1
ATOM 2536 C C . THR A 1 336 ? -0.126 -24.329 -0.247 1.00 85.19 336 THR A C 1
ATOM 2538 O O . THR A 1 336 ? 0.833 -25.062 -0.015 1.00 85.19 336 THR A O 1
ATOM 2541 N N . GLY A 1 337 ? 0.018 -23.020 -0.473 1.00 88.31 337 GLY A N 1
ATOM 2542 C CA . GLY A 1 337 ? 1.301 -22.331 -0.568 1.00 88.31 337 GLY A CA 1
ATOM 2543 C C . GLY A 1 337 ? 1.960 -22.435 -1.944 1.00 88.31 337 GLY A C 1
ATOM 2544 O O . GLY A 1 337 ? 3.103 -22.005 -2.105 1.00 88.31 337 GLY A O 1
ATOM 2545 N N . ARG A 1 338 ? 1.275 -22.980 -2.959 1.00 95.62 338 ARG A N 1
ATOM 2546 C CA . ARG A 1 338 ? 1.820 -23.042 -4.318 1.00 95.62 338 ARG A CA 1
ATOM 2547 C C . ARG A 1 338 ? 1.852 -21.644 -4.925 1.00 95.62 338 ARG A C 1
ATOM 2549 O O . ARG A 1 338 ? 0.834 -20.958 -4.975 1.00 95.62 338 ARG A O 1
ATOM 2556 N N . ILE A 1 339 ? 3.009 -21.280 -5.473 1.00 98.25 339 ILE A N 1
ATOM 2557 C CA . ILE A 1 339 ? 3.256 -19.982 -6.106 1.00 98.25 339 ILE A CA 1
ATOM 2558 C C . ILE A 1 339 ? 3.149 -20.113 -7.631 1.00 98.25 339 ILE A C 1
ATOM 2560 O O . ILE A 1 339 ? 3.689 -21.042 -8.239 1.00 98.25 339 ILE A O 1
ATOM 2564 N N . ARG A 1 340 ? 2.439 -19.180 -8.267 1.00 98.38 340 ARG A N 1
ATOM 2565 C CA . ARG A 1 340 ? 2.410 -18.975 -9.722 1.00 98.38 340 ARG A CA 1
ATOM 2566 C C . ARG A 1 340 ? 2.925 -17.580 -10.049 1.00 98.38 340 ARG A C 1
ATOM 2568 O O . ARG A 1 340 ? 2.574 -16.617 -9.373 1.00 98.38 340 ARG A O 1
ATOM 2575 N N . HIS A 1 341 ? 3.698 -17.480 -11.121 1.00 98.75 341 HIS A N 1
ATOM 2576 C CA . HIS A 1 341 ? 4.229 -16.226 -11.648 1.00 98.75 341 HIS A CA 1
ATOM 2577 C C . HIS A 1 341 ? 3.446 -15.893 -12.914 1.00 98.75 341 HIS A C 1
ATOM 2579 O O . HIS A 1 341 ? 3.387 -16.717 -13.828 1.00 98.75 341 HIS A O 1
ATOM 2585 N N . LEU A 1 342 ? 2.787 -14.737 -12.943 1.00 98.69 342 LEU A N 1
ATOM 2586 C CA . LEU A 1 342 ? 1.918 -14.351 -14.054 1.00 98.69 342 LEU A CA 1
ATOM 2587 C C . LEU A 1 342 ? 2.435 -13.056 -14.670 1.00 98.69 342 LEU A C 1
ATOM 2589 O O . LEU A 1 342 ? 2.639 -12.073 -13.956 1.00 98.69 342 LEU A O 1
ATOM 2593 N N . ASP A 1 343 ? 2.637 -13.070 -15.987 1.00 98.69 343 ASP A N 1
ATOM 2594 C CA . ASP A 1 343 ? 2.959 -11.863 -16.741 1.00 98.69 343 ASP A CA 1
ATOM 2595 C C . ASP A 1 343 ? 1.723 -10.966 -16.764 1.00 98.69 343 ASP A C 1
ATOM 2597 O O . ASP A 1 343 ? 0.673 -11.335 -17.297 1.00 98.69 343 ASP A O 1
ATOM 2601 N N . TRP A 1 344 ? 1.842 -9.806 -16.129 1.00 98.81 344 TRP A N 1
ATOM 2602 C CA . TRP A 1 344 ? 0.772 -8.828 -16.007 1.00 98.81 344 TRP A CA 1
ATOM 2603 C C . TRP A 1 344 ? 1.010 -7.578 -16.845 1.00 98.81 344 TRP A C 1
ATOM 2605 O O . TRP A 1 344 ? 0.207 -6.642 -16.797 1.00 98.81 344 TRP A O 1
ATOM 2615 N N . LYS A 1 345 ? 2.061 -7.570 -17.672 1.00 98.69 345 LYS A N 1
ATOM 2616 C CA . LYS A 1 345 ? 2.374 -6.452 -18.561 1.00 98.69 345 LYS A CA 1
ATOM 2617 C C . LYS A 1 345 ? 1.168 -5.977 -19.389 1.00 98.69 345 LYS A C 1
ATOM 2619 O O . LYS A 1 345 ? 0.948 -4.767 -19.402 1.00 98.69 345 LYS A O 1
ATOM 2624 N N . PRO A 1 346 ? 0.346 -6.849 -20.013 1.00 98.69 346 PRO A N 1
ATOM 2625 C CA . PRO A 1 346 ? -0.801 -6.386 -20.797 1.00 98.69 346 PRO A CA 1
ATOM 2626 C C . PRO A 1 346 ? -1.831 -5.591 -19.978 1.00 98.69 346 PRO A C 1
ATOM 2628 O O . PRO A 1 346 ? -2.394 -4.625 -20.485 1.00 98.69 346 PRO A O 1
ATOM 2631 N N . PHE A 1 347 ? -2.048 -5.952 -18.710 1.00 98.81 347 PHE A N 1
ATOM 2632 C CA . PHE A 1 347 ? -3.011 -5.277 -17.831 1.00 98.81 347 PHE A CA 1
ATOM 2633 C C . PHE A 1 347 ? -2.490 -3.911 -17.368 1.00 98.81 347 PHE A C 1
ATOM 2635 O O . PHE A 1 347 ? -3.218 -2.917 -17.406 1.00 98.81 347 PHE A O 1
ATOM 2642 N N . TYR A 1 348 ? -1.203 -3.830 -17.017 1.00 98.88 348 TYR A N 1
ATOM 2643 C CA . TYR A 1 348 ? -0.555 -2.550 -16.722 1.00 98.88 348 TYR A CA 1
ATOM 2644 C C . TYR A 1 348 ? -0.525 -1.620 -17.943 1.00 98.88 348 TYR A C 1
ATOM 2646 O O . TYR A 1 348 ? -0.777 -0.420 -17.821 1.00 98.88 348 TYR A O 1
ATOM 2654 N N . ASP A 1 349 ? -0.264 -2.158 -19.135 1.00 98.75 349 ASP A N 1
ATOM 2655 C CA . ASP A 1 349 ? -0.301 -1.395 -20.386 1.00 98.75 349 ASP A CA 1
ATOM 2656 C C . ASP A 1 349 ? -1.708 -0.867 -20.693 1.00 98.75 349 ASP A C 1
ATOM 2658 O O . ASP A 1 349 ? -1.840 0.290 -21.095 1.00 98.75 349 ASP A O 1
ATOM 2662 N N . ALA A 1 350 ? -2.751 -1.671 -20.458 1.00 98.81 350 ALA A N 1
ATOM 2663 C CA . ALA A 1 350 ? -4.142 -1.259 -20.631 1.00 98.81 350 ALA A CA 1
ATOM 2664 C C . ALA A 1 350 ? -4.509 -0.090 -19.703 1.00 98.81 350 ALA A C 1
ATOM 2666 O O . ALA A 1 350 ? -5.058 0.913 -20.167 1.00 98.81 350 ALA A O 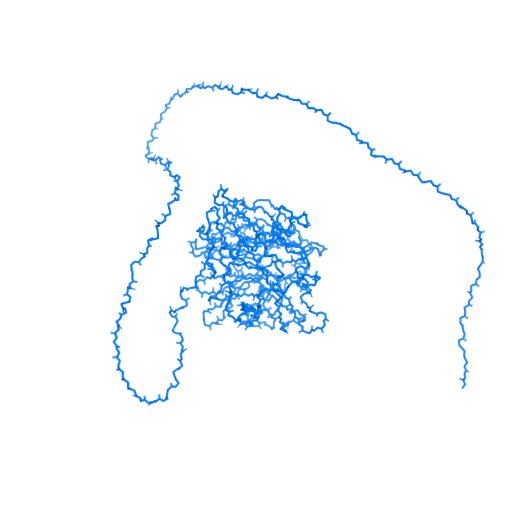1
ATOM 2667 N N . MET A 1 351 ? -4.125 -0.158 -18.421 1.00 98.81 351 MET A N 1
ATOM 2668 C CA . MET A 1 351 ? -4.305 0.961 -17.487 1.00 98.81 351 MET A CA 1
ATOM 2669 C C . MET A 1 351 ? -3.598 2.219 -17.990 1.00 98.81 351 MET A C 1
ATOM 2671 O O . MET A 1 351 ? -4.247 3.254 -18.137 1.00 98.81 351 MET A O 1
ATOM 2675 N N . ARG A 1 352 ? -2.312 2.122 -18.355 1.00 98.69 352 ARG A N 1
ATOM 2676 C CA . ARG A 1 352 ? -1.541 3.260 -18.885 1.00 98.69 352 ARG A CA 1
ATOM 2677 C C . ARG A 1 352 ? -2.161 3.868 -20.145 1.00 98.69 352 ARG A C 1
ATOM 2679 O O . ARG A 1 352 ? -2.178 5.090 -20.291 1.00 98.69 352 ARG A O 1
ATOM 2686 N N . ALA A 1 353 ? -2.663 3.036 -21.056 1.00 98.56 353 ALA A N 1
ATOM 2687 C CA . ALA A 1 353 ? -3.339 3.494 -22.266 1.00 98.56 353 ALA A CA 1
ATOM 2688 C C . ALA A 1 353 ? -4.631 4.256 -21.939 1.00 98.56 353 ALA A C 1
ATOM 2690 O O . ALA A 1 353 ? -4.856 5.334 -22.488 1.00 98.56 353 ALA A O 1
ATOM 2691 N N . SER A 1 354 ? -5.437 3.747 -21.001 1.00 98.38 354 SER A N 1
ATOM 2692 C CA . SER A 1 354 ? -6.696 4.385 -20.589 1.00 98.38 354 SER A CA 1
ATOM 2693 C C . SER A 1 354 ? -6.501 5.751 -19.920 1.00 98.38 354 SER A C 1
ATOM 2695 O O . SER A 1 354 ? -7.380 6.609 -19.988 1.00 98.38 354 SER A O 1
ATOM 2697 N N . THR A 1 355 ? -5.337 5.983 -19.308 1.00 98.31 355 THR A N 1
ATOM 2698 C CA . THR A 1 355 ? -5.029 7.211 -18.565 1.00 98.31 355 THR A CA 1
ATOM 2699 C C . THR A 1 355 ? -4.159 8.205 -19.332 1.00 98.31 355 THR A C 1
ATOM 2701 O O . THR A 1 355 ? -3.831 9.258 -18.786 1.00 98.31 355 THR A O 1
ATOM 2704 N N . GLY A 1 356 ? -3.777 7.908 -20.580 1.00 98.19 356 GLY A N 1
ATOM 2705 C CA . GLY A 1 356 ? -2.882 8.767 -21.367 1.00 98.19 356 GLY A CA 1
ATOM 2706 C C . GLY A 1 356 ? -1.439 8.791 -20.847 1.00 98.19 356 GLY A C 1
ATOM 2707 O O . GLY A 1 356 ? -0.725 9.771 -21.041 1.00 98.19 356 GLY A O 1
ATOM 2708 N N . THR A 1 357 ? -1.009 7.720 -20.178 1.00 98.56 357 THR A N 1
ATOM 2709 C CA . THR A 1 357 ? 0.327 7.565 -19.579 1.00 98.56 357 THR A CA 1
ATOM 2710 C C . THR A 1 357 ? 1.067 6.361 -20.165 1.00 98.56 357 THR A C 1
ATOM 2712 O O . THR A 1 357 ? 1.837 5.698 -19.472 1.00 98.56 357 THR A O 1
ATOM 2715 N N . SER A 1 358 ? 0.805 6.021 -21.431 1.00 98.44 358 SER A N 1
ATOM 2716 C CA . SER A 1 358 ? 1.565 5.005 -22.168 1.00 98.44 358 SER A CA 1
ATOM 2717 C C . SER A 1 358 ? 3.045 5.373 -22.251 1.00 98.44 358 SER A C 1
ATOM 2719 O O . SER A 1 358 ? 3.391 6.554 -22.273 1.00 98.44 358 SER A O 1
ATOM 2721 N N . PHE A 1 359 ? 3.909 4.358 -22.350 1.00 97.50 359 PHE A N 1
ATOM 2722 C CA . PHE A 1 359 ? 5.354 4.545 -22.491 1.00 97.50 359 PHE A CA 1
ATOM 2723 C C . PHE A 1 359 ? 5.683 5.577 -23.599 1.00 97.50 359 PHE A C 1
ATOM 2725 O O . PHE A 1 359 ? 5.134 5.466 -24.698 1.00 97.50 359 PHE A O 1
ATOM 2732 N N . PRO A 1 360 ? 6.556 6.575 -23.344 1.00 97.88 360 PRO A N 1
ATOM 2733 C CA . PRO A 1 360 ? 7.481 6.667 -22.210 1.00 97.88 360 PRO A CA 1
ATOM 2734 C C . PRO A 1 360 ? 6.877 7.197 -20.899 1.00 97.88 360 PRO A C 1
ATOM 2736 O O . PRO A 1 360 ? 7.564 7.169 -19.882 1.00 97.88 360 PRO A O 1
ATOM 2739 N N . GLY A 1 361 ? 5.612 7.626 -20.891 1.00 98.56 361 GLY A N 1
ATOM 2740 C CA . GLY A 1 361 ? 4.861 7.859 -19.658 1.00 98.56 361 GLY A CA 1
ATOM 2741 C C . GLY A 1 361 ? 4.690 6.585 -18.822 1.00 98.56 361 GLY A C 1
ATOM 2742 O O . GLY A 1 361 ? 4.988 5.464 -19.258 1.00 98.56 361 GLY A O 1
ATOM 2743 N N . TYR A 1 362 ? 4.231 6.745 -17.585 1.00 98.81 362 TYR A N 1
ATOM 2744 C CA . TYR A 1 362 ? 4.130 5.642 -16.641 1.00 98.81 362 TYR A CA 1
ATOM 2745 C C . TYR A 1 362 ? 3.103 5.875 -15.531 1.00 98.81 362 TYR A C 1
ATOM 2747 O O . TYR A 1 362 ? 2.712 7.000 -15.216 1.00 98.81 362 TYR A O 1
ATOM 2755 N N . LEU A 1 363 ? 2.713 4.757 -14.921 1.00 98.88 363 LEU A N 1
ATOM 2756 C CA . LEU A 1 363 ? 2.106 4.677 -13.600 1.00 98.88 363 LEU A CA 1
ATOM 2757 C C . LEU A 1 363 ? 3.060 3.877 -12.705 1.00 98.88 363 LEU A C 1
ATOM 2759 O O . LEU A 1 363 ? 3.718 2.955 -13.192 1.00 98.88 363 LEU A O 1
ATOM 2763 N N . ILE A 1 364 ? 3.144 4.228 -11.424 1.00 98.88 364 ILE A N 1
ATOM 2764 C CA . ILE A 1 364 ? 3.742 3.368 -10.393 1.00 98.88 364 ILE A CA 1
ATOM 2765 C C . ILE A 1 364 ? 2.621 2.921 -9.467 1.00 98.88 364 ILE A C 1
ATOM 2767 O O . ILE A 1 364 ? 1.888 3.760 -8.942 1.00 98.88 364 ILE A O 1
ATOM 2771 N N . HIS A 1 365 ? 2.491 1.612 -9.282 1.00 98.88 365 HIS A N 1
ATOM 2772 C CA . HIS A 1 365 ? 1.482 1.001 -8.428 1.00 98.88 365 HIS A CA 1
ATOM 2773 C C . HIS A 1 365 ? 2.127 0.478 -7.141 1.00 98.88 365 HIS A C 1
ATOM 2775 O O . HIS A 1 365 ? 2.963 -0.416 -7.199 1.00 98.88 365 HIS A O 1
ATOM 2781 N N . GLU A 1 366 ? 1.687 1.014 -6.005 1.00 98.81 366 GLU A N 1
ATOM 2782 C CA . GLU A 1 366 ? 1.981 0.502 -4.653 1.00 98.81 366 GLU A CA 1
ATOM 2783 C C . GLU A 1 366 ? 0.693 0.119 -3.921 1.00 98.81 366 GLU A C 1
ATOM 2785 O O . GLU A 1 366 ? 0.682 -0.176 -2.743 1.00 98.81 366 GLU A O 1
ATOM 2790 N N . SER A 1 367 ? -0.453 0.124 -4.604 1.00 98.81 367 SER A N 1
ATOM 2791 C CA . SER A 1 367 ? -1.680 -0.342 -3.973 1.00 98.81 367 SER A CA 1
ATOM 2792 C C . SER A 1 367 ? -2.691 -0.837 -4.996 1.00 98.81 367 SER A C 1
ATOM 2794 O O . SER A 1 367 ? -2.925 -0.212 -6.040 1.00 98.81 367 SER A O 1
ATOM 2796 N N . ALA A 1 368 ? -3.283 -1.988 -4.691 1.00 98.88 368 ALA A N 1
ATOM 2797 C CA . ALA A 1 368 ? -4.333 -2.600 -5.485 1.00 98.88 368 ALA A CA 1
ATOM 2798 C C . ALA A 1 368 ? -5.218 -3.482 -4.605 1.00 98.88 368 ALA A C 1
ATOM 2800 O O . ALA A 1 368 ? -4.708 -4.231 -3.774 1.00 98.88 368 ALA A O 1
ATOM 2801 N N . VAL A 1 369 ? -6.530 -3.451 -4.831 1.00 98.81 369 VAL A N 1
ATOM 2802 C CA . VAL A 1 369 ? -7.493 -4.313 -4.134 1.00 98.81 369 VAL A CA 1
ATOM 2803 C C . VAL A 1 369 ? -8.500 -4.884 -5.126 1.00 98.81 369 VAL A C 1
ATOM 2805 O O . VAL A 1 369 ? -9.028 -4.169 -5.977 1.00 98.81 369 VAL A O 1
ATOM 2808 N N . TRP A 1 370 ? -8.778 -6.181 -5.018 1.00 98.62 370 TRP A N 1
ATOM 2809 C CA . TRP A 1 370 ? -9.896 -6.820 -5.706 1.00 98.62 370 TRP A CA 1
ATOM 2810 C C . TRP A 1 370 ? -11.160 -6.721 -4.848 1.00 98.62 370 TRP A C 1
ATOM 2812 O O . TRP A 1 370 ? -11.169 -7.188 -3.710 1.00 98.62 370 TRP A O 1
ATOM 2822 N N . SER A 1 371 ? -12.237 -6.166 -5.405 1.00 98.19 371 SER A N 1
ATOM 2823 C CA . SER A 1 371 ? -13.566 -6.233 -4.797 1.00 98.19 371 SER A CA 1
ATOM 2824 C C . SER A 1 371 ? -14.322 -7.449 -5.344 1.00 98.19 371 SER A C 1
ATOM 2826 O O . SER A 1 371 ? -14.670 -7.470 -6.533 1.00 98.19 371 SER A O 1
ATOM 2828 N N . PRO A 1 372 ? -14.630 -8.467 -4.519 1.00 94.38 372 PRO A N 1
ATOM 2829 C CA . PRO A 1 372 ? -15.499 -9.561 -4.940 1.00 94.38 372 PRO A CA 1
ATOM 2830 C C . PRO A 1 372 ? -16.952 -9.106 -5.149 1.00 94.38 372 PRO A C 1
ATOM 2832 O O . PRO A 1 372 ? -17.645 -9.711 -5.967 1.00 94.38 372 PRO A O 1
ATOM 2835 N N . LEU A 1 373 ? -17.398 -8.049 -4.455 1.00 95.94 373 LEU A N 1
ATOM 2836 C CA . LEU A 1 373 ? -18.747 -7.488 -4.582 1.00 95.94 373 LEU A CA 1
ATOM 2837 C C . LEU A 1 373 ? -18.943 -6.810 -5.939 1.00 95.94 373 LEU A C 1
ATOM 2839 O O . LEU A 1 373 ? -19.907 -7.098 -6.647 1.00 95.94 373 LEU A O 1
ATOM 2843 N N . HIS A 1 374 ? -17.996 -5.962 -6.335 1.00 97.75 374 HIS A N 1
ATOM 2844 C CA . HIS A 1 374 ? -18.051 -5.247 -7.609 1.00 97.75 374 HIS A CA 1
ATOM 2845 C C . HIS A 1 374 ? -17.541 -6.090 -8.779 1.00 97.75 374 HIS A C 1
ATOM 2847 O O . HIS A 1 374 ? -17.829 -5.781 -9.934 1.00 97.75 374 HIS A O 1
ATOM 2853 N N . ARG A 1 375 ? -16.796 -7.167 -8.494 1.00 97.38 375 ARG A N 1
ATOM 2854 C CA . ARG A 1 375 ? -16.016 -7.941 -9.474 1.00 97.38 375 ARG A CA 1
ATOM 2855 C C . ARG A 1 375 ? -15.051 -7.057 -10.268 1.00 97.38 375 ARG A C 1
ATOM 2857 O O . ARG A 1 375 ? -14.913 -7.200 -11.487 1.00 97.38 375 ARG A O 1
ATOM 2864 N N . GLN A 1 376 ? -14.395 -6.143 -9.564 1.00 98.56 376 GLN A N 1
ATOM 2865 C CA . GLN A 1 376 ? -13.489 -5.162 -10.146 1.00 98.56 376 GLN A CA 1
ATOM 2866 C C . GLN A 1 376 ? -12.180 -5.083 -9.371 1.00 98.56 376 GLN A C 1
ATOM 2868 O O . GLN A 1 376 ? -12.127 -5.275 -8.155 1.00 98.56 376 GLN A O 1
ATOM 2873 N N . TRP A 1 377 ? -11.120 -4.771 -10.107 1.00 98.88 377 TRP A N 1
ATOM 2874 C CA . TRP A 1 377 ? -9.854 -4.331 -9.553 1.00 98.88 377 TRP A CA 1
ATOM 2875 C C . TRP A 1 377 ? -9.886 -2.831 -9.318 1.00 98.88 377 TRP A C 1
ATOM 2877 O O . TRP A 1 377 ? -10.309 -2.081 -10.195 1.00 98.88 377 TRP A O 1
ATOM 2887 N N . TYR A 1 378 ? -9.369 -2.404 -8.177 1.00 98.94 378 TYR A N 1
ATOM 2888 C CA . TYR A 1 378 ? -9.160 -1.003 -7.853 1.00 98.94 378 TYR A CA 1
ATOM 2889 C C . TYR A 1 378 ? -7.678 -0.747 -7.629 1.00 98.94 378 TYR A C 1
ATOM 2891 O O . TYR A 1 378 ? -7.005 -1.543 -6.976 1.00 98.94 378 TYR A O 1
ATOM 2899 N N . PHE A 1 379 ? -7.178 0.367 -8.152 1.00 98.94 379 PHE A N 1
ATOM 2900 C CA . PHE A 1 379 ? -5.802 0.814 -7.964 1.00 98.94 379 PHE A CA 1
ATOM 2901 C C . PHE A 1 379 ? -5.791 2.284 -7.575 1.00 98.94 379 PHE A C 1
ATOM 2903 O O . PHE A 1 379 ? -6.476 3.100 -8.195 1.00 98.94 379 PHE A O 1
ATOM 2910 N N . LEU A 1 380 ? -4.934 2.625 -6.620 1.00 98.94 380 LEU A N 1
ATOM 2911 C CA . LEU A 1 380 ? -4.523 3.998 -6.360 1.00 98.94 380 LEU A CA 1
ATOM 2912 C C . LEU A 1 380 ? -3.034 4.088 -6.712 1.00 98.94 380 LEU A C 1
ATOM 2914 O O . LEU A 1 380 ? -2.186 3.742 -5.886 1.00 98.94 380 LEU A O 1
ATOM 2918 N N . PRO A 1 381 ? -2.679 4.464 -7.956 1.00 98.88 381 PRO A N 1
ATOM 2919 C CA . PRO A 1 381 ? -1.280 4.592 -8.330 1.00 98.88 381 PRO A CA 1
ATOM 2920 C C . PRO A 1 381 ? -0.580 5.587 -7.401 1.00 98.88 381 PRO A C 1
ATOM 2922 O O . PRO A 1 381 ? -1.119 6.653 -7.103 1.00 98.88 381 PRO A O 1
ATOM 2925 N N . ARG A 1 382 ? 0.641 5.266 -6.975 1.00 98.75 382 ARG A N 1
ATOM 2926 C CA . ARG A 1 382 ? 1.490 6.196 -6.228 1.00 98.75 382 ARG A CA 1
ATOM 2927 C C . ARG A 1 382 ? 1.840 7.393 -7.095 1.00 98.75 382 ARG A C 1
ATOM 2929 O O . ARG A 1 382 ? 1.758 8.538 -6.650 1.00 98.75 382 ARG A O 1
ATOM 2936 N N . ARG A 1 383 ? 2.253 7.105 -8.335 1.00 98.62 383 ARG A N 1
ATOM 2937 C CA . ARG A 1 383 ? 2.758 8.086 -9.296 1.00 98.62 383 ARG A CA 1
ATOM 2938 C C . ARG A 1 383 ? 2.047 7.970 -10.634 1.00 98.62 383 ARG A C 1
ATOM 2940 O O . ARG A 1 383 ? 1.716 6.864 -11.065 1.00 98.62 383 ARG A O 1
ATOM 2947 N N . ALA A 1 384 ? 1.869 9.102 -11.306 1.00 98.62 384 ALA A N 1
ATOM 2948 C CA . ALA A 1 384 ? 1.388 9.157 -12.681 1.00 98.62 384 ALA A CA 1
ATOM 2949 C C . ALA A 1 384 ? 2.117 10.242 -13.481 1.00 98.62 384 ALA A C 1
ATOM 2951 O O . ALA A 1 384 ? 2.253 11.380 -13.033 1.00 98.62 384 ALA A O 1
ATOM 2952 N N . SER A 1 385 ? 2.567 9.899 -14.687 1.00 98.56 385 SER A N 1
ATOM 2953 C CA . SER A 1 385 ? 3.278 10.825 -15.568 1.00 98.56 385 SER A CA 1
ATOM 2954 C C . SER A 1 385 ? 3.044 10.487 -17.038 1.00 98.56 385 SER A C 1
ATOM 2956 O O . SER A 1 385 ? 3.105 9.327 -17.438 1.00 98.56 385 SER A O 1
ATOM 2958 N N . SER A 1 386 ? 2.831 11.506 -17.868 1.00 98.19 386 SER A N 1
ATOM 2959 C CA . SER A 1 386 ? 2.902 11.388 -19.332 1.00 98.19 386 SER A CA 1
ATOM 2960 C C . SER A 1 386 ? 4.330 11.552 -19.872 1.00 98.19 386 SER A C 1
ATOM 2962 O O . SER A 1 386 ? 4.579 11.320 -21.052 1.00 98.19 386 SER A O 1
ATOM 2964 N N . GLU A 1 387 ? 5.268 11.981 -19.027 1.00 98.38 387 GLU A N 1
ATOM 2965 C CA . GLU A 1 387 ? 6.683 12.178 -19.350 1.00 98.38 387 GLU A CA 1
ATOM 2966 C C . GLU A 1 387 ? 7.524 10.949 -18.958 1.00 98.38 387 GLU A C 1
ATOM 2968 O O . GLU A 1 387 ? 7.120 10.215 -18.047 1.00 98.38 387 GLU A O 1
ATOM 2973 N N . PRO A 1 388 ? 8.700 10.743 -19.591 1.00 98.25 388 PRO A N 1
ATOM 2974 C CA . PRO A 1 388 ? 9.641 9.686 -19.224 1.00 98.25 388 PRO A CA 1
ATOM 2975 C C . PRO A 1 388 ? 10.002 9.673 -17.736 1.00 98.25 388 PRO A C 1
ATOM 2977 O O . PRO A 1 388 ? 10.075 10.720 -17.093 1.00 98.25 388 PRO A O 1
ATOM 2980 N N . TYR A 1 389 ? 10.280 8.482 -17.202 1.00 98.44 389 TYR A N 1
ATOM 2981 C CA . TYR A 1 389 ? 10.763 8.331 -15.829 1.00 98.44 389 TYR A CA 1
ATOM 2982 C C . TYR A 1 389 ? 12.106 9.046 -15.621 1.00 98.44 389 TYR A C 1
ATOM 2984 O O . TYR A 1 389 ? 13.064 8.827 -16.365 1.00 98.44 389 TYR A O 1
ATOM 2992 N N . ASP A 1 390 ? 12.168 9.851 -14.565 1.00 98.06 390 ASP A N 1
ATOM 2993 C CA . ASP A 1 390 ? 13.377 10.453 -14.014 1.00 98.06 390 ASP A CA 1
ATOM 2994 C C . ASP A 1 390 ? 13.252 10.410 -12.491 1.00 98.06 390 ASP A C 1
ATOM 2996 O O . ASP A 1 390 ? 12.251 10.874 -11.947 1.00 98.06 390 ASP A O 1
ATOM 3000 N N . GLU A 1 391 ? 14.246 9.834 -11.817 1.00 95.56 391 GLU A N 1
ATOM 3001 C CA . GLU A 1 391 ? 14.193 9.546 -10.375 1.00 95.56 391 GLU A CA 1
ATOM 3002 C C . GLU A 1 391 ? 13.951 10.793 -9.509 1.00 95.56 391 GLU A C 1
ATOM 3004 O O . GLU A 1 391 ? 13.267 10.710 -8.497 1.00 95.56 391 GLU A O 1
ATOM 3009 N N . VAL A 1 392 ? 14.450 11.958 -9.936 1.00 94.56 392 VAL A N 1
ATOM 3010 C CA . VAL A 1 392 ? 14.292 13.218 -9.198 1.00 94.56 392 VAL A CA 1
ATOM 3011 C C . VAL A 1 392 ? 12.917 13.818 -9.462 1.00 94.56 392 VAL A C 1
ATOM 3013 O O . VAL A 1 392 ? 12.267 14.333 -8.557 1.00 94.56 392 VAL A O 1
ATOM 3016 N N . GLN A 1 393 ? 12.457 13.779 -10.714 1.00 96.25 393 GLN A N 1
ATOM 3017 C CA . GLN A 1 393 ? 11.136 14.307 -11.052 1.00 96.25 393 GLN A CA 1
ATOM 3018 C C . GLN A 1 393 ? 10.003 13.448 -10.485 1.00 96.25 393 GLN A C 1
ATOM 3020 O O . GLN A 1 393 ? 8.932 13.995 -10.225 1.00 96.25 393 GLN A O 1
ATOM 3025 N N . ASP A 1 394 ? 10.220 12.141 -10.312 1.00 96.94 394 ASP A N 1
ATOM 3026 C CA . ASP A 1 394 ? 9.230 11.185 -9.802 1.00 96.94 394 ASP A CA 1
ATOM 3027 C C . ASP A 1 394 ? 8.763 11.506 -8.371 1.00 96.94 394 ASP A C 1
ATOM 3029 O O . ASP A 1 394 ? 7.581 11.335 -8.065 1.00 96.94 394 ASP A O 1
ATOM 3033 N N . GLU A 1 395 ? 9.627 12.094 -7.529 1.00 95.31 395 GLU A N 1
ATOM 3034 C CA . GLU A 1 395 ? 9.266 12.568 -6.177 1.00 95.31 395 GLU A CA 1
ATOM 3035 C C . GLU A 1 395 ? 8.036 13.500 -6.190 1.00 95.31 395 GLU A C 1
ATOM 3037 O O . GLU A 1 395 ? 7.250 13.526 -5.238 1.00 95.31 395 GLU A O 1
ATOM 3042 N N . LEU A 1 396 ? 7.826 14.217 -7.303 1.00 96.69 396 LEU A N 1
ATOM 3043 C CA . LEU A 1 396 ? 6.741 15.176 -7.520 1.00 96.69 396 LEU A CA 1
ATOM 3044 C C . LEU A 1 396 ? 5.645 14.668 -8.475 1.00 96.69 396 LEU A C 1
ATOM 3046 O O . LEU A 1 396 ? 4.867 15.468 -8.996 1.00 96.69 396 LEU A O 1
ATOM 3050 N N . ARG A 1 397 ? 5.562 13.358 -8.740 1.00 97.75 397 ARG A N 1
ATOM 3051 C CA . ARG A 1 397 ? 4.527 12.757 -9.613 1.00 97.75 397 ARG A CA 1
ATOM 3052 C C . ARG A 1 397 ? 3.379 12.109 -8.850 1.00 97.75 397 ARG A C 1
ATOM 3054 O O . ARG A 1 397 ? 2.686 11.264 -9.410 1.00 97.75 397 ARG A O 1
ATOM 3061 N N . GLY A 1 398 ? 3.177 12.487 -7.585 1.00 98.12 398 GLY A N 1
ATOM 3062 C CA . GLY A 1 398 ? 2.012 12.080 -6.800 1.00 98.12 398 GLY A CA 1
ATOM 3063 C C . GLY A 1 398 ? 0.707 12.363 -7.547 1.00 98.12 398 GLY A C 1
ATOM 3064 O O . GLY A 1 398 ? 0.569 13.393 -8.210 1.00 98.12 398 GLY A O 1
ATOM 3065 N N . THR A 1 399 ? -0.240 11.432 -7.470 1.00 98.44 399 THR A N 1
ATOM 3066 C CA . THR A 1 399 ? -1.522 11.509 -8.182 1.00 98.44 399 THR A CA 1
ATOM 3067 C C . THR A 1 399 ? -2.698 11.339 -7.226 1.00 98.44 399 THR A C 1
ATOM 3069 O O . THR A 1 399 ? -2.545 10.929 -6.078 1.00 98.44 399 THR A O 1
ATOM 3072 N N . ASN A 1 400 ? -3.890 11.682 -7.698 1.00 98.50 400 ASN A N 1
ATOM 3073 C CA . ASN A 1 400 ? -5.144 11.543 -6.969 1.00 98.50 400 ASN A CA 1
ATOM 3074 C C . ASN A 1 400 ? -6.138 10.625 -7.696 1.00 98.50 400 ASN A C 1
ATOM 3076 O O . ASN A 1 400 ? -7.347 10.784 -7.554 1.00 98.50 400 ASN A O 1
ATOM 3080 N N . TRP A 1 401 ? -5.641 9.714 -8.529 1.00 98.75 401 TRP A N 1
ATOM 3081 C CA . TRP A 1 401 ? -6.476 8.858 -9.364 1.00 98.75 401 TRP A CA 1
ATOM 3082 C C . TRP A 1 401 ? -6.850 7.562 -8.653 1.00 98.75 401 TRP A C 1
ATOM 3084 O O . TRP A 1 401 ? -5.977 6.855 -8.157 1.00 98.75 401 TRP A O 1
ATOM 3094 N N . LEU A 1 402 ? -8.134 7.222 -8.699 1.00 98.88 402 LEU A N 1
ATOM 3095 C CA . LEU A 1 402 ? -8.650 5.876 -8.489 1.00 98.88 402 LEU A CA 1
ATOM 3096 C C . LEU A 1 402 ? -8.937 5.261 -9.855 1.00 98.88 402 LEU A C 1
ATOM 3098 O O . LEU A 1 402 ? -9.740 5.793 -10.623 1.00 98.88 402 LEU A O 1
ATOM 3102 N N . LEU A 1 403 ? -8.276 4.150 -10.161 1.00 98.94 403 LEU A N 1
ATOM 3103 C CA . LEU A 1 403 ? -8.573 3.349 -11.342 1.00 98.94 403 LEU A CA 1
ATOM 3104 C C . LEU A 1 403 ? -9.445 2.175 -10.918 1.00 98.94 403 LEU A C 1
ATOM 3106 O O . LEU A 1 403 ? -9.077 1.462 -9.990 1.00 98.94 403 LEU A O 1
ATOM 3110 N N . ALA A 1 404 ? -10.562 1.965 -11.606 1.00 98.88 404 ALA A N 1
ATOM 3111 C CA . ALA A 1 404 ? -11.374 0.762 -11.476 1.00 98.88 404 ALA A CA 1
ATOM 3112 C C . ALA A 1 404 ? -11.371 0.020 -12.813 1.00 98.88 404 ALA A C 1
ATOM 3114 O O . ALA A 1 404 ? -11.637 0.624 -13.853 1.00 98.88 404 ALA A O 1
ATOM 3115 N N . ALA A 1 405 ? -11.051 -1.267 -12.793 1.00 98.81 405 ALA A N 1
ATOM 3116 C CA . ALA A 1 405 ? -10.989 -2.117 -13.972 1.00 98.81 405 ALA A CA 1
ATOM 3117 C C . ALA A 1 405 ? -11.859 -3.359 -13.777 1.00 98.81 405 ALA A C 1
ATOM 3119 O O . ALA A 1 405 ? -11.895 -3.937 -12.689 1.00 98.81 405 ALA A O 1
ATOM 3120 N N . ASP A 1 406 ? -12.552 -3.794 -14.827 1.00 98.31 406 ASP A N 1
ATOM 3121 C CA . ASP A 1 406 ? -13.174 -5.117 -14.809 1.00 98.31 406 ASP A CA 1
ATOM 3122 C C . ASP A 1 406 ? -12.119 -6.239 -14.730 1.00 98.31 406 ASP A C 1
ATOM 3124 O O . ASP A 1 406 ? -10.911 -6.026 -14.842 1.00 98.31 406 ASP A O 1
ATOM 3128 N N . GLU A 1 407 ? -12.580 -7.470 -14.523 1.00 96.31 407 GLU A N 1
ATOM 3129 C CA . GLU A 1 407 ? -11.714 -8.642 -14.355 1.00 96.31 407 GLU A CA 1
ATOM 3130 C C . GLU A 1 407 ? -10.742 -8.883 -15.527 1.00 96.31 407 GLU A C 1
ATOM 3132 O O . GLU A 1 407 ? -9.713 -9.538 -15.344 1.00 96.31 407 GLU A O 1
ATOM 3137 N N . ARG A 1 408 ? -11.053 -8.363 -16.720 1.00 96.44 408 ARG A N 1
ATOM 3138 C CA . ARG A 1 408 ? -10.261 -8.540 -17.943 1.00 96.44 408 ARG A CA 1
ATOM 3139 C C . ARG A 1 408 ? -9.504 -7.280 -18.357 1.00 96.44 408 ARG A C 1
ATOM 3141 O O . ARG A 1 408 ? -8.746 -7.347 -19.322 1.00 96.44 408 ARG A O 1
ATOM 3148 N N . PHE A 1 409 ? -9.675 -6.177 -17.627 1.00 98.31 409 PHE A N 1
ATOM 3149 C CA . PHE A 1 409 ? -9.187 -4.845 -17.979 1.00 98.31 409 PHE A CA 1
ATOM 3150 C C . PHE A 1 409 ? -9.669 -4.390 -19.370 1.00 98.31 409 PHE A C 1
ATOM 3152 O O . PHE A 1 409 ? -8.981 -3.634 -20.056 1.00 98.31 409 PHE A O 1
ATOM 3159 N N . GLU A 1 410 ? -10.849 -4.852 -19.795 1.00 97.06 410 GLU A N 1
ATOM 3160 C CA . GLU A 1 410 ? -11.492 -4.416 -21.044 1.00 97.06 410 GLU A CA 1
ATOM 3161 C C . GLU A 1 410 ? -12.141 -3.037 -20.850 1.00 97.06 410 GLU A C 1
ATOM 3163 O O . GLU A 1 410 ? -12.069 -2.174 -21.727 1.00 97.06 410 GLU A O 1
ATOM 3168 N N . THR A 1 411 ? -12.712 -2.809 -19.665 1.00 98.12 411 THR A N 1
ATOM 3169 C CA . THR A 1 411 ? -13.230 -1.518 -19.208 1.00 98.12 411 THR A CA 1
ATOM 3170 C C . THR A 1 411 ? -12.397 -1.004 -18.044 1.00 98.12 411 THR A C 1
ATOM 3172 O O . THR A 1 411 ? -12.268 -1.681 -17.024 1.00 98.12 411 THR A O 1
ATOM 3175 N N . ILE A 1 412 ? -11.866 0.213 -18.182 1.00 98.81 412 ILE A N 1
ATOM 3176 C CA . ILE A 1 412 ? -11.101 0.902 -17.140 1.00 98.81 412 ILE A CA 1
ATOM 3177 C C . ILE A 1 412 ? -11.657 2.314 -16.993 1.00 98.81 412 ILE A C 1
ATOM 3179 O O . ILE A 1 412 ? -11.747 3.061 -17.969 1.00 98.81 412 ILE A O 1
ATOM 3183 N N . THR A 1 413 ? -12.026 2.687 -15.774 1.00 98.50 413 THR A N 1
ATOM 3184 C CA . THR A 1 413 ? -12.501 4.029 -15.433 1.00 98.50 413 THR A CA 1
ATOM 3185 C C . THR A 1 413 ? -11.533 4.707 -14.482 1.00 98.50 413 THR A C 1
ATOM 3187 O O . THR A 1 413 ? -10.976 4.062 -13.595 1.00 98.50 413 THR A O 1
ATOM 3190 N N . ARG A 1 414 ? -11.376 6.022 -14.640 1.00 98.44 414 ARG A N 1
ATOM 3191 C CA . ARG A 1 414 ? -10.579 6.870 -13.755 1.00 98.44 414 ARG A CA 1
ATOM 3192 C C . ARG A 1 414 ? -11.487 7.848 -13.019 1.00 98.44 414 ARG A C 1
ATOM 3194 O O . ARG A 1 414 ? -12.171 8.639 -13.664 1.00 98.44 414 ARG A O 1
ATOM 3201 N N . THR A 1 415 ? -11.405 7.846 -11.696 1.00 98.62 415 THR A N 1
ATOM 3202 C CA . THR A 1 415 ? -12.037 8.830 -10.811 1.00 98.62 415 THR A CA 1
ATOM 3203 C C . THR A 1 415 ? -10.950 9.676 -10.151 1.00 98.62 415 THR A C 1
ATOM 3205 O O . THR A 1 415 ? -9.902 9.158 -9.773 1.00 98.62 415 THR A O 1
ATOM 3208 N N . GLU A 1 416 ? -11.168 10.983 -10.023 1.00 98.38 416 GLU A N 1
ATOM 3209 C CA . GLU A 1 416 ? -10.252 11.886 -9.315 1.00 98.38 416 GLU A CA 1
ATOM 3210 C C . GLU A 1 416 ? -10.728 12.096 -7.874 1.00 98.38 416 GLU A C 1
ATOM 3212 O O . GLU A 1 416 ? -11.901 12.378 -7.633 1.00 98.38 416 GLU A O 1
ATOM 3217 N N . ILE A 1 417 ? -9.813 11.961 -6.916 1.00 98.19 417 ILE A N 1
ATOM 3218 C CA . ILE A 1 417 ? -10.087 12.047 -5.482 1.00 98.19 417 ILE A CA 1
ATOM 3219 C C . ILE A 1 417 ? -9.575 13.384 -4.946 1.00 98.19 417 ILE A C 1
ATOM 3221 O O . ILE A 1 417 ? -8.370 13.596 -4.803 1.00 98.19 417 ILE A O 1
ATOM 3225 N N . GLY A 1 418 ? -10.472 14.316 -4.632 1.00 95.19 418 GLY A N 1
ATOM 3226 C CA . GLY A 1 418 ? -10.075 15.624 -4.103 1.00 95.19 418 GLY A CA 1
ATOM 3227 C C . GLY A 1 418 ? -9.073 16.364 -5.006 1.00 95.19 418 GLY A C 1
ATOM 3228 O O . GLY A 1 418 ? -9.194 16.355 -6.228 1.00 95.19 418 GLY A O 1
ATOM 3229 N N . ARG A 1 419 ? -8.078 17.034 -4.408 1.00 94.75 419 ARG A N 1
ATOM 3230 C CA . ARG A 1 419 ? -7.026 17.764 -5.143 1.00 94.75 419 ARG A CA 1
ATOM 3231 C C . ARG A 1 419 ? -5.722 16.975 -5.161 1.00 94.75 419 ARG A C 1
ATOM 3233 O O . ARG A 1 419 ? -5.354 16.374 -4.156 1.00 94.75 419 ARG A O 1
ATOM 3240 N N . VAL A 1 420 ? -5.001 17.046 -6.279 1.00 96.31 420 VAL A N 1
ATOM 3241 C CA . VAL A 1 420 ? -3.649 16.488 -6.378 1.00 96.31 420 VAL A CA 1
ATOM 3242 C C . VAL A 1 420 ? -2.684 17.232 -5.449 1.00 96.31 420 VAL A C 1
ATOM 3244 O O . VAL A 1 420 ? -2.640 18.462 -5.434 1.00 96.31 420 VAL A O 1
ATOM 3247 N N . GLU A 1 421 ? -1.902 16.471 -4.689 1.00 96.81 421 GLU A N 1
ATOM 3248 C CA . GLU A 1 421 ? -0.736 16.948 -3.946 1.00 96.81 421 GLU A CA 1
ATOM 3249 C C . GLU A 1 421 ? 0.491 16.226 -4.525 1.00 96.81 421 GLU A C 1
ATOM 3251 O O . GLU A 1 421 ? 0.703 15.056 -4.211 1.00 96.81 421 GLU A O 1
ATOM 3256 N N . PRO A 1 422 ? 1.280 16.881 -5.397 1.00 96.88 422 PRO A N 1
ATOM 3257 C CA . PRO A 1 422 ? 2.349 16.233 -6.163 1.00 96.88 422 PRO A CA 1
ATOM 3258 C C . PRO A 1 422 ? 3.396 15.498 -5.319 1.00 96.88 422 PRO A C 1
ATOM 3260 O O . PRO A 1 422 ? 4.018 14.549 -5.794 1.00 96.88 422 PRO A O 1
ATOM 3263 N N . ARG A 1 423 ? 3.592 15.921 -4.065 1.00 96.56 423 ARG A N 1
ATOM 3264 C CA . ARG A 1 423 ? 4.559 15.314 -3.140 1.00 96.56 423 ARG A CA 1
ATOM 3265 C C . ARG A 1 423 ? 4.063 14.024 -2.483 1.00 96.56 423 ARG A C 1
ATOM 3267 O O . ARG A 1 423 ? 4.869 13.293 -1.917 1.00 96.56 423 ARG A O 1
ATOM 3274 N N . ARG A 1 424 ? 2.754 13.755 -2.521 1.00 96.88 424 ARG A N 1
ATOM 3275 C CA . ARG A 1 424 ? 2.115 12.632 -1.825 1.00 96.88 424 ARG A CA 1
ATOM 3276 C C . ARG A 1 424 ? 1.664 11.580 -2.827 1.00 96.88 424 ARG A C 1
ATOM 3278 O O . ARG A 1 424 ? 0.854 11.868 -3.704 1.00 96.88 424 ARG A O 1
ATOM 3285 N N . GLY A 1 425 ? 2.163 10.361 -2.673 1.00 98.12 425 GLY A N 1
ATOM 3286 C CA . GLY A 1 425 ? 1.726 9.205 -3.452 1.00 98.12 425 GLY A CA 1
ATOM 3287 C C . GLY A 1 425 ? 0.992 8.204 -2.572 1.00 98.12 425 GLY A C 1
ATOM 3288 O O . GLY A 1 425 ? 1.375 8.020 -1.420 1.00 98.12 425 GLY A O 1
ATOM 3289 N N . PHE A 1 426 ? -0.063 7.576 -3.092 1.00 98.75 426 PHE A N 1
ATOM 3290 C CA . PHE A 1 426 ? -0.728 6.470 -2.401 1.00 98.75 426 PHE A CA 1
ATOM 3291 C C . PHE A 1 426 ? 0.226 5.286 -2.217 1.00 98.75 426 PHE A C 1
ATOM 3293 O O . PHE A 1 426 ? 0.907 4.917 -3.170 1.00 98.75 426 PHE A O 1
ATOM 3300 N N . SER A 1 427 ? 0.247 4.708 -1.016 1.00 98.62 427 SER A N 1
ATOM 3301 C CA . SER A 1 427 ? 1.112 3.576 -0.651 1.00 98.62 427 SER A CA 1
ATOM 3302 C C . SER A 1 427 ? 0.349 2.321 -0.233 1.00 98.62 427 SER A C 1
ATOM 3304 O O . SER A 1 427 ? 0.898 1.244 -0.311 1.00 98.62 427 SER A O 1
ATOM 3306 N N . SER A 1 428 ? -0.904 2.427 0.221 1.00 98.88 428 SER A N 1
ATOM 3307 C CA . SER A 1 428 ? -1.768 1.272 0.508 1.00 98.88 428 SER A CA 1
ATOM 3308 C C . SER A 1 428 ? -3.216 1.735 0.663 1.00 98.88 428 SER A C 1
ATOM 3310 O O . SER A 1 428 ? -3.471 2.901 0.985 1.00 98.88 428 SER A O 1
ATOM 3312 N N . PHE A 1 429 ? -4.181 0.843 0.444 1.00 98.88 429 PHE A N 1
ATOM 3313 C CA . PHE A 1 429 ? -5.582 1.089 0.786 1.00 98.88 429 PHE A CA 1
ATOM 3314 C C . PHE A 1 429 ? -6.345 -0.205 1.052 1.00 98.88 429 PHE A C 1
ATOM 3316 O O . PHE A 1 429 ? -5.922 -1.286 0.637 1.00 98.88 429 PHE A O 1
ATOM 3323 N N . LYS A 1 430 ? -7.496 -0.078 1.718 1.00 98.81 430 LYS A N 1
ATOM 3324 C CA . LYS A 1 430 ? -8.494 -1.140 1.903 1.00 98.81 430 LYS A CA 1
ATOM 3325 C C . LYS A 1 430 ? -9.903 -0.546 1.803 1.00 98.81 430 LYS A C 1
ATOM 3327 O O . LYS A 1 430 ? -10.105 0.637 2.088 1.00 98.81 430 LYS A O 1
ATOM 3332 N N . PHE A 1 431 ? -10.877 -1.365 1.415 1.00 98.69 431 PHE A N 1
ATOM 3333 C CA . PHE A 1 431 ? -12.286 -0.996 1.551 1.00 98.69 431 PHE A CA 1
ATOM 3334 C C . PHE A 1 431 ? -12.683 -0.988 3.022 1.00 98.69 431 PHE A C 1
ATOM 3336 O O . PHE A 1 431 ? -12.292 -1.880 3.776 1.00 98.69 431 PHE A O 1
ATOM 3343 N N . VAL A 1 432 ? -13.460 0.010 3.437 1.00 98.19 432 VAL A N 1
ATOM 3344 C CA . VAL A 1 432 ? -14.005 0.062 4.792 1.00 98.19 432 VAL A CA 1
ATOM 3345 C C . VAL A 1 432 ? -15.074 -1.033 4.922 1.00 98.19 432 VAL A C 1
ATOM 3347 O O . VAL A 1 432 ? -16.019 -1.053 4.128 1.00 98.19 432 VAL A O 1
ATOM 3350 N N . PRO A 1 433 ? -14.967 -1.955 5.898 1.00 95.06 433 PRO A N 1
ATOM 3351 C CA . PRO A 1 433 ? -15.935 -3.029 6.053 1.00 95.06 433 PRO A CA 1
ATOM 3352 C C . PRO A 1 433 ? -17.362 -2.506 6.227 1.00 95.06 433 PRO A C 1
ATOM 3354 O O . PRO A 1 433 ? -17.586 -1.491 6.884 1.00 95.06 433 PRO A O 1
ATOM 3357 N N . TYR A 1 434 ? -18.336 -3.257 5.706 1.00 93.88 434 TYR A N 1
ATOM 3358 C CA . TYR A 1 434 ? -19.771 -2.941 5.791 1.00 93.88 434 TYR A CA 1
ATOM 3359 C C . TYR A 1 434 ? -20.205 -1.672 5.035 1.00 93.88 434 TYR A C 1
ATOM 3361 O O . TYR A 1 434 ? -21.248 -1.107 5.353 1.00 93.88 434 TYR A O 1
ATOM 3369 N N . THR A 1 435 ? -19.437 -1.250 4.026 1.00 96.06 435 THR A N 1
ATOM 3370 C CA . THR A 1 435 ? -19.786 -0.130 3.127 1.00 96.06 435 THR A CA 1
ATOM 3371 C C . THR A 1 435 ? -20.118 -0.588 1.702 1.00 96.06 435 THR A C 1
ATOM 3373 O O . THR A 1 435 ? -20.176 0.225 0.780 1.00 96.06 435 THR A O 1
ATOM 3376 N N . ASP A 1 436 ? -20.314 -1.898 1.507 1.00 97.25 436 ASP A N 1
ATOM 3377 C CA . ASP A 1 436 ? -20.452 -2.540 0.193 1.00 97.25 436 ASP A CA 1
ATOM 3378 C C . ASP A 1 436 ? -19.327 -2.128 -0.770 1.00 97.25 436 ASP A C 1
ATOM 3380 O O . ASP A 1 436 ? -19.578 -1.794 -1.919 1.00 97.25 436 ASP A O 1
ATOM 3384 N N . ASP A 1 437 ? -18.089 -2.075 -0.264 1.00 98.12 437 ASP A N 1
ATOM 3385 C CA . ASP A 1 437 ? -16.892 -1.617 -0.981 1.00 98.12 437 ASP A CA 1
ATOM 3386 C C . ASP A 1 437 ? -17.020 -0.206 -1.609 1.00 98.12 437 ASP A C 1
ATOM 3388 O O . ASP A 1 437 ? -16.291 0.141 -2.539 1.00 98.12 437 ASP A O 1
ATOM 3392 N N . ASN A 1 438 ? -17.924 0.649 -1.115 1.00 98.25 438 ASN A N 1
ATOM 3393 C CA . ASN A 1 438 ? -18.088 2.011 -1.640 1.00 98.25 438 ASN A CA 1
ATOM 3394 C C . ASN A 1 438 ? -17.148 3.030 -0.997 1.00 98.25 438 ASN A C 1
ATOM 3396 O O . ASN A 1 438 ? -16.958 4.102 -1.573 1.00 98.25 438 ASN A O 1
ATOM 3400 N N . GLU A 1 439 ? -16.565 2.724 0.162 1.00 98.56 439 GLU A N 1
ATOM 3401 C CA . GLU A 1 439 ? -15.687 3.631 0.902 1.00 98.56 439 GLU A CA 1
ATOM 3402 C C . GLU A 1 439 ? -14.299 3.019 1.087 1.00 98.56 439 GLU A C 1
ATOM 3404 O O . GLU A 1 439 ? -14.150 1.836 1.393 1.00 98.56 439 GLU A O 1
ATOM 3409 N N . ILE A 1 440 ? -13.265 3.834 0.896 1.00 98.81 440 ILE A N 1
ATOM 3410 C CA . ILE A 1 440 ? -11.860 3.430 0.925 1.00 98.81 440 ILE A CA 1
ATOM 3411 C C . ILE A 1 440 ? -11.135 4.219 2.007 1.00 98.81 440 ILE A C 1
ATOM 3413 O O . ILE A 1 440 ? -11.216 5.446 2.026 1.00 98.81 440 ILE A O 1
ATOM 3417 N N . ILE A 1 441 ? -10.365 3.523 2.845 1.00 98.75 441 ILE A N 1
ATOM 3418 C CA . ILE A 1 441 ? -9.289 4.115 3.647 1.00 98.75 441 ILE A CA 1
ATOM 3419 C C . ILE A 1 441 ? -7.965 3.916 2.909 1.00 98.75 441 ILE A C 1
ATOM 3421 O O . ILE A 1 441 ? -7.636 2.796 2.521 1.00 98.75 441 ILE A O 1
ATOM 3425 N N . ALA A 1 442 ? -7.202 4.990 2.719 1.00 98.81 442 ALA A N 1
ATOM 3426 C CA . ALA A 1 442 ? -5.931 4.952 2.004 1.00 98.81 442 ALA A CA 1
ATOM 3427 C C . ALA A 1 442 ? -4.828 5.706 2.749 1.00 98.81 442 ALA A C 1
ATOM 3429 O O . ALA A 1 442 ? -5.083 6.737 3.379 1.00 98.81 442 ALA A O 1
ATOM 3430 N N . ILE A 1 443 ? -3.596 5.215 2.621 1.00 98.56 443 ILE A N 1
ATOM 3431 C CA . ILE A 1 443 ? -2.387 5.903 3.068 1.00 98.56 443 ILE A CA 1
ATOM 3432 C C . ILE A 1 443 ? -1.712 6.567 1.873 1.00 98.56 443 ILE A C 1
ATOM 3434 O O . ILE A 1 443 ? -1.635 5.999 0.782 1.00 98.56 443 ILE A O 1
ATOM 3438 N N . LYS A 1 444 ? -1.207 7.779 2.096 1.00 98.31 444 LYS A N 1
ATOM 3439 C CA . LYS A 1 444 ? -0.246 8.440 1.217 1.00 98.31 444 LYS A CA 1
ATOM 3440 C C . LYS A 1 444 ? 1.059 8.682 1.956 1.00 98.31 444 LYS A C 1
ATOM 3442 O O . LYS A 1 444 ? 1.029 9.158 3.092 1.00 98.31 444 LYS A O 1
ATOM 3447 N N . THR A 1 445 ? 2.188 8.462 1.294 1.00 97.12 445 THR A N 1
ATOM 3448 C CA . THR A 1 445 ? 3.510 8.833 1.812 1.00 97.12 445 THR A CA 1
ATOM 3449 C C . THR A 1 445 ? 4.113 9.983 1.009 1.00 97.12 445 THR A C 1
ATOM 3451 O O . THR A 1 445 ? 3.876 10.135 -0.192 1.00 97.12 445 THR A O 1
ATOM 3454 N N . GLU A 1 446 ? 4.846 10.846 1.706 1.00 94.06 446 GLU A N 1
ATOM 3455 C CA . GLU A 1 446 ? 5.656 11.928 1.150 1.00 94.06 446 GLU A CA 1
ATOM 3456 C C . GLU A 1 446 ? 7.124 11.576 1.373 1.00 94.06 446 GLU A C 1
ATOM 3458 O O . GLU A 1 446 ? 7.530 11.344 2.510 1.00 94.06 446 GLU A O 1
ATOM 3463 N N . GLU A 1 447 ? 7.895 11.568 0.290 1.00 88.75 447 GLU A N 1
ATOM 3464 C CA . GLU A 1 447 ? 9.348 11.434 0.292 1.00 88.75 447 GLU A CA 1
ATOM 3465 C C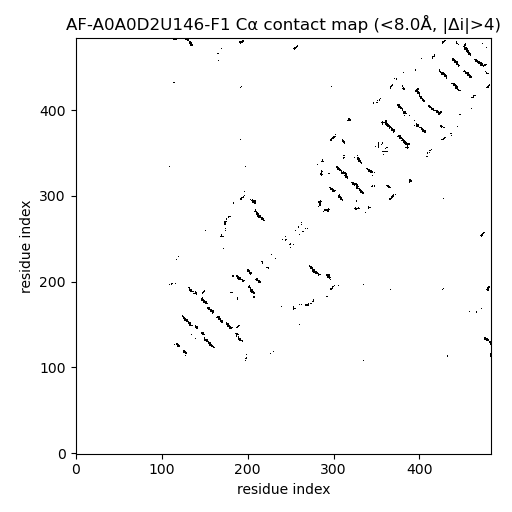 . GLU A 1 447 ? 9.892 12.491 -0.662 1.00 88.75 447 GLU A C 1
ATOM 3467 O O . GLU A 1 447 ? 9.847 12.333 -1.881 1.00 88.75 447 GLU A O 1
ATOM 3472 N N . VAL A 1 448 ? 10.297 13.627 -0.099 1.00 82.88 448 VAL A N 1
ATOM 3473 C CA . VAL A 1 448 ? 10.799 14.760 -0.882 1.00 82.88 448 VAL 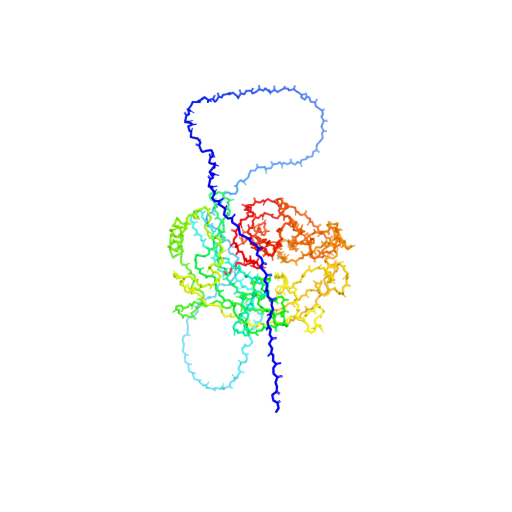A CA 1
ATOM 3474 C C . VAL A 1 448 ? 12.015 15.331 -0.191 1.00 82.88 448 VAL A C 1
ATOM 3476 O O . VAL A 1 448 ? 11.937 15.744 0.972 1.00 82.88 448 VAL A O 1
ATOM 3479 N N . ALA A 1 449 ? 13.141 15.362 -0.905 1.00 79.69 449 ALA A N 1
ATOM 3480 C CA . ALA A 1 449 ? 14.418 15.848 -0.378 1.00 79.69 449 ALA A CA 1
ATOM 3481 C C . ALA A 1 449 ? 14.795 15.226 0.991 1.00 79.69 449 ALA A C 1
ATOM 3483 O O . ALA A 1 449 ? 15.330 15.906 1.869 1.00 79.69 449 ALA A O 1
ATOM 3484 N N . GLY A 1 450 ? 14.479 13.939 1.186 1.00 77.94 450 GLY A N 1
ATOM 3485 C CA . GLY A 1 450 ? 14.773 13.176 2.405 1.00 77.94 450 GLY A CA 1
ATOM 3486 C C . GLY A 1 450 ? 13.819 13.403 3.584 1.00 77.94 450 GLY A C 1
ATOM 3487 O O . GLY A 1 450 ? 14.027 12.814 4.644 1.00 77.94 450 GLY A O 1
ATOM 3488 N N . LYS A 1 451 ? 12.777 14.234 3.440 1.00 83.31 451 LYS A N 1
ATOM 3489 C CA . LYS A 1 451 ? 11.713 14.348 4.446 1.00 83.31 451 LYS A CA 1
ATOM 3490 C C . LYS A 1 451 ? 10.671 13.255 4.219 1.00 83.31 451 LYS A C 1
ATOM 3492 O O . LYS A 1 451 ? 10.131 13.167 3.119 1.00 83.31 451 LYS A O 1
ATOM 3497 N N . LEU A 1 452 ? 10.355 12.509 5.278 1.00 90.56 452 LEU A N 1
ATOM 3498 C CA . LEU A 1 452 ? 9.359 11.439 5.267 1.00 90.56 452 LEU A CA 1
ATOM 3499 C C . LEU A 1 452 ? 8.125 11.827 6.084 1.00 90.56 452 LEU A C 1
ATOM 3501 O O . LEU A 1 452 ? 8.238 12.316 7.211 1.00 90.56 452 LEU A O 1
ATOM 3505 N N . SER A 1 453 ? 6.933 11.609 5.539 1.00 93.44 453 SER A N 1
ATOM 3506 C CA . SER A 1 453 ? 5.693 11.663 6.322 1.00 93.44 453 SER A CA 1
ATOM 3507 C C . SER A 1 453 ? 4.597 10.797 5.715 1.00 93.44 453 SER A C 1
ATOM 3509 O O . SER A 1 453 ? 4.606 10.528 4.514 1.00 93.44 453 SER A O 1
ATOM 3511 N N . SER A 1 454 ? 3.646 10.375 6.548 1.00 96.19 454 SER A N 1
ATOM 3512 C CA . SER A 1 454 ? 2.507 9.556 6.125 1.00 96.19 454 SER A CA 1
ATOM 3513 C C . SER A 1 454 ? 1.185 10.200 6.516 1.00 96.19 454 SER A C 1
ATOM 3515 O O . SER A 1 454 ? 1.047 10.757 7.609 1.00 96.19 454 SER A O 1
ATOM 3517 N N . TYR A 1 455 ? 0.204 10.090 5.628 1.00 96.50 455 TYR A N 1
ATOM 3518 C CA . TYR A 1 455 ? -1.129 10.664 5.765 1.00 96.50 455 TYR A CA 1
ATOM 3519 C C . TYR A 1 455 ? -2.183 9.592 5.522 1.00 96.50 455 TYR A C 1
ATOM 3521 O O . TYR A 1 455 ? -2.005 8.753 4.645 1.00 96.50 455 TYR A O 1
ATOM 3529 N N . VAL A 1 456 ? -3.300 9.665 6.237 1.00 97.50 456 VAL A N 1
ATOM 3530 C CA . VAL A 1 456 ? -4.503 8.875 5.959 1.00 97.50 456 VAL A CA 1
ATOM 3531 C C . VAL A 1 456 ? -5.565 9.750 5.304 1.00 97.50 456 VAL A C 1
ATOM 3533 O O . VAL A 1 456 ? -5.703 10.928 5.634 1.00 97.50 456 VAL A O 1
ATOM 3536 N N . THR A 1 457 ? -6.331 9.186 4.382 1.00 98.06 457 THR A N 1
ATOM 3537 C CA . THR A 1 457 ? -7.510 9.824 3.790 1.00 98.06 457 THR A CA 1
ATOM 3538 C C . THR A 1 457 ? -8.602 8.781 3.582 1.00 98.06 457 THR A C 1
ATOM 3540 O O . THR A 1 457 ? -8.311 7.590 3.448 1.00 98.06 457 THR A O 1
ATOM 3543 N N . ILE A 1 458 ? -9.858 9.224 3.591 1.00 98.56 458 ILE A N 1
ATOM 3544 C CA . ILE A 1 458 ? -11.019 8.367 3.353 1.00 98.56 458 ILE A CA 1
ATOM 3545 C C . ILE A 1 458 ? -11.903 9.028 2.315 1.00 98.56 458 ILE A C 1
ATOM 3547 O O . ILE A 1 458 ? -12.160 10.234 2.383 1.00 98.56 458 ILE A O 1
ATOM 3551 N N . PHE A 1 459 ? -12.358 8.246 1.349 1.00 98.62 459 PHE A N 1
ATOM 3552 C CA . PHE A 1 459 ? -13.179 8.727 0.250 1.00 98.62 459 PHE A CA 1
ATOM 3553 C C . PHE A 1 459 ? -14.043 7.613 -0.329 1.00 98.62 459 PHE A C 1
ATOM 3555 O O . PHE A 1 459 ? -13.758 6.429 -0.152 1.00 98.62 459 PHE A O 1
ATOM 3562 N N . THR A 1 460 ? -15.095 7.996 -1.043 1.00 98.62 460 THR A N 1
ATOM 3563 C CA . THR A 1 460 ? -15.928 7.051 -1.782 1.00 98.62 460 THR A CA 1
ATOM 3564 C C . THR A 1 460 ? -15.290 6.688 -3.122 1.00 98.62 460 THR A C 1
ATOM 3566 O O . THR A 1 460 ? -14.513 7.465 -3.688 1.00 98.62 460 THR A O 1
ATOM 3569 N N . ILE A 1 461 ? -15.678 5.554 -3.704 1.00 98.50 461 ILE A N 1
ATOM 3570 C CA . ILE A 1 461 ? -15.268 5.163 -5.068 1.00 98.50 461 ILE A CA 1
ATOM 3571 C C . ILE A 1 461 ? -15.715 6.164 -6.154 1.00 98.50 461 ILE A C 1
ATOM 3573 O O . ILE A 1 461 ? -15.220 6.131 -7.283 1.00 98.50 461 ILE A O 1
ATOM 3577 N N . TYR A 1 462 ? -16.624 7.081 -5.809 1.00 97.75 462 TYR A N 1
ATOM 3578 C CA . TYR A 1 462 ? -17.125 8.156 -6.668 1.00 97.75 462 TYR A CA 1
ATOM 3579 C C . TYR A 1 462 ? -16.331 9.466 -6.529 1.00 97.75 462 TYR A C 1
ATOM 3581 O O . TYR A 1 462 ? -16.619 10.429 -7.238 1.00 97.75 462 TYR A O 1
ATOM 3589 N N . GLY A 1 463 ? -15.327 9.515 -5.647 1.00 97.44 463 GLY A N 1
ATOM 3590 C CA . GLY A 1 463 ? -14.438 10.667 -5.475 1.00 97.44 463 GLY A CA 1
ATOM 3591 C C . GLY A 1 463 ? -14.840 11.656 -4.383 1.00 97.44 463 GLY A C 1
ATOM 3592 O O . GLY A 1 463 ? -14.182 12.687 -4.224 1.00 97.44 463 GLY A O 1
ATOM 3593 N N . GLU A 1 464 ? -15.880 11.356 -3.603 1.00 97.62 464 GLU A N 1
ATOM 3594 C CA . GLU A 1 464 ? -16.262 12.175 -2.452 1.00 97.62 464 GLU A CA 1
ATOM 3595 C C . GLU A 1 464 ? -15.295 11.939 -1.290 1.00 97.62 464 GLU A C 1
ATOM 3597 O O . GLU A 1 464 ? -15.142 10.816 -0.821 1.00 97.62 464 GLU A O 1
ATOM 3602 N N . VAL A 1 465 ? -14.643 12.999 -0.812 1.00 97.75 465 VAL A N 1
ATOM 3603 C CA . VAL A 1 465 ? -13.694 12.923 0.306 1.00 97.75 465 VAL A CA 1
ATOM 3604 C C . VAL A 1 465 ? -14.445 13.008 1.635 1.00 97.75 465 VAL A C 1
ATOM 3606 O O . VAL A 1 465 ? -15.017 14.048 1.958 1.00 97.75 465 VAL A O 1
ATOM 3609 N N . LEU A 1 466 ? -14.383 11.931 2.419 1.00 96.69 466 LEU A N 1
ATOM 3610 C CA . LEU A 1 466 ? -15.011 11.794 3.740 1.00 96.69 466 LEU A CA 1
ATOM 3611 C C . LEU A 1 466 ? -14.052 12.176 4.882 1.00 96.69 466 LEU A C 1
ATOM 3613 O O . LEU A 1 466 ? -14.481 12.686 5.917 1.00 96.69 466 LEU A O 1
ATOM 3617 N N . LEU A 1 467 ? -12.746 11.975 4.674 1.00 95.94 467 LEU A N 1
ATOM 3618 C CA . LEU A 1 467 ? -11.661 12.455 5.532 1.00 95.94 467 LEU A CA 1
ATOM 3619 C C . LEU A 1 467 ? -10.519 12.980 4.641 1.00 95.94 467 LEU A C 1
ATOM 3621 O O . LEU A 1 467 ? -9.921 12.189 3.900 1.00 95.94 467 LEU A O 1
ATOM 3625 N N . PRO A 1 468 ? -10.193 14.288 4.674 1.00 95.44 468 PRO A N 1
ATOM 3626 C CA . PRO A 1 468 ? -9.047 14.815 3.935 1.00 95.44 468 PRO A CA 1
ATOM 3627 C C . PRO A 1 468 ? -7.729 14.251 4.481 1.00 95.44 468 PRO A C 1
ATOM 3629 O O . PRO A 1 468 ? -7.688 13.762 5.608 1.00 95.44 468 PRO A O 1
ATOM 3632 N N . ASP A 1 469 ? -6.653 14.369 3.694 1.00 95.38 469 ASP A N 1
ATOM 3633 C CA . ASP A 1 469 ? -5.297 13.974 4.096 1.00 95.38 469 ASP A CA 1
ATOM 3634 C C . ASP A 1 469 ? -4.972 14.464 5.521 1.00 95.38 469 ASP A C 1
ATOM 3636 O O . ASP A 1 469 ? -4.744 15.654 5.759 1.00 95.38 469 ASP A O 1
ATOM 3640 N N . THR A 1 470 ? -4.938 13.523 6.457 1.00 93.56 470 THR A N 1
ATOM 3641 C CA . THR A 1 470 ? -4.683 13.743 7.879 1.00 93.56 470 THR A CA 1
ATOM 3642 C C . THR A 1 470 ? -3.345 13.109 8.217 1.00 93.56 470 THR A C 1
ATOM 3644 O O . THR A 1 470 ? -3.120 11.940 7.918 1.00 93.56 470 THR A O 1
ATOM 3647 N N . LEU A 1 471 ? -2.428 13.882 8.795 1.00 92.25 471 LEU A N 1
ATOM 3648 C CA . LEU A 1 471 ? -1.092 13.404 9.148 1.00 92.25 471 LEU A CA 1
ATOM 3649 C C . LEU A 1 471 ? -1.187 12.302 10.214 1.00 92.25 471 LEU A C 1
ATOM 3651 O O . LEU A 1 471 ? -1.774 12.527 11.268 1.00 92.25 471 LEU A O 1
ATOM 3655 N N . ILE A 1 472 ? -0.568 11.149 9.955 1.00 91.00 472 ILE A N 1
ATOM 3656 C CA . ILE A 1 472 ? -0.535 10.005 10.884 1.00 91.00 472 ILE A CA 1
ATOM 3657 C C . ILE A 1 472 ? 0.879 9.577 11.276 1.00 91.00 472 ILE A C 1
ATOM 3659 O O . ILE A 1 472 ? 1.026 8.872 12.268 1.00 91.00 472 ILE A O 1
ATOM 3663 N N . ALA A 1 473 ? 1.922 10.008 10.558 1.00 87.38 473 ALA A N 1
ATOM 3664 C CA . ALA A 1 473 ? 3.308 9.767 10.960 1.00 87.38 473 ALA A CA 1
ATOM 3665 C C . ALA A 1 473 ? 4.266 10.857 10.465 1.00 87.38 473 ALA A C 1
ATOM 3667 O O . ALA A 1 473 ? 4.157 11.325 9.328 1.00 87.38 473 ALA A O 1
ATOM 3668 N N . LEU A 1 474 ? 5.235 11.213 11.310 1.00 83.88 474 LEU A N 1
ATOM 3669 C CA . LEU A 1 474 ? 6.402 12.024 10.953 1.00 83.88 474 LEU A CA 1
ATOM 3670 C C . LEU A 1 474 ? 7.656 11.151 10.894 1.00 83.88 474 LEU A C 1
ATOM 3672 O O . LEU A 1 474 ? 7.837 10.278 11.739 1.00 83.88 474 LEU A O 1
ATOM 3676 N N . ASP A 1 475 ? 8.527 11.437 9.928 1.00 84.19 475 ASP A N 1
ATOM 3677 C CA . ASP A 1 475 ? 9.804 10.752 9.698 1.00 84.19 475 ASP A CA 1
ATOM 3678 C C . ASP A 1 475 ? 9.665 9.232 9.487 1.00 84.19 475 ASP A C 1
ATOM 3680 O O . ASP A 1 475 ? 10.565 8.461 9.816 1.00 84.19 475 ASP A O 1
ATOM 3684 N N . ALA A 1 476 ? 8.525 8.798 8.942 1.00 87.12 476 ALA A N 1
ATOM 3685 C CA . ALA A 1 476 ? 8.255 7.405 8.604 1.00 87.12 476 ALA A CA 1
ATOM 3686 C C . ALA A 1 476 ? 7.314 7.295 7.399 1.00 87.12 476 ALA A C 1
ATOM 3688 O O . ALA A 1 476 ? 6.355 8.072 7.277 1.00 87.12 476 ALA A O 1
ATOM 3689 N N . LYS A 1 477 ? 7.570 6.295 6.549 1.00 94.12 477 LYS A N 1
ATOM 3690 C CA . LYS A 1 477 ? 6.652 5.839 5.504 1.00 94.12 477 LYS A CA 1
ATOM 3691 C C . LYS A 1 477 ? 5.837 4.677 6.059 1.00 94.12 477 LYS A C 1
ATOM 3693 O O . LYS A 1 477 ? 6.400 3.682 6.501 1.00 94.12 477 LYS A O 1
ATOM 3698 N N . LEU A 1 478 ? 4.520 4.815 6.064 1.00 96.88 478 LEU A N 1
ATOM 3699 C CA . LEU A 1 478 ? 3.601 3.716 6.317 1.00 96.88 478 LEU A CA 1
ATOM 3700 C C . LEU A 1 478 ? 3.118 3.209 4.960 1.00 96.88 478 LEU A C 1
ATOM 3702 O O . LEU A 1 478 ? 2.489 3.948 4.201 1.00 96.88 478 LEU A O 1
ATOM 3706 N N . GLU A 1 479 ? 3.469 1.973 4.630 1.00 97.81 479 GLU A N 1
ATOM 3707 C CA . GLU A 1 479 ? 3.276 1.415 3.282 1.00 97.81 479 GLU A CA 1
ATOM 3708 C C . GLU A 1 479 ? 2.331 0.215 3.263 1.00 97.81 479 GLU A C 1
ATOM 3710 O O . GLU A 1 479 ? 2.003 -0.304 2.214 1.00 97.81 479 GLU A O 1
ATOM 3715 N N . GLY A 1 480 ? 1.779 -0.176 4.409 1.00 98.31 480 GLY A N 1
ATOM 3716 C CA . GLY A 1 480 ? 0.679 -1.134 4.462 1.00 98.31 480 GLY A CA 1
ATOM 3717 C C . GLY A 1 480 ? -0.368 -0.712 5.472 1.00 98.31 480 GLY A C 1
ATOM 3718 O O . GLY A 1 480 ? -0.007 -0.229 6.545 1.00 98.31 480 GLY A O 1
ATOM 3719 N N . ILE A 1 481 ? -1.646 -0.917 5.154 1.00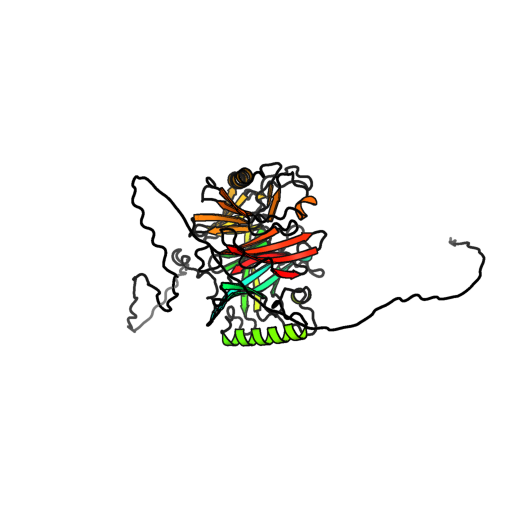 98.50 481 ILE A N 1
ATOM 3720 C CA . ILE A 1 481 ? -2.764 -0.803 6.100 1.00 98.50 481 ILE A CA 1
ATOM 3721 C C . ILE A 1 481 ? -3.698 -2.002 5.987 1.00 98.50 481 ILE A C 1
ATOM 3723 O O . ILE A 1 481 ? -4.020 -2.442 4.886 1.00 98.50 481 ILE A O 1
ATOM 3727 N N . GLU A 1 482 ? -4.167 -2.510 7.123 1.00 97.88 482 GLU A N 1
ATOM 3728 C CA . GLU A 1 482 ? -5.142 -3.599 7.178 1.00 97.88 482 GLU A CA 1
ATOM 3729 C C . GLU A 1 482 ? -6.064 -3.473 8.396 1.00 97.88 482 GLU A C 1
ATOM 3731 O O . GLU A 1 482 ? -5.682 -2.901 9.420 1.00 97.88 482 GLU A O 1
ATOM 3736 N N . PHE A 1 483 ? -7.264 -4.044 8.302 1.00 95.38 483 PHE A N 1
ATOM 3737 C CA . PHE A 1 483 ? -8.152 -4.255 9.442 1.00 95.38 483 PHE A CA 1
ATOM 3738 C C . PHE A 1 483 ? -7.784 -5.560 10.176 1.00 95.38 483 PHE A C 1
ATOM 3740 O O . PHE A 1 483 ? -7.962 -6.658 9.636 1.00 95.38 483 PHE A O 1
ATOM 3747 N N . ILE A 1 484 ? -7.244 -5.449 11.398 1.00 89.88 484 ILE A N 1
ATOM 3748 C CA . ILE A 1 484 ? -6.469 -6.525 12.067 1.00 89.88 484 ILE A CA 1
ATOM 3749 C C . ILE A 1 484 ? -7.150 -7.238 13.223 1.00 89.88 484 ILE A C 1
ATOM 3751 O O . ILE A 1 484 ? -8.144 -6.704 13.755 1.00 89.88 484 ILE A O 1
#

Secondary structure (DSSP, 8-state):
---------------------------------------------------------------------PPS----PPP--------------------------TTSSS---SSSSPPEEETTEEEEEEEEEEE-GGGGB-SSSS-EEEEEEEEEEEEETTTTEEEEEE-SSPPEEEEE---BTTB---EEEEEEETTEEEEEETTT-EEEEEEEEETTTSSS-----HHHHHHHHHHHHHHHHHTT-TTSS-PBPHHHHHT-STT-PPPSEEEEEEEEEE-BSTTTT-SSBP---EEEEETTEEEEE--SS-EE-TTS-EEE-GGGEEEEE-TT--EEEEE-HHHHHHHHHHTT--TTSEEEEEEEEEETTTTEEEEEEEEEESSPP-HHHHTT-B--EEEEEETTSSSEEEEE-S---TTEEEEEEEEPTTSTT-EEEEEEEEEETTEEEEEEEEEETTS-EEEEEEEEEES-EEEEEEE-

Radius of gyration: 30.13 Å; Cα contacts (8 Å, |Δi|>4): 999; chains: 1; bounding box: 122×102×57 Å

Organism: Capsaspora owczarzaki (strain ATCC 30864) (NCBI:txid595528)

Foldseek 3Di:
DDDDDDDDDDDDDDDDDDDDDDDDDDDDDDDDDDDDDDDDDDDDDDDDDDDDDDDDDDDDDDDPDDDPDDDPDDDDDDDDDDDDDDDDDDDDDDDDDDPDPPPPPPPPLPDCDPPNDDWDDDVFKTKFKKKFKFFQWLPQDDPPDLKGKIFIWIWIWMQGPVVRFIAIATQPAFTAIDMDNDFDPSDWSRWQAWDDASSWIWTAILFQLWIWTWQKAFPPPRHHDDDDDPVRVVVSVVVQCVVCVVVVNNPHRAAAEPCSHVCDDPPHDDDRIHIDIGTDDFAAWAQRPHPTGHRWQEWEDDPSKIKTAFFLAFDDDLFQHGDGGRRQWIWIQHPVRDIGIGRNNVLSQLQCVVVLQHPLGHFTFNEWYQQPLVQKIKTQTQFGDNDHHHNQCRQQRGAQWIWIAHPVNPDIDIAGAPDTDRQWGWQYKDQDPPPSSQKMWTKIWGAHPNWIWIWIWMAGPNRHTSGPTHTRYGSIDGRYMGRD

Solvent-accessible surface area (backbone atoms only — not comparable to full-atom values): 28134 Å² total; per-residue (Å²): 135,88,86,82,84,85,88,88,88,86,84,91,86,89,87,86,89,83,91,85,92,81,90,86,88,87,84,91,83,85,89,80,91,83,83,89,82,87,81,90,87,83,88,82,88,90,82,88,86,84,86,89,90,82,85,90,89,79,95,76,86,85,82,88,85,76,83,83,76,86,72,87,86,81,85,83,76,83,90,78,82,87,81,79,88,78,88,81,86,86,86,83,90,83,89,78,96,69,92,74,82,80,71,78,66,90,76,74,79,79,74,62,70,79,51,64,43,80,66,49,76,53,96,55,38,40,34,35,49,32,36,31,28,27,30,47,60,83,70,10,51,45,93,89,50,87,36,18,28,32,35,46,39,48,33,34,43,34,40,31,67,85,75,75,38,60,52,68,37,41,53,88,61,37,44,34,66,35,62,42,68,66,58,40,98,88,36,22,40,28,21,26,27,37,41,80,54,96,84,38,40,36,36,28,17,29,44,43,14,33,32,27,35,53,48,59,28,22,64,90,78,67,44,65,68,77,77,73,49,74,68,56,47,49,52,52,49,52,54,43,52,52,54,28,56,78,68,75,46,71,90,57,62,48,50,47,44,65,59,39,72,63,69,71,51,102,84,60,64,77,44,74,42,47,54,49,66,40,84,73,47,74,37,39,19,34,83,53,84,43,95,47,33,20,51,41,21,22,53,32,59,53,96,81,18,47,37,36,30,16,40,41,36,68,40,47,50,67,73,42,50,78,77,47,55,39,32,19,23,30,40,38,32,41,90,84,68,54,75,45,57,43,87,35,48,70,57,40,50,43,53,20,53,74,70,66,15,42,82,66,10,38,49,33,32,21,20,42,41,52,39,81,88,77,52,27,38,36,33,35,34,17,28,51,34,66,53,62,50,33,64,77,64,52,41,54,20,20,38,34,47,39,38,41,22,41,86,80,52,82,50,70,47,81,34,61,41,75,74,70,47,34,50,35,17,30,19,20,51,45,61,41,83,95,45,86,69,39,31,35,42,33,28,27,26,30,56,54,98,87,47,36,26,16,25,39,31,28,31,34,76,84,25,52,69,61,30,69,81,38,74,42,27,46,76,33,32,42,18,11,40,34,57,71

Nearest PDB structures (foldseek):
  1s1d-assembly2_B  TM=9.744E-01  e=7.960E-43  Homo sapiens
  2h2u-assembly1_A  TM=9.765E-01  e=8.287E-42  Homo sapiens
  6j4e-assembly1_B  TM=7.184E-01  e=3.674E+00  Arabidopsis thaliana
  8snb-assembly1_7H  TM=1.195E-01  e=8.911E-01  Strongylocentrotus purpuratus

InterPro domains:
  IPR009283 Apyrase [PF06079] (136-218)
  IPR009283 Apyrase [PF06079] (276-484)
  IPR009283 Apyrase [PTHR13023] (276-484)
  IPR036258 Apyrase superfamily [G3DSA:2.120.10.100] (105-484)
  IPR036258 Apyrase superfamily [SSF101887] (113-214)
  IPR036258 Apyrase superfamily [SSF101887] (276-484)